Protein AF-U5QNP8-F1 (afdb_monomer)

Nearest PDB structures (foldseek):
  5d2u-assembly1_A  TM=8.634E-01  e=1.513E-17  Thermosynechococcus vestitus BP-1
  6ihl-assembly1_A  TM=8.102E-01  e=8.935E-16  Staphylococcus aureus
  2pk0-assembly3_C  TM=8.410E-01  e=2.199E-15  Streptococcus agalactiae A909
  6ihw-assembly1_A  TM=8.017E-01  e=1.365E-15  Staphylococcus aureus
  5f1m-assembly1_A  TM=8.198E-01  e=6.343E-15  Staphylococcus aureus

Secondary structure (DSSP, 8-state):
-EEEEES-STTTHHHHTTTEEEEE-SSS-EEEES-TTS--GGGSS-TTSPPPGGGHHHHTTGGGTTTS-EEEEEE--SSSPEEEEES-SEETTEEPPBHHHHTTT--HHHHHHHHHHHHHTHHHHHHTT-GGGTS-GGGEEEETTEEEES---PPPTT----HHHHHHHHTTSSS--HHHHHHHHHHHTTSS-SHHHHHHHHHHHHHHH--EEEEEEEEEEE-TTT-SS---EEEE-TTSSEEEEE-EE-TTTTHHHHHHHHHHHHHHHHHHHTTT---HHHHHHHHHHHHHHHHHHHHHHHHHTT--GGG--EE-EEEEEEETTEEEEEEESS-EEEEE-SS-EEE-S---SHHHHHHHTTSS-HHHHTT-TTTT--S--BTTS-TTT---EEEEEE--S-EEEEEE-HHHHGGGHHHHHHHHHTTHHHHS-GGGHHHHHHHHHHHHTTTS-EEEEEEEEEE-----------PPPPPPP------PPPPPPPPP----PPPP----PPPPPPPPPPPPPPPPPPP--TTSHHHHHHGGGS-----------PPPP----------------------------PPPPPPPPPPP--PPPP-----------------------------------TTSHHHHHHHHHHHHHHHHTT-S--------------------------------------------------------PPPPPPPP-PPPPPPPPPPPPP-----

InterPro domains:
  IPR001932 PPM-type phosphatase-like domain [PF13672] (229-429)
  IPR001932 PPM-type phosphatase-like domain [PS51746] (216-461)
  IPR001932 PPM-type phosphatase-like domain [SM00331] (218-461)
  IPR001932 PPM-type phosphatase-like domain [SM00332] (203-459)
  IPR001932 PPM-type phosphatase-like domain [cd00143] (219-459)
  IPR015655 Protein phosphatase 2C [PTHR13832] (221-414)
  IPR036457 PPM-type phosphatase-like domain superfamily [G3DSA:3.60.40.10] (212-462)
  IPR036457 PPM-type phosphatase-like domain superfamily [SSF81606] (216-460)

pLDDT: mean 70.81, std 28.58, range [23.97, 98.88]

Sequence (743 aa):
MYYLALGNPEKLAARLGERYQQVRSGVLPVVRDLSPHQPPPNTDESPASHLPASAQPYQRLNDWRWAVPEVFTFLNGPGEPCLLLSNVPVDDGVPWQNLIEGWREANVLQQLGWLAQIVRLWEPCVAQKVASSLLLPTNIGVQGWQIRLFYLKSDTDGQSVTLSDLVGCWRTLQPLSSVLASLIVAVESGQVGNASDLLEAIESLAILVASGRIAEVTAATDVGRRRKNNEDCFAYEPGGRFAIVCDGMGGHDGGEVASRMATESLEKDLKNLASQGLTPREIRSQLIETLQKANLQIWEVNQQQRRTGTGKMGTTVVACYQDGALLHVAHVGDSRIYLINRKHCQQLTVDHDLTQKEISRAHAASSAAALIPTGGTLTQALGLMPQGTLQPVVQSFVLPEECLVLLCSDGLCDGDLIERHWKSILRPFLDQDLSSAAPKLIELALRELGHDNITFVLLKYVPGAVKEPELPTVELPERPQTIVPKSSEPAEPIPAVAAAAPPEMPVAAPAPKPLSVERPRPKPWLPIAAGSMAAVLAGAVFVLPRLSRTTAPAPGVISAARPTAPATETRSAPPIAAAVKTPVQPPAPKPAPVAKQAPPTSIKPKSEPAPTGSSKPPLPQVAAQAAPLPEPTLKLDEGVTAKAARKAATIVDREIATIDQATVSPDPPKATDGSTTRSSRRKQRRTGEQPENPLQERTVPATGLAGTTAAPVETVPAPPARPTVAAPVPAATPPPPTSSSTP

Structure (mmCIF, N/CA/C/O backbone):
data_AF-U5QNP8-F1
#
_entry.id   AF-U5QNP8-F1
#
loop_
_atom_site.group_PDB
_atom_site.id
_atom_site.type_symbol
_atom_site.label_atom_id
_atom_site.label_alt_id
_atom_site.label_comp_id
_atom_site.label_asym_id
_atom_site.label_entity_id
_atom_site.label_seq_id
_atom_site.pdbx_PDB_ins_code
_atom_site.Cartn_x
_atom_site.Cartn_y
_atom_site.Cartn_z
_atom_site.occupancy
_atom_site.B_iso_or_equiv
_atom_site.auth_seq_id
_atom_site.auth_comp_id
_atom_site.auth_asym_id
_atom_site.auth_atom_id
_atom_site.pdbx_PDB_model_num
ATOM 1 N N . MET A 1 1 ? 6.401 -18.811 -12.553 1.00 88.31 1 MET A N 1
ATOM 2 C CA . MET A 1 1 ? 6.476 -17.343 -12.366 1.00 88.31 1 MET A CA 1
ATOM 3 C C . MET A 1 1 ? 6.920 -16.694 -13.665 1.00 88.31 1 MET A C 1
ATOM 5 O O . MET A 1 1 ? 7.485 -17.398 -14.498 1.00 88.31 1 MET A O 1
ATOM 9 N N . TYR A 1 2 ? 6.675 -15.394 -13.834 1.00 92.25 2 TYR A N 1
ATOM 10 C CA . TYR A 1 2 ? 7.218 -14.590 -14.931 1.00 92.25 2 TYR A CA 1
ATOM 11 C C . TYR A 1 2 ? 8.022 -13.416 -14.364 1.00 92.25 2 TYR A C 1
ATOM 13 O O . TYR A 1 2 ? 7.664 -12.872 -13.320 1.00 92.25 2 TYR A O 1
ATOM 21 N N . TYR A 1 3 ? 9.089 -13.047 -15.065 1.00 93.94 3 TYR A N 1
ATOM 22 C CA . TYR A 1 3 ? 10.018 -11.977 -14.719 1.00 93.94 3 TYR A CA 1
ATOM 23 C C . TYR A 1 3 ? 10.313 -11.121 -15.955 1.00 93.94 3 TYR A C 1
ATOM 25 O O . TYR A 1 3 ? 10.286 -11.631 -17.080 1.00 93.94 3 TYR A O 1
ATOM 33 N N . LEU A 1 4 ? 10.657 -9.847 -15.758 1.00 93.81 4 LEU A N 1
ATOM 34 C CA . LEU A 1 4 ? 11.355 -9.063 -16.786 1.00 93.81 4 LEU A CA 1
ATOM 35 C C . LEU A 1 4 ? 12.863 -9.220 -16.591 1.00 93.81 4 LEU A C 1
ATOM 37 O O . LEU A 1 4 ? 13.348 -9.145 -15.463 1.00 93.81 4 LEU A O 1
ATOM 41 N N . ALA A 1 5 ? 13.598 -9.443 -17.679 1.00 91.94 5 ALA A N 1
ATOM 42 C CA . ALA A 1 5 ? 15.049 -9.589 -17.638 1.00 91.94 5 ALA A CA 1
ATOM 43 C C . ALA A 1 5 ? 15.744 -8.333 -18.176 1.00 91.94 5 ALA A C 1
ATOM 45 O O . ALA A 1 5 ? 15.571 -7.978 -19.342 1.00 91.94 5 ALA A O 1
ATOM 46 N N . LEU A 1 6 ? 16.553 -7.678 -17.339 1.00 89.69 6 LEU A N 1
ATOM 47 C CA . LEU A 1 6 ? 17.300 -6.471 -17.703 1.00 89.69 6 LEU A CA 1
ATOM 48 C C . LEU A 1 6 ? 18.794 -6.763 -17.838 1.00 89.69 6 LEU A C 1
ATOM 50 O O . LEU A 1 6 ? 19.415 -7.312 -16.929 1.00 89.69 6 LEU A O 1
ATOM 54 N N . GLY A 1 7 ? 19.370 -6.389 -18.976 1.00 82.06 7 GLY A N 1
ATOM 55 C CA . GLY A 1 7 ? 20.766 -6.623 -19.347 1.00 82.06 7 GLY A CA 1
ATOM 56 C C . GLY A 1 7 ? 20.922 -6.609 -20.871 1.00 82.06 7 GLY A C 1
ATOM 57 O O . GLY A 1 7 ? 19.980 -6.273 -21.586 1.00 82.06 7 GLY A O 1
ATOM 58 N N . ASN A 1 8 ? 22.090 -6.998 -21.395 1.00 78.19 8 ASN A N 1
ATOM 59 C CA . ASN A 1 8 ? 22.255 -7.168 -22.845 1.00 78.19 8 ASN A CA 1
ATOM 60 C C . ASN A 1 8 ? 21.374 -8.353 -23.337 1.00 78.19 8 ASN A C 1
ATOM 62 O O . ASN A 1 8 ? 21.572 -9.477 -22.861 1.00 78.19 8 ASN A O 1
ATOM 66 N N . PRO A 1 9 ? 20.441 -8.137 -24.290 1.00 72.19 9 PRO A N 1
ATOM 67 C CA . PRO A 1 9 ? 19.494 -9.163 -24.735 1.00 72.19 9 PRO A CA 1
ATOM 68 C C . PRO A 1 9 ? 20.132 -10.249 -25.614 1.00 72.19 9 PRO A C 1
ATOM 70 O O . PRO A 1 9 ? 19.699 -11.396 -25.565 1.00 72.19 9 PRO A O 1
ATOM 73 N N . GLU A 1 10 ? 21.190 -9.937 -26.367 1.00 72.62 10 GLU A N 1
ATOM 74 C CA . GLU A 1 10 ? 21.947 -10.905 -27.182 1.00 72.62 10 GLU A CA 1
ATOM 75 C C . GLU A 1 10 ? 22.618 -11.964 -26.295 1.00 72.62 10 GLU A C 1
ATOM 77 O O . GLU A 1 10 ? 22.736 -13.131 -26.661 1.00 72.62 10 GLU A O 1
ATOM 82 N N . LYS A 1 11 ? 23.031 -11.555 -25.089 1.00 75.12 11 LYS A N 1
ATOM 83 C CA . LYS A 1 11 ? 23.642 -12.419 -24.073 1.00 75.12 11 LYS A CA 1
ATOM 84 C C . LYS A 1 11 ? 22.627 -13.074 -23.134 1.00 75.12 11 LYS A C 1
ATOM 86 O O . LYS A 1 11 ? 23.041 -13.876 -22.299 1.00 75.12 11 LYS A O 1
ATOM 91 N N . LEU A 1 12 ? 21.334 -12.751 -23.235 1.00 78.88 12 LEU A N 1
ATOM 92 C CA . LEU A 1 12 ? 20.317 -13.243 -22.304 1.00 78.88 12 LEU A CA 1
ATOM 93 C C . LEU A 1 12 ? 20.162 -14.764 -22.400 1.00 78.88 12 LEU A C 1
ATOM 95 O O . LEU A 1 12 ? 20.321 -15.451 -21.396 1.00 78.88 12 LEU A O 1
ATOM 99 N N . ALA A 1 13 ? 19.942 -15.297 -23.606 1.00 75.75 13 ALA A N 1
ATOM 100 C CA . ALA A 1 13 ? 19.730 -16.731 -23.827 1.00 75.75 13 ALA A CA 1
ATOM 101 C C . ALA A 1 13 ? 20.875 -17.605 -23.273 1.00 75.75 13 ALA A C 1
ATOM 103 O O . ALA A 1 13 ? 20.624 -18.659 -22.699 1.00 75.75 13 ALA A O 1
ATOM 104 N N . ALA A 1 14 ? 22.123 -17.130 -23.357 1.00 72.75 14 ALA A N 1
ATOM 105 C CA . ALA A 1 14 ? 23.301 -17.824 -22.830 1.00 72.75 14 ALA A CA 1
ATOM 106 C C . ALA A 1 14 ? 23.423 -17.803 -21.288 1.00 72.75 14 ALA A C 1
ATOM 108 O O . ALA A 1 14 ? 24.289 -18.479 -20.740 1.00 72.75 14 ALA A O 1
ATOM 109 N N . ARG A 1 15 ? 22.593 -17.016 -20.586 1.00 77.31 15 ARG A N 1
ATOM 110 C CA . ARG A 1 15 ? 22.606 -16.851 -19.118 1.00 77.31 15 ARG A CA 1
ATOM 111 C C . ARG A 1 15 ? 21.420 -17.505 -18.410 1.00 77.31 15 ARG A C 1
ATOM 113 O O . ARG A 1 15 ? 21.495 -17.726 -17.207 1.00 77.31 15 ARG A O 1
ATOM 120 N N . LEU A 1 16 ? 20.330 -17.786 -19.125 1.00 79.50 16 LEU A N 1
ATOM 121 C CA . LEU A 1 16 ? 19.095 -18.315 -18.535 1.00 79.50 16 LEU A CA 1
ATOM 122 C C . LEU A 1 16 ? 19.217 -19.771 -18.034 1.00 79.50 16 LEU A C 1
ATOM 124 O O . LEU A 1 16 ? 18.517 -20.161 -17.097 1.00 79.50 16 LEU A O 1
ATOM 128 N N . GLY A 1 17 ? 20.119 -20.563 -18.624 1.00 79.81 17 GLY A N 1
ATOM 129 C CA . GLY A 1 17 ? 20.284 -21.981 -18.293 1.00 79.81 17 GLY A CA 1
ATOM 130 C C . GLY A 1 17 ? 19.024 -22.806 -18.588 1.00 79.81 17 GLY A C 1
ATOM 131 O O . GLY A 1 17 ? 18.220 -22.442 -19.440 1.00 79.81 17 GLY A O 1
ATOM 132 N N . GLU A 1 18 ? 18.846 -23.922 -17.879 1.00 83.62 18 GLU A N 1
ATOM 133 C CA . GLU A 1 18 ? 17.683 -24.810 -18.063 1.00 83.62 18 GLU A CA 1
ATOM 134 C C . GLU A 1 18 ? 16.443 -24.374 -17.263 1.00 83.62 18 GLU A C 1
ATOM 136 O O . GLU A 1 18 ? 15.320 -24.729 -17.614 1.00 83.62 18 GLU A O 1
ATOM 141 N N . ARG A 1 19 ? 16.622 -23.594 -16.186 1.00 88.81 19 ARG A N 1
ATOM 142 C CA . ARG A 1 19 ? 15.524 -23.166 -15.300 1.00 88.81 19 ARG A CA 1
ATOM 143 C C . ARG A 1 19 ? 14.648 -22.075 -15.913 1.00 88.81 19 ARG A C 1
ATOM 145 O O . ARG A 1 19 ? 13.441 -22.042 -15.665 1.00 88.81 19 ARG A O 1
ATOM 152 N N . TYR A 1 20 ? 15.259 -21.146 -16.640 1.00 90.19 20 TYR A N 1
ATOM 153 C CA . TYR A 1 20 ? 14.588 -19.949 -17.122 1.00 90.19 20 TYR A CA 1
ATOM 154 C C . TYR A 1 20 ? 14.370 -20.033 -18.632 1.00 90.19 20 TYR A C 1
ATOM 156 O O . TYR A 1 20 ? 15.299 -20.247 -19.402 1.00 90.19 20 TYR A O 1
ATOM 164 N N . GLN A 1 21 ? 13.133 -19.827 -19.077 1.00 90.31 21 GLN A N 1
ATOM 165 C CA . GLN A 1 21 ? 12.780 -19.849 -20.494 1.00 90.31 21 GLN A CA 1
ATOM 166 C C . GLN A 1 21 ? 12.399 -18.444 -20.954 1.00 90.31 21 GLN A C 1
ATOM 168 O O . GLN A 1 21 ? 11.465 -17.848 -20.421 1.00 90.31 21 GLN A O 1
ATOM 173 N N . GLN A 1 22 ? 13.075 -17.910 -21.971 1.00 90.62 22 GLN A N 1
ATOM 174 C CA . GLN A 1 22 ? 12.624 -16.676 -22.608 1.00 90.62 22 GLN A CA 1
ATOM 175 C C . GLN A 1 22 ? 11.329 -16.945 -23.386 1.00 90.62 22 GLN A C 1
ATOM 177 O O . GLN A 1 22 ? 11.315 -17.763 -24.303 1.00 90.62 22 GLN A O 1
ATOM 182 N N . VAL A 1 23 ? 10.246 -16.258 -23.016 1.00 90.12 23 VAL A N 1
ATOM 183 C CA . VAL A 1 23 ? 8.929 -16.372 -23.675 1.00 90.12 23 VAL A CA 1
ATOM 184 C C . VAL A 1 23 ? 8.598 -15.160 -24.550 1.00 90.12 23 VAL A C 1
ATOM 186 O O . VAL A 1 23 ? 7.732 -15.251 -25.415 1.00 90.12 23 VAL A O 1
ATOM 189 N N . ARG A 1 24 ? 9.308 -14.034 -24.374 1.00 86.25 24 ARG A N 1
ATOM 190 C CA . ARG A 1 24 ? 9.208 -12.850 -25.243 1.00 86.25 24 ARG A CA 1
ATOM 191 C C . ARG A 1 24 ? 10.575 -12.207 -25.473 1.00 86.25 24 ARG A C 1
ATOM 193 O O . ARG A 1 24 ? 11.390 -12.107 -24.555 1.00 86.25 24 ARG A O 1
ATOM 200 N N . SER A 1 25 ? 10.790 -11.719 -26.690 1.00 82.06 25 SER A N 1
ATOM 201 C CA . SER A 1 25 ? 11.979 -10.964 -27.108 1.00 82.06 25 SER A CA 1
ATOM 202 C C . SER A 1 25 ? 11.635 -9.500 -27.396 1.00 82.06 25 SER A C 1
ATOM 204 O O . SER A 1 25 ? 10.476 -9.169 -27.649 1.00 82.06 25 SER A O 1
ATOM 206 N N . GLY A 1 26 ? 12.644 -8.627 -27.368 1.00 79.00 26 GLY A N 1
ATOM 207 C CA . GLY A 1 26 ? 12.513 -7.188 -27.617 1.00 79.00 26 GLY A CA 1
ATOM 208 C C . GLY A 1 26 ? 13.159 -6.353 -26.510 1.00 79.00 26 GLY A C 1
ATOM 209 O O . GLY A 1 26 ? 13.984 -6.859 -25.756 1.00 79.00 26 GLY A O 1
ATOM 210 N N . VAL A 1 27 ? 12.756 -5.082 -26.407 1.00 74.81 27 VAL A N 1
ATOM 211 C CA . VAL A 1 27 ? 13.245 -4.122 -25.391 1.00 74.81 27 VAL A CA 1
ATOM 212 C C . VAL A 1 27 ? 12.895 -4.554 -23.960 1.00 74.81 27 VAL A C 1
ATOM 214 O O . VAL A 1 27 ? 13.624 -4.240 -23.027 1.00 74.81 27 VAL A O 1
ATOM 217 N N . LEU A 1 28 ? 11.809 -5.318 -23.799 1.00 82.75 28 LEU A N 1
ATOM 218 C CA . LEU A 1 28 ? 11.363 -5.906 -22.535 1.00 82.75 28 LEU A CA 1
ATOM 219 C C . LEU A 1 28 ? 11.297 -7.438 -22.675 1.00 82.75 28 LEU A C 1
ATOM 221 O O . LEU A 1 28 ? 10.240 -7.977 -23.024 1.00 82.75 28 LEU A O 1
ATOM 225 N N . PRO A 1 29 ? 12.416 -8.157 -22.469 1.00 88.94 29 PRO A N 1
ATOM 226 C CA . PRO A 1 29 ? 12.424 -9.613 -22.483 1.00 88.94 29 PRO A CA 1
ATOM 227 C C . PRO A 1 29 ? 11.616 -10.171 -21.309 1.00 88.94 29 PRO A C 1
ATOM 229 O O . PRO A 1 29 ? 11.910 -9.873 -20.149 1.00 88.94 29 PRO A O 1
ATOM 232 N N . VAL A 1 30 ? 10.623 -11.013 -21.606 1.00 92.19 30 VAL A N 1
ATOM 233 C CA . VAL A 1 30 ? 9.852 -11.731 -20.580 1.00 92.19 30 VAL A CA 1
ATOM 234 C C . VAL A 1 30 ? 10.414 -13.140 -20.445 1.00 92.19 30 VAL A C 1
ATOM 236 O O . VAL A 1 30 ? 10.569 -13.863 -21.435 1.00 92.19 30 VAL A O 1
ATOM 239 N N . VAL A 1 31 ? 10.700 -13.527 -19.207 1.00 92.19 31 VAL A N 1
ATOM 240 C CA . VAL A 1 31 ? 11.303 -14.804 -18.831 1.00 92.19 31 VAL A CA 1
ATOM 241 C C . VAL A 1 31 ? 10.351 -15.561 -17.912 1.00 92.19 31 VAL A C 1
ATOM 243 O O . VAL A 1 31 ? 9.819 -15.004 -16.957 1.00 92.19 31 VAL A O 1
ATOM 246 N N . ARG A 1 32 ? 10.133 -16.844 -18.193 1.00 93.06 32 ARG A N 1
ATOM 247 C CA . ARG A 1 32 ? 9.349 -17.771 -17.378 1.00 93.06 32 ARG A CA 1
ATOM 248 C C . ARG A 1 32 ? 10.276 -18.606 -16.503 1.00 93.06 32 ARG A C 1
ATOM 250 O O . ARG A 1 32 ? 11.241 -19.176 -17.002 1.00 93.06 32 ARG A O 1
ATOM 257 N N . ASP A 1 33 ? 9.944 -18.729 -15.225 1.00 92.12 33 ASP A N 1
ATOM 258 C CA . ASP A 1 33 ? 10.548 -19.727 -14.339 1.00 92.12 33 ASP A CA 1
ATOM 259 C C . ASP A 1 33 ? 9.842 -21.075 -14.505 1.00 92.12 33 ASP A C 1
ATOM 261 O O . ASP A 1 33 ? 8.614 -21.150 -14.344 1.00 92.12 33 ASP A O 1
ATOM 265 N N . LEU A 1 34 ? 10.614 -22.118 -14.812 1.00 91.69 34 LEU A N 1
ATOM 266 C CA . LEU A 1 34 ? 10.150 -23.503 -14.891 1.00 91.69 34 LEU A CA 1
ATOM 267 C C . LEU A 1 34 ? 10.214 -24.222 -13.529 1.00 91.69 34 LEU A C 1
ATOM 269 O O . LEU A 1 34 ? 9.450 -25.162 -13.317 1.00 91.69 34 LEU A O 1
ATOM 273 N N . SER A 1 35 ? 11.031 -23.736 -12.585 1.00 88.88 35 SER A N 1
ATOM 274 C CA . SER A 1 35 ? 11.231 -24.316 -11.246 1.00 88.88 35 SER A CA 1
ATOM 275 C C . SER A 1 35 ? 11.006 -23.299 -10.105 1.00 88.88 35 SER A C 1
ATOM 277 O O . SER A 1 35 ? 11.840 -23.199 -9.203 1.00 88.88 35 SER A O 1
ATOM 279 N N . PRO A 1 36 ? 9.880 -22.551 -10.070 1.00 85.38 36 PRO A N 1
ATOM 280 C CA . PRO A 1 36 ? 9.675 -21.448 -9.120 1.00 85.38 36 PRO A CA 1
ATOM 281 C C . PRO A 1 36 ? 9.638 -21.866 -7.640 1.00 85.38 36 PRO A C 1
ATOM 283 O O . PRO A 1 36 ? 9.773 -21.014 -6.772 1.00 85.38 36 PRO A O 1
ATOM 286 N N . HIS A 1 37 ? 9.462 -23.157 -7.342 1.00 82.62 37 HIS A N 1
ATOM 287 C CA . HIS A 1 37 ? 9.456 -23.702 -5.977 1.00 82.62 37 HIS A CA 1
ATOM 288 C C . HIS A 1 37 ? 10.859 -24.014 -5.423 1.00 82.62 37 HIS A C 1
ATOM 290 O O . HIS A 1 37 ? 10.977 -24.507 -4.305 1.00 82.62 37 HIS A O 1
ATOM 296 N N . GLN A 1 38 ? 11.918 -23.780 -6.203 1.00 82.81 38 GLN A N 1
ATOM 297 C CA . GLN A 1 38 ? 13.312 -23.974 -5.795 1.00 82.81 38 GLN A CA 1
ATOM 298 C C . GLN A 1 38 ? 14.004 -22.609 -5.624 1.00 82.81 38 GLN A C 1
ATOM 300 O O . GLN A 1 38 ? 13.706 -21.688 -6.397 1.00 82.81 38 GLN A O 1
ATOM 305 N N . PRO A 1 39 ? 14.970 -22.452 -4.700 1.00 79.31 39 PRO A N 1
ATOM 306 C CA . PRO A 1 39 ? 15.815 -21.257 -4.658 1.00 79.31 39 PRO A CA 1
ATOM 307 C C . PRO A 1 39 ? 16.614 -21.116 -5.973 1.00 79.31 39 PRO A C 1
ATOM 309 O O . PRO A 1 39 ? 16.942 -22.135 -6.590 1.00 79.31 39 PRO A O 1
ATOM 312 N N . PRO A 1 40 ? 16.868 -19.895 -6.482 1.00 78.44 40 PRO A N 1
ATOM 313 C CA . PRO A 1 40 ? 17.670 -19.694 -7.692 1.00 78.44 40 PRO A CA 1
ATOM 314 C C . PRO A 1 40 ? 19.124 -20.204 -7.561 1.00 78.44 40 PRO A C 1
ATOM 316 O O . PRO A 1 40 ? 19.619 -20.392 -6.449 1.00 78.44 40 PRO A O 1
ATOM 319 N N . PRO A 1 41 ? 19.852 -20.397 -8.682 1.00 63.69 41 PRO A N 1
ATOM 320 C CA . PRO A 1 41 ? 21.209 -20.960 -8.654 1.00 63.69 41 PRO A CA 1
ATOM 321 C C . PRO A 1 41 ? 22.217 -20.161 -7.814 1.00 63.69 41 PRO A C 1
ATOM 323 O O . PRO A 1 41 ? 23.137 -20.738 -7.248 1.00 63.69 41 PRO A O 1
ATOM 326 N N . ASN A 1 42 ? 22.022 -18.843 -7.703 1.00 62.53 42 ASN A N 1
ATOM 327 C CA . ASN A 1 42 ? 22.943 -17.925 -7.028 1.00 62.53 42 ASN A CA 1
ATOM 328 C C . ASN A 1 42 ? 22.516 -17.605 -5.579 1.00 62.53 42 ASN A C 1
ATOM 330 O O . ASN A 1 42 ? 22.905 -16.569 -5.053 1.00 62.53 42 ASN A O 1
ATOM 334 N N . THR A 1 43 ? 21.688 -18.445 -4.940 1.00 56.59 43 THR A N 1
ATOM 335 C CA . THR A 1 43 ? 21.225 -18.208 -3.549 1.00 56.59 43 THR A CA 1
ATOM 336 C C . THR A 1 43 ? 22.110 -18.853 -2.477 1.00 56.59 43 THR A C 1
ATOM 338 O O . THR A 1 43 ? 21.992 -18.493 -1.311 1.00 56.59 43 THR A O 1
ATOM 341 N N . ASP A 1 44 ? 23.001 -19.774 -2.864 1.00 45.16 44 ASP A N 1
ATOM 342 C CA . ASP A 1 44 ? 24.010 -20.372 -1.970 1.00 45.16 44 ASP A CA 1
ATOM 343 C C . ASP A 1 44 ? 25.306 -19.536 -1.893 1.00 45.16 44 ASP A C 1
ATOM 345 O O . ASP A 1 44 ? 26.175 -19.800 -1.057 1.00 45.16 44 ASP A O 1
ATOM 349 N N . GLU A 1 45 ? 25.456 -18.504 -2.735 1.00 44.72 45 GLU A N 1
ATOM 350 C CA . GLU A 1 45 ? 26.488 -17.492 -2.513 1.00 44.72 45 GLU A CA 1
ATOM 351 C C . GLU A 1 45 ? 26.109 -16.669 -1.269 1.00 44.72 45 GLU A C 1
ATOM 353 O O . GLU A 1 45 ? 25.011 -16.127 -1.166 1.00 44.72 45 GLU A O 1
ATOM 358 N N . SER A 1 46 ? 27.029 -16.613 -0.299 1.00 45.31 46 SER A N 1
ATOM 359 C CA . SER A 1 46 ? 26.889 -1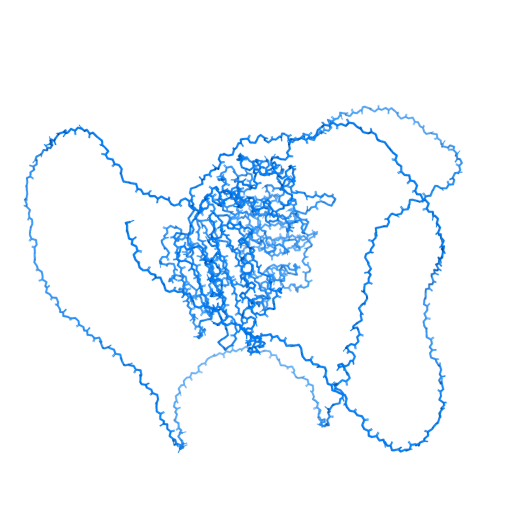5.871 0.965 1.00 45.31 46 SER A CA 1
ATOM 360 C C . SER A 1 46 ? 26.296 -14.467 0.758 1.00 45.31 46 SER A C 1
ATOM 362 O O . SER A 1 46 ? 26.676 -13.828 -0.220 1.00 45.31 46 SER A O 1
ATOM 364 N N . PRO A 1 47 ? 25.511 -13.895 1.700 1.00 46.81 47 PRO A N 1
ATOM 365 C CA . PRO A 1 47 ? 24.965 -12.526 1.607 1.00 46.81 47 PRO A CA 1
ATOM 366 C C . PRO A 1 47 ? 26.014 -11.392 1.489 1.00 46.81 47 PRO A C 1
ATOM 368 O O . PRO A 1 47 ? 25.662 -10.217 1.464 1.00 46.81 47 PRO A O 1
ATOM 371 N N . ALA A 1 48 ? 27.304 -11.724 1.393 1.00 41.16 48 ALA A N 1
ATOM 372 C CA . ALA A 1 48 ? 28.368 -10.851 0.904 1.00 41.16 48 ALA A CA 1
ATOM 373 C C . ALA A 1 48 ? 28.497 -10.798 -0.643 1.00 41.16 48 ALA A C 1
ATOM 375 O O . ALA A 1 48 ? 29.342 -10.056 -1.146 1.00 41.16 48 ALA A O 1
ATOM 376 N N . SER A 1 49 ? 27.700 -11.550 -1.414 1.00 55.34 49 SER A N 1
ATOM 377 C CA . SER A 1 49 ? 27.636 -11.478 -2.880 1.00 55.34 49 SER A CA 1
ATOM 378 C C . SER A 1 49 ? 27.053 -10.124 -3.300 1.00 55.34 49 SER A C 1
ATOM 380 O O . SER A 1 49 ? 25.835 -9.941 -3.351 1.00 55.34 49 SER A O 1
ATOM 382 N N . HIS A 1 50 ? 27.926 -9.140 -3.528 1.00 69.19 50 HIS A N 1
ATOM 383 C CA . HIS A 1 50 ? 27.528 -7.742 -3.687 1.00 69.19 50 HIS A CA 1
ATOM 384 C C . HIS A 1 50 ? 26.466 -7.542 -4.775 1.00 69.19 50 HIS A C 1
ATOM 386 O O . HIS A 1 50 ? 26.721 -7.748 -5.963 1.00 69.19 50 HIS A O 1
ATOM 392 N N . LEU A 1 51 ? 25.290 -7.070 -4.349 1.00 82.31 51 LEU A N 1
ATOM 393 C CA . LEU A 1 51 ? 24.179 -6.729 -5.228 1.00 82.31 51 LEU A CA 1
ATOM 394 C C . LEU A 1 51 ? 24.649 -5.756 -6.336 1.00 82.31 51 LEU A C 1
ATOM 396 O O . LEU A 1 51 ? 25.256 -4.726 -6.008 1.00 82.31 51 LEU A O 1
ATOM 400 N N . PRO A 1 52 ? 24.368 -6.027 -7.629 1.00 86.88 52 PRO A N 1
ATOM 401 C CA . PRO A 1 52 ? 24.803 -5.164 -8.725 1.00 86.88 52 PRO A CA 1
ATOM 402 C C . PRO A 1 52 ? 24.381 -3.702 -8.528 1.00 86.88 52 PRO A C 1
ATOM 404 O O . PRO A 1 52 ? 23.276 -3.423 -8.065 1.00 86.88 52 PRO A O 1
ATOM 407 N N . ALA A 1 53 ? 25.229 -2.745 -8.919 1.00 88.44 53 ALA A N 1
ATOM 408 C CA . ALA A 1 53 ? 24.948 -1.317 -8.718 1.00 88.44 53 ALA A CA 1
ATOM 409 C C . ALA A 1 53 ? 23.612 -0.872 -9.354 1.00 88.44 53 ALA A C 1
ATOM 411 O O . ALA A 1 53 ? 22.886 -0.071 -8.770 1.00 88.44 53 ALA A O 1
ATOM 412 N N . SER A 1 54 ? 23.249 -1.462 -10.497 1.00 89.12 54 SER A N 1
ATOM 413 C CA . SER A 1 54 ? 21.976 -1.265 -11.204 1.00 89.12 54 SER A CA 1
ATOM 414 C C . SER A 1 54 ? 20.739 -1.793 -10.462 1.00 89.12 54 SER A C 1
ATOM 416 O O . SER A 1 54 ? 19.630 -1.361 -10.761 1.00 89.12 54 SER A O 1
ATOM 418 N N . ALA A 1 55 ? 20.903 -2.692 -9.488 1.00 91.62 55 ALA A N 1
ATOM 419 C CA . ALA A 1 55 ? 19.819 -3.217 -8.658 1.00 91.62 55 ALA A CA 1
ATOM 420 C C . ALA A 1 55 ? 19.528 -2.341 -7.423 1.00 91.62 55 ALA A C 1
ATOM 422 O O . ALA A 1 55 ? 18.413 -2.362 -6.904 1.00 91.62 55 ALA A O 1
ATOM 423 N N . GLN A 1 56 ? 20.497 -1.539 -6.962 1.00 93.00 56 GLN A N 1
ATOM 424 C CA . GLN A 1 56 ? 20.353 -0.724 -5.746 1.00 93.00 56 GLN A CA 1
ATOM 425 C C . GLN A 1 56 ? 19.177 0.277 -5.777 1.00 93.00 56 GLN A C 1
ATOM 427 O O . GLN A 1 56 ? 18.543 0.431 -4.732 1.00 93.00 56 GLN A O 1
ATOM 432 N N . PRO A 1 57 ? 18.836 0.938 -6.908 1.00 95.69 57 PRO A N 1
ATOM 433 C CA . PRO A 1 57 ? 17.681 1.835 -6.968 1.00 95.69 57 PRO A CA 1
ATOM 434 C C . PRO A 1 57 ? 16.340 1.124 -6.757 1.00 95.69 57 PRO A C 1
ATOM 436 O O . PRO A 1 57 ? 15.494 1.667 -6.061 1.00 95.69 57 PRO A O 1
ATOM 439 N N . TYR A 1 58 ? 16.158 -0.090 -7.296 1.00 96.12 58 TYR A N 1
ATOM 440 C CA . TYR A 1 58 ? 14.937 -0.887 -7.092 1.00 96.12 58 TYR A CA 1
ATOM 441 C C . TYR A 1 58 ? 14.763 -1.227 -5.617 1.00 96.12 58 TYR A C 1
ATOM 443 O O . TYR A 1 58 ? 13.729 -0.945 -5.023 1.00 96.12 58 TYR A O 1
ATOM 451 N N . GLN A 1 59 ? 15.824 -1.765 -5.015 1.00 93.25 59 GLN A N 1
ATOM 452 C CA . GLN A 1 59 ? 15.805 -2.186 -3.624 1.00 93.25 59 GLN A CA 1
ATOM 453 C C . GLN A 1 59 ? 15.529 -1.000 -2.681 1.00 93.25 59 GLN A C 1
ATOM 455 O O . GLN A 1 59 ? 14.647 -1.091 -1.840 1.00 93.25 59 GLN A O 1
ATOM 460 N N . ARG A 1 60 ? 16.156 0.169 -2.882 1.00 95.19 60 ARG A N 1
ATOM 461 C CA . ARG A 1 60 ? 15.856 1.393 -2.100 1.00 95.19 60 ARG A CA 1
ATOM 462 C C . ARG A 1 60 ? 14.490 2.033 -2.392 1.00 95.19 60 ARG A C 1
ATOM 464 O O . ARG A 1 60 ? 14.156 3.038 -1.770 1.00 95.19 60 ARG A O 1
ATOM 471 N N . LEU A 1 61 ? 13.730 1.492 -3.342 1.00 96.56 61 LEU A N 1
ATOM 472 C CA . LEU A 1 61 ? 12.355 1.882 -3.659 1.00 96.56 61 LEU A CA 1
ATOM 473 C C . LEU A 1 61 ? 11.342 0.765 -3.324 1.00 96.56 61 LEU A C 1
ATOM 475 O O . LEU A 1 61 ? 10.180 0.854 -3.717 1.00 96.56 61 LEU A O 1
ATOM 479 N N . ASN A 1 62 ? 11.757 -0.260 -2.571 1.00 93.44 62 ASN A N 1
ATOM 480 C CA . ASN A 1 62 ? 10.918 -1.381 -2.135 1.00 93.44 62 ASN A CA 1
ATOM 481 C C . ASN A 1 62 ? 9.660 -0.938 -1.360 1.00 93.44 62 ASN A C 1
ATOM 483 O O . ASN A 1 62 ? 8.600 -1.535 -1.516 1.00 93.44 62 ASN A O 1
ATOM 487 N N . ASP A 1 63 ? 9.731 0.169 -0.620 1.00 93.19 63 ASP A N 1
ATOM 488 C CA . ASP A 1 63 ? 8.605 0.784 0.099 1.00 93.19 63 ASP A CA 1
ATOM 489 C C . ASP A 1 63 ? 7.461 1.250 -0.852 1.00 93.19 63 ASP A C 1
ATOM 491 O O . ASP A 1 63 ? 6.338 1.528 -0.421 1.00 93.19 63 ASP A O 1
ATOM 495 N N . TRP A 1 64 ? 7.728 1.285 -2.168 1.00 96.06 64 TRP A N 1
ATOM 496 C CA . TRP A 1 64 ? 6.778 1.529 -3.262 1.00 96.06 64 TRP A CA 1
ATOM 497 C C . TRP A 1 64 ? 6.616 0.313 -4.199 1.00 96.06 64 TRP A C 1
ATOM 499 O O . TRP A 1 64 ? 6.229 0.472 -5.363 1.00 96.06 64 TRP A O 1
ATOM 509 N N . ARG A 1 65 ? 6.868 -0.918 -3.718 1.00 94.25 65 ARG A N 1
ATOM 510 C CA . ARG A 1 65 ? 6.770 -2.168 -4.508 1.00 94.25 65 ARG A CA 1
ATOM 511 C C . ARG A 1 65 ? 5.414 -2.394 -5.188 1.00 94.25 65 ARG A C 1
ATOM 513 O O . ARG A 1 65 ? 5.324 -3.179 -6.123 1.00 94.25 65 ARG A O 1
ATOM 520 N N . TRP A 1 66 ? 4.344 -1.696 -4.809 1.00 93.94 66 TRP A N 1
ATOM 521 C CA . TRP A 1 66 ? 3.097 -1.730 -5.583 1.00 93.94 66 TRP A CA 1
ATOM 522 C C . TRP A 1 66 ? 3.291 -1.220 -7.032 1.00 93.94 66 TRP A C 1
ATOM 524 O O . TRP A 1 66 ? 2.729 -1.826 -7.949 1.00 93.94 66 TRP A O 1
ATOM 534 N N . ALA A 1 67 ? 4.151 -0.218 -7.273 1.00 96.62 67 ALA A N 1
ATOM 535 C CA . ALA A 1 67 ? 4.472 0.303 -8.613 1.00 96.62 67 ALA A CA 1
ATOM 536 C C . ALA A 1 67 ? 5.927 0.103 -9.076 1.00 96.62 67 ALA A C 1
ATOM 538 O O . ALA A 1 67 ? 6.184 0.180 -10.280 1.00 96.62 67 ALA A O 1
ATOM 539 N N . VAL A 1 68 ? 6.881 -0.151 -8.179 1.00 97.06 68 VAL A N 1
ATOM 540 C CA . VAL A 1 68 ? 8.283 -0.408 -8.550 1.00 97.06 68 VAL A CA 1
ATOM 541 C C . VAL A 1 68 ? 8.550 -1.922 -8.562 1.00 97.06 68 VAL A C 1
ATOM 543 O O . VAL A 1 68 ? 8.266 -2.581 -7.562 1.00 97.06 68 VAL A O 1
ATOM 546 N N . PRO A 1 69 ? 9.083 -2.501 -9.658 1.00 95.31 69 PRO A N 1
ATOM 547 C CA . PRO A 1 69 ? 9.489 -3.905 -9.680 1.00 95.31 69 PRO A CA 1
ATOM 548 C C . PRO A 1 69 ? 10.554 -4.233 -8.634 1.00 95.31 69 PRO A C 1
ATOM 550 O O . PRO A 1 69 ? 11.349 -3.386 -8.234 1.00 95.31 69 PRO A O 1
ATOM 553 N N . GLU A 1 70 ? 10.620 -5.497 -8.247 1.00 92.81 70 GLU A N 1
ATOM 554 C CA . GLU A 1 70 ? 11.529 -5.993 -7.215 1.00 92.81 70 GLU A CA 1
ATOM 555 C C . GLU A 1 70 ? 12.671 -6.800 -7.850 1.00 92.81 70 GLU A C 1
ATOM 557 O O . GLU A 1 70 ? 12.451 -7.528 -8.817 1.00 92.81 70 GLU A O 1
ATOM 562 N N . VAL A 1 71 ? 13.896 -6.727 -7.316 1.00 94.00 71 VAL A N 1
ATOM 563 C CA . VAL A 1 71 ? 15.006 -7.559 -7.815 1.00 94.00 71 VAL A CA 1
ATOM 564 C C . VAL A 1 71 ? 14.935 -8.940 -7.167 1.00 94.00 71 VAL A C 1
ATOM 566 O O . VAL A 1 71 ? 15.474 -9.167 -6.083 1.00 94.00 71 VAL A O 1
ATOM 569 N N . PHE A 1 72 ? 14.285 -9.879 -7.859 1.00 92.81 72 PHE A N 1
ATOM 570 C CA . PHE A 1 72 ? 14.165 -11.269 -7.421 1.00 92.81 72 PHE A CA 1
ATOM 571 C C . PHE A 1 72 ? 15.545 -11.912 -7.265 1.00 92.81 72 PHE A C 1
ATOM 573 O O . PHE A 1 72 ? 15.895 -12.392 -6.188 1.00 92.81 72 PHE A O 1
ATOM 580 N N . THR A 1 73 ? 16.342 -11.909 -8.336 1.00 90.94 73 THR A N 1
ATOM 581 C CA . THR A 1 73 ? 17.716 -12.430 -8.365 1.00 90.94 73 THR A CA 1
ATOM 582 C C . THR A 1 73 ? 18.497 -11.810 -9.530 1.00 90.94 73 THR A C 1
ATOM 584 O O . THR A 1 73 ? 17.941 -11.049 -10.326 1.00 90.94 73 THR A O 1
ATOM 587 N N . PHE A 1 74 ? 19.782 -12.137 -9.660 1.00 87.94 74 PHE A N 1
ATOM 588 C CA . PHE A 1 74 ? 20.609 -11.735 -10.798 1.00 87.94 74 PHE A CA 1
ATOM 589 C C . PHE A 1 74 ? 21.406 -12.916 -11.363 1.00 87.94 74 PHE A C 1
ATOM 591 O O . PHE A 1 74 ? 21.839 -13.807 -10.636 1.00 87.94 74 PHE A O 1
ATOM 598 N N . LEU A 1 75 ? 21.593 -12.920 -12.683 1.00 85.44 75 LEU A N 1
ATOM 599 C CA . LEU A 1 75 ? 22.296 -13.949 -13.441 1.00 85.44 75 LEU A CA 1
ATOM 600 C C . LEU A 1 75 ? 23.680 -13.436 -13.856 1.00 85.44 75 LEU A C 1
ATOM 602 O O . LEU A 1 75 ? 23.806 -12.508 -14.666 1.00 85.44 75 LEU A O 1
ATOM 606 N N . ASN A 1 76 ? 24.709 -14.065 -13.292 1.00 79.12 76 ASN A N 1
ATOM 607 C CA . ASN A 1 76 ? 26.113 -13.821 -13.609 1.00 79.12 76 ASN A CA 1
ATOM 608 C C . ASN A 1 76 ? 26.463 -14.312 -15.031 1.00 79.12 76 ASN A C 1
ATOM 610 O O . ASN A 1 76 ? 25.816 -15.199 -15.586 1.00 79.12 76 ASN A O 1
ATOM 614 N N . GLY A 1 77 ? 27.486 -13.718 -15.648 1.00 71.25 77 GLY A N 1
ATOM 615 C CA . GLY A 1 77 ? 27.931 -14.065 -17.001 1.00 71.25 77 GLY A CA 1
ATOM 616 C C . GLY A 1 77 ? 28.881 -13.016 -17.593 1.00 71.25 77 GLY A C 1
ATOM 617 O O . GLY A 1 77 ? 29.192 -12.031 -16.930 1.00 71.25 77 GLY A O 1
ATOM 618 N N . PRO A 1 78 ? 29.348 -13.178 -18.844 1.00 64.88 78 PRO A N 1
ATOM 619 C CA . PRO A 1 78 ? 30.349 -12.287 -19.431 1.00 64.88 78 PRO A CA 1
ATOM 620 C C . PRO A 1 78 ? 29.796 -10.875 -19.709 1.00 64.88 78 PRO A C 1
ATOM 622 O O . PRO A 1 78 ? 28.982 -10.673 -20.622 1.00 64.88 78 PRO A O 1
ATOM 625 N N . GLY A 1 79 ? 30.269 -9.890 -18.942 1.00 73.88 79 GLY A N 1
ATOM 626 C CA . GLY A 1 79 ? 29.808 -8.494 -18.937 1.00 73.88 79 GLY A CA 1
ATOM 627 C C . GLY A 1 79 ? 29.044 -8.152 -17.653 1.00 73.88 79 GLY A C 1
ATOM 628 O O . GLY A 1 79 ? 29.172 -8.851 -16.656 1.00 73.88 79 GLY A O 1
ATOM 629 N N . GLU A 1 80 ? 28.224 -7.101 -17.675 1.00 77.56 80 GLU A N 1
ATOM 630 C CA . GLU A 1 80 ? 27.362 -6.753 -16.534 1.00 77.56 80 GLU A CA 1
ATOM 631 C C . GLU A 1 80 ? 26.352 -7.878 -16.227 1.00 77.56 80 GLU A C 1
ATOM 633 O O . GLU A 1 80 ? 25.871 -8.507 -17.181 1.00 77.56 80 GLU A O 1
ATOM 638 N N . PRO A 1 81 ? 26.000 -8.152 -14.954 1.00 83.94 81 PRO A N 1
ATOM 639 C CA . PRO A 1 81 ? 24.967 -9.126 -14.584 1.00 83.94 81 PRO A CA 1
ATOM 640 C C . PRO A 1 81 ? 23.598 -8.805 -15.197 1.00 83.94 81 PRO A C 1
ATOM 642 O O . PRO A 1 81 ? 23.285 -7.648 -15.464 1.00 83.94 81 PRO A O 1
ATOM 645 N N . CYS A 1 82 ? 22.769 -9.827 -15.419 1.00 88.31 82 CYS A N 1
ATOM 646 C CA . CYS A 1 82 ? 21.376 -9.626 -15.828 1.00 88.31 82 CYS A CA 1
ATOM 647 C C . CYS A 1 82 ? 20.467 -9.676 -14.596 1.00 88.31 82 CYS A C 1
ATOM 649 O O . CYS A 1 82 ? 20.529 -10.644 -13.846 1.00 88.31 82 CYS A O 1
ATOM 651 N N . LEU A 1 83 ? 19.630 -8.663 -14.378 1.00 91.69 83 LEU A N 1
ATOM 652 C CA . LEU A 1 83 ? 18.643 -8.672 -13.294 1.00 91.69 83 LEU A CA 1
ATOM 653 C C . LEU A 1 83 ? 17.380 -9.408 -13.749 1.00 91.69 83 LEU A C 1
ATOM 655 O O . LEU A 1 83 ? 16.907 -9.166 -14.860 1.00 91.69 83 LEU A O 1
ATOM 659 N N . LEU A 1 84 ? 16.812 -10.253 -12.887 1.00 93.50 84 LEU A N 1
ATOM 660 C CA . LEU A 1 84 ? 15.454 -10.776 -13.039 1.00 93.50 84 LEU A CA 1
ATOM 661 C C . LEU A 1 84 ? 14.532 -10.030 -12.073 1.00 93.50 84 LEU A C 1
ATOM 663 O O . LEU A 1 84 ? 14.719 -10.098 -10.857 1.00 93.50 84 LEU A O 1
ATOM 667 N N . LEU A 1 85 ? 13.547 -9.320 -12.620 1.00 95.12 85 LEU A N 1
ATOM 668 C CA . LEU A 1 85 ? 12.601 -8.521 -11.848 1.00 95.12 85 LEU A CA 1
ATOM 669 C C . LEU A 1 85 ? 11.320 -9.308 -11.545 1.00 95.12 85 LEU A C 1
ATOM 671 O O . LEU A 1 85 ? 10.618 -9.717 -12.474 1.00 95.12 85 LEU A O 1
ATOM 675 N N . SER A 1 86 ? 11.008 -9.497 -10.259 1.00 93.31 86 SER A N 1
ATOM 676 C CA . SER A 1 86 ? 9.701 -9.941 -9.757 1.00 93.31 86 SER A CA 1
ATOM 677 C C . SER A 1 86 ? 8.704 -8.787 -9.720 1.00 93.31 86 SER A C 1
ATOM 679 O O . SER A 1 86 ? 9.066 -7.616 -9.840 1.00 93.31 86 SER A O 1
ATOM 681 N N . ASN A 1 87 ? 7.426 -9.140 -9.536 1.00 91.56 87 ASN A N 1
ATOM 682 C CA . ASN A 1 87 ? 6.350 -8.176 -9.315 1.00 91.56 87 ASN A CA 1
ATOM 683 C C . ASN A 1 87 ? 6.267 -7.117 -10.437 1.00 91.56 87 ASN A C 1
ATOM 685 O O . ASN A 1 87 ? 6.166 -5.916 -10.207 1.00 91.56 87 ASN A O 1
ATOM 689 N N . VAL A 1 88 ? 6.353 -7.599 -11.678 1.00 92.69 88 VAL A N 1
ATOM 690 C CA . VAL A 1 88 ? 6.372 -6.815 -12.921 1.00 92.69 88 VAL A CA 1
ATOM 691 C C . VAL A 1 88 ? 4.960 -6.626 -13.502 1.00 92.69 88 VAL A C 1
ATOM 693 O O . VAL A 1 88 ? 4.045 -7.356 -13.117 1.00 92.69 88 VAL A O 1
ATOM 696 N N . PRO A 1 89 ? 4.740 -5.659 -14.414 1.00 93.94 89 PRO A N 1
ATOM 697 C CA . PRO A 1 89 ? 3.448 -5.443 -15.075 1.00 93.94 89 PRO A CA 1
ATOM 698 C C . PRO A 1 89 ? 3.273 -6.407 -16.262 1.00 93.94 89 PRO A C 1
ATOM 700 O O . PRO A 1 89 ? 3.359 -6.016 -17.429 1.00 93.94 89 PRO A O 1
ATOM 703 N N . VAL A 1 90 ? 3.122 -7.701 -15.958 1.00 92.00 90 VAL A N 1
ATOM 704 C CA . VAL A 1 90 ? 3.055 -8.799 -16.938 1.00 92.00 90 VAL A CA 1
ATOM 705 C C . VAL A 1 90 ? 2.043 -9.858 -16.486 1.00 92.00 90 VAL A C 1
ATOM 707 O O . VAL A 1 90 ? 2.297 -10.591 -15.531 1.00 92.00 90 VAL A O 1
ATOM 710 N N . ASP A 1 91 ? 0.946 -10.004 -17.228 1.00 89.31 91 ASP A N 1
ATOM 711 C CA . ASP A 1 91 ? -0.098 -11.006 -16.990 1.00 89.31 91 ASP A CA 1
ATOM 712 C C . ASP A 1 91 ? 0.157 -12.245 -17.859 1.00 89.31 91 ASP A C 1
ATOM 714 O O . ASP A 1 91 ? 0.126 -12.180 -19.086 1.00 89.31 91 ASP A O 1
ATOM 718 N N . ASP A 1 92 ? 0.457 -13.383 -17.226 1.00 86.44 92 ASP A N 1
ATOM 719 C CA . ASP A 1 92 ? 0.702 -14.687 -17.871 1.00 86.44 92 ASP A CA 1
ATOM 720 C C . ASP A 1 92 ? 1.684 -14.678 -19.072 1.00 86.44 92 ASP A C 1
ATOM 722 O O . ASP A 1 92 ? 1.638 -15.530 -19.961 1.00 86.44 92 ASP A O 1
ATOM 726 N N . GLY A 1 93 ? 2.634 -13.736 -19.061 1.00 87.12 93 GLY A N 1
ATOM 727 C CA . GLY A 1 93 ? 3.658 -13.536 -20.095 1.00 87.12 93 GLY A CA 1
ATOM 728 C C . GLY A 1 93 ? 3.399 -12.346 -21.033 1.00 87.12 93 GLY A C 1
ATOM 729 O O . GLY A 1 93 ? 4.278 -11.982 -21.817 1.00 87.12 93 GLY A O 1
ATOM 730 N N . VAL A 1 94 ? 2.228 -11.710 -20.934 1.00 90.31 94 VAL A N 1
ATOM 731 C CA . VAL A 1 94 ? 1.818 -10.538 -21.718 1.00 90.31 94 VAL A CA 1
ATOM 732 C C . VAL A 1 94 ? 2.007 -9.260 -20.883 1.00 90.31 94 VAL A C 1
ATOM 734 O O . VAL A 1 94 ? 1.348 -9.107 -19.858 1.00 90.31 94 VAL A O 1
ATOM 737 N N . PRO A 1 95 ? 2.893 -8.328 -21.282 1.00 92.56 95 PRO A N 1
ATOM 738 C CA . PRO A 1 95 ? 2.991 -7.001 -20.675 1.00 92.56 95 PRO A CA 1
ATOM 739 C C . PRO A 1 95 ? 1.642 -6.269 -20.636 1.00 92.56 95 PRO A C 1
ATOM 741 O O . PRO A 1 95 ? 0.862 -6.379 -21.583 1.00 92.56 95 PRO A O 1
ATOM 744 N N . TRP A 1 96 ? 1.391 -5.497 -19.577 1.00 94.25 96 TRP A N 1
ATOM 745 C CA . TRP A 1 96 ? 0.251 -4.572 -19.519 1.00 94.25 96 TRP A CA 1
ATOM 746 C C . TRP A 1 96 ? 0.321 -3.523 -20.647 1.00 94.25 96 TRP A C 1
ATOM 748 O O . TRP A 1 96 ? 1.393 -3.269 -21.201 1.00 94.25 96 TRP A O 1
ATOM 758 N N . GLN A 1 97 ? -0.813 -2.879 -20.954 1.00 95.25 97 GLN A N 1
ATOM 759 C CA . GLN A 1 97 ? -0.821 -1.641 -21.748 1.00 95.25 97 GLN A CA 1
ATOM 760 C C . GLN A 1 97 ? 0.102 -0.607 -21.086 1.00 95.25 97 GLN A C 1
ATOM 762 O O . GLN A 1 97 ? 0.133 -0.502 -19.855 1.00 95.25 97 GLN A O 1
ATOM 767 N N . ASN A 1 98 ? 0.828 0.176 -21.884 1.00 95.81 98 ASN A N 1
ATOM 768 C CA . ASN A 1 98 ? 1.546 1.337 -21.354 1.00 95.81 98 ASN A CA 1
ATOM 769 C C . ASN A 1 98 ? 0.610 2.544 -21.168 1.00 95.81 98 ASN A C 1
ATOM 771 O O . ASN A 1 98 ? -0.517 2.553 -21.665 1.00 95.81 98 ASN A O 1
ATOM 775 N N . LEU A 1 99 ? 1.078 3.578 -20.467 1.00 97.50 99 LEU A N 1
ATOM 776 C CA . LEU A 1 99 ? 0.266 4.731 -20.089 1.00 97.50 99 LEU A CA 1
ATOM 777 C C . LEU A 1 99 ? -0.384 5.408 -21.304 1.00 97.50 99 LEU A C 1
ATOM 779 O O . LEU A 1 99 ? -1.550 5.755 -21.216 1.00 97.50 99 LEU A O 1
ATOM 783 N N . ILE A 1 100 ? 0.298 5.533 -22.451 1.00 95.88 100 ILE A N 1
ATOM 784 C CA . ILE A 1 100 ? -0.277 6.168 -23.659 1.00 95.88 100 ILE A CA 1
ATOM 785 C C . ILE A 1 100 ? -1.433 5.337 -24.239 1.00 95.88 100 ILE A C 1
ATOM 787 O O . ILE A 1 100 ? -2.399 5.891 -24.766 1.00 95.88 100 ILE A O 1
ATOM 791 N N . GLU A 1 101 ? -1.330 4.010 -24.158 1.00 94.94 101 GLU A N 1
ATOM 792 C CA . GLU A 1 101 ? -2.346 3.075 -24.646 1.00 94.94 101 GLU A CA 1
ATOM 793 C C . GLU A 1 101 ? -3.575 3.103 -23.731 1.00 94.94 101 GLU A C 1
ATOM 795 O O . GLU A 1 101 ? -4.671 3.424 -24.190 1.00 94.94 101 GLU A O 1
ATOM 800 N N . GLY A 1 102 ? -3.379 2.861 -22.431 1.00 96.12 102 GLY A N 1
ATOM 801 C CA . GLY A 1 102 ? -4.470 2.802 -21.456 1.00 96.12 102 GLY A CA 1
ATOM 802 C C . GLY A 1 102 ? -5.158 4.147 -21.202 1.00 96.12 102 GLY A C 1
ATOM 803 O O . GLY A 1 102 ? -6.347 4.172 -20.898 1.00 96.12 102 GLY A O 1
ATOM 804 N N . TRP A 1 103 ? -4.465 5.280 -21.378 1.00 96.69 103 TRP A N 1
ATOM 805 C CA . TRP A 1 103 ? -5.030 6.623 -21.160 1.00 96.69 103 TRP A CA 1
ATOM 806 C C . TRP A 1 103 ? -6.262 6.929 -22.017 1.00 96.69 103 TRP A C 1
ATOM 808 O O . TRP A 1 103 ? -7.155 7.651 -21.577 1.00 96.69 103 TRP A O 1
ATOM 818 N N . ARG A 1 104 ? -6.320 6.360 -23.226 1.00 92.81 104 ARG A N 1
ATOM 819 C CA . ARG A 1 104 ? -7.419 6.553 -24.186 1.00 92.81 104 ARG A CA 1
ATOM 820 C C . ARG A 1 104 ? -8.700 5.824 -23.791 1.00 92.81 104 ARG A C 1
ATOM 822 O O . ARG A 1 104 ? -9.778 6.227 -24.213 1.00 92.81 104 ARG A O 1
ATOM 829 N N . GLU A 1 105 ? -8.567 4.748 -23.020 1.00 90.94 105 GLU A N 1
ATOM 830 C CA . GLU A 1 105 ? -9.669 3.917 -22.521 1.00 90.94 105 GLU A CA 1
ATOM 831 C C . GLU A 1 105 ? -10.047 4.288 -21.071 1.00 90.94 105 GLU A C 1
ATOM 833 O O . GLU A 1 105 ? -11.094 3.878 -20.571 1.00 90.94 105 GLU A O 1
ATOM 838 N N . ALA A 1 106 ? -9.202 5.074 -20.397 1.00 94.12 106 ALA A N 1
ATOM 839 C CA . ALA A 1 106 ? -9.355 5.493 -19.012 1.00 94.12 106 ALA A CA 1
ATOM 840 C C . ALA A 1 106 ? -10.335 6.662 -18.845 1.00 94.12 106 ALA A C 1
ATOM 842 O O . ALA A 1 106 ? -10.274 7.656 -19.568 1.00 94.12 106 ALA A O 1
ATOM 843 N N . ASN A 1 107 ? -11.180 6.594 -17.815 1.00 92.00 107 ASN A N 1
ATOM 844 C CA . ASN A 1 107 ? -11.940 7.759 -17.362 1.00 92.00 107 ASN A CA 1
ATOM 845 C C . ASN A 1 107 ? -11.048 8.742 -16.569 1.00 92.00 107 ASN A C 1
ATOM 847 O O . ASN A 1 107 ? -9.986 8.373 -16.063 1.00 92.00 107 ASN A O 1
ATOM 851 N N . VAL A 1 108 ? -11.497 9.992 -16.411 1.00 92.19 108 VAL A N 1
ATOM 852 C CA . VAL A 1 108 ? -10.737 11.061 -15.728 1.00 92.19 108 VAL A CA 1
ATOM 853 C C . VAL A 1 108 ? -10.321 10.708 -14.287 1.00 92.19 108 VAL A C 1
ATOM 855 O O . VAL A 1 108 ? -9.261 11.131 -13.833 1.00 92.19 108 VAL A O 1
ATOM 858 N N . LEU A 1 109 ? -11.080 9.869 -13.573 1.00 94.44 109 LEU A N 1
ATOM 859 C CA . LEU A 1 109 ? -10.731 9.416 -12.222 1.00 94.44 109 LEU A CA 1
ATOM 860 C C . LEU A 1 109 ? -9.596 8.375 -12.229 1.00 94.44 109 LEU A C 1
ATOM 862 O O . LEU A 1 109 ? -8.720 8.420 -11.366 1.00 94.44 109 LEU A O 1
ATOM 866 N N . GLN A 1 110 ? -9.560 7.475 -13.219 1.00 95.62 110 GLN A N 1
ATOM 867 C CA . GLN A 1 110 ? -8.416 6.580 -13.451 1.00 95.62 110 GLN A CA 1
ATOM 868 C C . GLN A 1 110 ? -7.167 7.379 -13.832 1.00 95.62 110 GLN A C 1
ATOM 870 O O . GLN A 1 110 ? -6.102 7.151 -13.266 1.00 95.62 110 GLN A O 1
ATOM 875 N N . GLN A 1 111 ? -7.313 8.354 -14.735 1.00 96.25 111 GLN A N 1
ATOM 876 C CA . GLN A 1 111 ? -6.234 9.251 -15.154 1.00 96.25 111 GLN A CA 1
ATOM 877 C C . GLN A 1 111 ? -5.633 9.999 -13.949 1.00 96.25 111 GLN A C 1
ATOM 879 O O . GLN A 1 111 ? -4.430 9.899 -13.710 1.00 96.25 111 GLN A O 1
ATOM 884 N N . LEU A 1 112 ? -6.463 10.663 -13.131 1.00 96.06 112 LEU A N 1
ATOM 885 C CA . LEU A 1 112 ? -6.039 11.309 -11.878 1.00 96.06 112 LEU A CA 1
ATOM 886 C C . LEU A 1 112 ? -5.373 10.311 -10.915 1.00 96.06 112 LEU A C 1
ATOM 888 O O . LEU A 1 112 ? -4.325 10.614 -10.347 1.00 96.06 112 LEU A O 1
ATOM 892 N N . GLY A 1 113 ? -5.929 9.105 -10.766 1.00 97.06 113 GLY A N 1
ATOM 893 C CA . GLY A 1 113 ? -5.356 8.046 -9.932 1.00 97.06 113 GLY A CA 1
ATOM 894 C C . GLY A 1 113 ? -3.962 7.602 -10.369 1.00 97.06 113 GLY A C 1
ATOM 895 O O . GLY A 1 113 ? -3.081 7.423 -9.523 1.00 97.06 113 GLY A O 1
ATOM 896 N N . TRP A 1 114 ? -3.731 7.465 -11.674 1.00 98.25 114 TRP A N 1
ATOM 897 C CA . TRP A 1 114 ? -2.420 7.133 -12.225 1.00 98.25 114 TRP A CA 1
ATOM 898 C C . TRP A 1 114 ? -1.429 8.289 -12.067 1.00 98.25 114 TRP A C 1
ATOM 900 O O . TRP A 1 114 ? -0.309 8.063 -11.610 1.00 98.25 114 TRP A O 1
ATOM 910 N N . LEU A 1 115 ? -1.837 9.534 -12.348 1.00 98.00 115 LEU A N 1
ATOM 911 C CA . LEU A 1 115 ? -0.973 10.702 -12.142 1.00 98.00 115 LEU A CA 1
ATOM 912 C C . LEU A 1 115 ? -0.592 10.887 -10.664 1.00 98.00 115 LEU A C 1
ATOM 914 O O . LEU A 1 115 ? 0.577 11.130 -10.372 1.00 98.00 115 LEU A O 1
ATOM 918 N N . ALA A 1 116 ? -1.522 10.690 -9.723 1.00 98.12 116 ALA A N 1
ATOM 919 C CA . ALA A 1 116 ? -1.235 10.745 -8.286 1.00 98.12 116 ALA A CA 1
ATOM 920 C C . ALA A 1 116 ? -0.151 9.732 -7.876 1.00 98.12 116 ALA A C 1
ATOM 922 O O . ALA A 1 116 ? 0.748 10.053 -7.099 1.00 98.12 116 ALA A O 1
ATOM 923 N N . GLN A 1 117 ? -0.191 8.516 -8.428 1.00 98.38 117 GLN A N 1
ATOM 924 C CA . GLN A 1 117 ? 0.842 7.505 -8.191 1.00 98.38 117 GLN A CA 1
ATOM 925 C C . GLN A 1 117 ? 2.195 7.899 -8.808 1.00 98.38 117 GLN A C 1
ATOM 927 O O . GLN A 1 117 ? 3.221 7.741 -8.149 1.00 98.38 117 GLN A O 1
ATOM 932 N N . ILE A 1 118 ? 2.210 8.467 -10.021 1.00 98.50 118 ILE A N 1
ATOM 933 C CA . ILE A 1 118 ? 3.436 8.965 -10.673 1.00 98.50 118 ILE A CA 1
ATOM 934 C C . ILE A 1 118 ? 4.082 10.082 -9.837 1.00 98.50 118 ILE A C 1
ATOM 936 O O . ILE A 1 118 ? 5.286 10.046 -9.591 1.00 98.50 118 ILE A O 1
ATOM 940 N N . VAL A 1 119 ? 3.294 11.048 -9.352 1.00 98.19 119 VAL A N 1
ATOM 941 C CA . VAL A 1 119 ? 3.799 12.148 -8.512 1.00 98.19 119 VAL A CA 1
ATOM 942 C C . VAL A 1 119 ? 4.269 11.637 -7.144 1.00 98.19 119 VAL A C 1
ATOM 944 O O . VAL A 1 119 ? 5.309 12.078 -6.661 1.00 98.19 119 VAL A O 1
ATOM 947 N N . ARG A 1 120 ? 3.594 10.641 -6.548 1.00 97.38 120 ARG A N 1
ATOM 948 C CA . ARG A 1 120 ? 4.030 10.001 -5.287 1.00 97.38 120 ARG A CA 1
ATOM 949 C C . ARG A 1 120 ? 5.387 9.287 -5.409 1.00 97.38 120 ARG A C 1
ATOM 951 O O . ARG A 1 120 ? 6.098 9.178 -4.414 1.00 97.38 120 ARG A O 1
ATOM 958 N N . LEU A 1 121 ? 5.760 8.830 -6.608 1.00 97.75 121 LEU A N 1
ATOM 959 C CA . LEU A 1 121 ? 7.079 8.253 -6.907 1.00 97.75 121 LEU A CA 1
ATOM 960 C C . LEU A 1 121 ? 8.162 9.303 -7.207 1.00 97.75 121 LEU A C 1
ATOM 962 O O . LEU A 1 121 ? 9.342 8.956 -7.228 1.00 97.75 121 LEU A O 1
ATOM 966 N N . TRP A 1 122 ? 7.801 10.570 -7.436 1.00 97.50 122 TRP A N 1
ATOM 967 C CA . TRP A 1 122 ? 8.720 11.587 -7.954 1.00 97.50 122 TRP A CA 1
ATOM 968 C C . TRP A 1 122 ? 9.941 11.824 -7.060 1.00 97.50 122 TRP A C 1
ATOM 970 O O . TRP A 1 122 ? 11.073 11.597 -7.485 1.00 97.50 122 TRP A O 1
ATOM 980 N N . GLU A 1 123 ? 9.726 12.250 -5.814 1.00 96.38 123 GLU A N 1
ATOM 981 C CA . GLU A 1 123 ? 10.815 12.562 -4.880 1.00 96.38 123 GLU A CA 1
ATOM 982 C C . GLU A 1 123 ? 11.679 11.326 -4.540 1.00 96.38 123 GLU A C 1
ATOM 984 O O . GLU A 1 123 ? 12.908 11.447 -4.594 1.00 96.38 123 GLU A O 1
ATOM 989 N N . PRO A 1 124 ? 11.111 10.121 -4.306 1.00 96.62 124 PRO A N 1
ATOM 990 C CA . PRO A 1 124 ? 11.886 8.882 -4.195 1.00 96.62 124 PRO A CA 1
ATOM 991 C C . PRO A 1 124 ? 12.752 8.576 -5.428 1.00 96.62 124 PRO A C 1
ATOM 993 O O . PRO A 1 124 ? 13.939 8.267 -5.289 1.00 96.62 124 PRO A O 1
ATOM 996 N N . CYS A 1 125 ? 12.205 8.694 -6.643 1.00 97.12 125 CYS A N 1
ATOM 997 C CA . CYS A 1 125 ? 12.961 8.441 -7.870 1.00 97.12 125 CYS A CA 1
ATOM 998 C C . CYS A 1 125 ? 14.058 9.491 -8.110 1.00 97.12 125 CYS A C 1
ATOM 1000 O O . CYS A 1 125 ? 15.159 9.116 -8.513 1.00 97.12 125 CYS A O 1
ATOM 1002 N N . VAL A 1 126 ? 13.819 10.772 -7.802 1.00 95.50 126 VAL A N 1
ATOM 1003 C CA . VAL A 1 126 ? 14.857 11.824 -7.821 1.00 95.50 126 VAL A CA 1
ATOM 1004 C C . VAL A 1 126 ? 15.969 11.507 -6.813 1.00 95.50 126 VAL A C 1
ATOM 1006 O O . VAL A 1 126 ? 17.149 11.571 -7.160 1.00 95.50 126 VAL A O 1
ATOM 1009 N N . ALA A 1 127 ? 15.623 11.087 -5.591 1.00 95.12 127 ALA A N 1
ATOM 1010 C CA . ALA A 1 127 ? 16.598 10.729 -4.559 1.00 95.12 127 ALA A CA 1
ATOM 1011 C C . ALA A 1 127 ? 17.494 9.536 -4.954 1.00 95.12 127 ALA A C 1
ATOM 1013 O O . ALA A 1 127 ? 18.658 9.489 -4.552 1.00 95.12 127 ALA A O 1
ATOM 1014 N N . GLN A 1 128 ? 16.989 8.601 -5.770 1.00 95.50 128 GLN A N 1
ATOM 1015 C CA . GLN A 1 128 ? 17.766 7.475 -6.313 1.00 95.50 128 GLN A CA 1
ATOM 1016 C C . GLN A 1 128 ? 18.345 7.711 -7.722 1.00 95.50 128 GLN A C 1
ATOM 1018 O O . GLN A 1 128 ? 18.915 6.782 -8.294 1.00 95.50 128 GLN A O 1
ATOM 1023 N N . LYS A 1 129 ? 18.250 8.933 -8.274 1.00 95.56 129 LYS A N 1
ATOM 1024 C CA . LYS A 1 129 ? 18.682 9.286 -9.644 1.00 95.56 129 LYS A CA 1
ATOM 1025 C C . LYS A 1 129 ? 18.070 8.399 -10.741 1.00 95.56 129 LYS A C 1
ATOM 1027 O O . LYS A 1 129 ? 18.771 7.914 -11.634 1.00 95.56 129 LYS A O 1
ATOM 1032 N N . VAL A 1 130 ? 16.766 8.151 -10.651 1.00 96.31 130 VAL A N 1
ATOM 1033 C CA . VAL A 1 130 ? 15.980 7.390 -11.635 1.00 96.31 130 VAL A CA 1
ATOM 1034 C C . VAL A 1 130 ? 14.677 8.105 -12.030 1.00 96.31 130 VAL A C 1
ATOM 1036 O O . VAL A 1 130 ? 13.722 7.460 -12.465 1.00 96.31 130 VAL A O 1
ATOM 1039 N N . ALA A 1 131 ? 14.597 9.433 -11.890 1.00 96.38 131 ALA A N 1
ATOM 1040 C CA . ALA A 1 131 ? 13.389 10.212 -12.197 1.00 96.38 131 ALA A CA 1
ATOM 1041 C C . ALA A 1 131 ? 12.984 10.123 -13.683 1.00 96.38 131 ALA A C 1
ATOM 1043 O O . ALA A 1 131 ? 11.799 10.089 -14.018 1.00 96.38 131 ALA A O 1
ATOM 1044 N N . SER A 1 132 ? 13.962 9.937 -14.571 1.00 95.94 132 SER A N 1
ATOM 1045 C CA . SER A 1 132 ? 13.807 9.626 -15.999 1.00 95.94 132 SER A CA 1
ATOM 1046 C C . SER A 1 132 ? 12.955 8.383 -16.290 1.00 95.94 132 SER A C 1
ATOM 1048 O O . SER A 1 132 ? 12.513 8.214 -17.427 1.00 95.94 132 SER A O 1
ATOM 1050 N N . SER A 1 133 ? 12.705 7.521 -15.299 1.00 96.38 133 SER A N 1
ATOM 1051 C CA . SER A 1 133 ? 11.759 6.397 -15.399 1.00 96.38 133 SER A CA 1
ATOM 1052 C C . SER A 1 133 ? 10.310 6.868 -15.554 1.00 96.38 133 SER A C 1
ATOM 1054 O O . SER A 1 133 ? 9.534 6.211 -16.244 1.00 96.38 133 SER A O 1
ATOM 1056 N N . LEU A 1 134 ? 9.966 7.998 -14.921 1.00 97.44 134 LEU A N 1
ATOM 1057 C CA . LEU A 1 134 ? 8.624 8.591 -14.868 1.00 97.44 134 LEU A CA 1
ATOM 1058 C C . LEU A 1 134 ? 8.357 9.533 -16.055 1.00 97.44 134 LEU A C 1
ATOM 1060 O O . LEU A 1 134 ? 7.211 9.746 -16.438 1.00 97.44 134 LEU A O 1
ATOM 1064 N N . LEU A 1 135 ? 9.417 10.052 -16.685 1.00 96.25 135 LEU A N 1
ATOM 1065 C CA . LEU A 1 135 ? 9.338 10.884 -17.896 1.00 96.25 135 LEU A CA 1
ATOM 1066 C C . LEU A 1 135 ? 9.028 10.089 -19.179 1.00 96.25 135 LEU A C 1
ATOM 1068 O O . LEU A 1 135 ? 8.948 10.670 -20.261 1.00 96.25 135 LEU A O 1
ATOM 1072 N N . LEU A 1 136 ? 8.887 8.765 -19.082 1.00 95.25 136 LEU A N 1
ATOM 1073 C CA . LEU A 1 136 ? 8.628 7.866 -20.202 1.00 95.25 136 LEU A CA 1
ATOM 1074 C C . LEU A 1 136 ? 7.267 7.177 -20.016 1.00 95.25 136 LEU A C 1
ATOM 1076 O O . LEU A 1 136 ? 7.215 6.111 -19.408 1.00 95.25 136 LEU A O 1
ATOM 1080 N N . PRO A 1 137 ? 6.165 7.713 -20.574 1.00 96.12 137 PRO A N 1
ATOM 1081 C CA . PRO A 1 137 ? 4.854 7.058 -20.531 1.00 96.12 137 PRO A CA 1
ATOM 1082 C C . PRO A 1 137 ? 4.854 5.607 -21.045 1.00 96.12 137 PRO A C 1
ATOM 1084 O O . PRO A 1 137 ? 4.126 4.765 -20.529 1.00 96.12 137 PRO A O 1
ATOM 1087 N N . THR A 1 138 ? 5.730 5.272 -21.998 1.00 95.12 138 THR A N 1
ATOM 1088 C CA . THR A 1 138 ? 5.923 3.899 -22.500 1.00 95.12 138 THR A CA 1
ATOM 1089 C C . THR A 1 138 ? 6.618 2.950 -21.511 1.00 95.12 138 THR A C 1
ATOM 1091 O O . THR A 1 138 ? 6.561 1.738 -21.698 1.00 95.12 138 THR A O 1
ATOM 1094 N N . ASN A 1 139 ? 7.253 3.472 -20.455 1.00 96.31 139 ASN A N 1
ATOM 1095 C CA . ASN A 1 139 ? 7.832 2.703 -19.345 1.00 96.31 139 ASN A CA 1
ATOM 1096 C C . ASN A 1 139 ? 6.838 2.491 -18.181 1.00 96.31 139 ASN A C 1
ATOM 1098 O O . ASN A 1 139 ? 7.122 1.736 -17.252 1.00 96.31 139 ASN A O 1
ATOM 1102 N N . ILE A 1 140 ? 5.672 3.135 -18.217 1.00 97.88 140 ILE A N 1
ATOM 1103 C CA . ILE A 1 140 ? 4.650 3.040 -17.174 1.00 97.88 140 ILE A CA 1
ATOM 1104 C C . ILE A 1 140 ? 3.550 2.110 -17.689 1.00 97.88 140 ILE A C 1
ATOM 1106 O O . ILE A 1 140 ? 2.779 2.492 -18.562 1.00 97.88 140 ILE A O 1
ATOM 1110 N N . GLY A 1 141 ? 3.485 0.883 -17.177 1.00 97.44 141 GLY A N 1
ATOM 1111 C CA . GLY A 1 141 ? 2.354 -0.021 -17.381 1.00 97.44 141 GLY A CA 1
ATOM 1112 C C . GLY A 1 141 ? 1.163 0.387 -16.512 1.00 97.44 141 GLY A C 1
ATOM 1113 O O . GLY A 1 141 ? 1.352 0.861 -15.389 1.00 97.44 141 GLY A O 1
ATOM 1114 N N . VAL A 1 142 ? -0.060 0.194 -17.006 1.00 97.06 142 VAL A N 1
ATOM 1115 C CA . VAL A 1 142 ? -1.298 0.565 -16.296 1.00 97.06 142 VAL A CA 1
ATOM 1116 C C . VAL A 1 142 ? -2.327 -0.565 -16.288 1.00 97.06 142 VAL A C 1
ATOM 1118 O O . VAL A 1 142 ? -2.522 -1.258 -17.287 1.00 97.06 142 VAL A O 1
ATOM 1121 N N . GLN A 1 143 ? -3.007 -0.756 -15.154 1.00 93.25 143 GLN A N 1
ATOM 1122 C CA . GLN A 1 143 ? -4.103 -1.716 -15.026 1.00 93.25 143 GLN A CA 1
ATOM 1123 C C . GLN A 1 143 ? -5.104 -1.302 -13.936 1.00 93.25 143 GLN A C 1
ATOM 1125 O O . GLN A 1 143 ? -4.792 -1.330 -12.749 1.00 93.25 143 GLN A O 1
ATOM 1130 N N . GLY A 1 144 ? -6.348 -1.000 -14.328 1.00 93.56 144 GLY A N 1
ATOM 1131 C CA . GLY A 1 144 ? -7.406 -0.634 -13.375 1.00 93.56 144 GLY A CA 1
ATOM 1132 C C . GLY A 1 144 ? -7.059 0.661 -12.640 1.00 93.56 144 GLY A C 1
ATOM 1133 O O . GLY A 1 144 ? -6.767 1.670 -13.282 1.00 93.56 144 GLY A O 1
ATOM 1134 N N . TRP A 1 145 ? -7.040 0.629 -11.310 1.00 95.12 145 TRP A N 1
ATOM 1135 C CA . TRP A 1 145 ? -6.532 1.722 -10.469 1.00 95.12 145 TRP A CA 1
ATOM 1136 C C . TRP A 1 145 ? -5.002 1.912 -10.513 1.00 95.12 145 TRP A C 1
ATOM 1138 O O . TRP A 1 145 ? -4.520 2.990 -10.175 1.00 95.12 145 TRP A O 1
ATOM 1148 N N . GLN A 1 146 ? -4.227 0.897 -10.906 1.00 95.38 146 GLN A N 1
ATOM 1149 C CA . GLN A 1 146 ? -2.800 0.775 -10.580 1.00 95.38 146 GLN A CA 1
ATOM 1150 C C . GLN A 1 146 ? -1.864 1.193 -11.727 1.00 95.38 146 GLN A C 1
ATOM 1152 O O . GLN A 1 146 ? -2.108 0.856 -12.889 1.00 95.38 146 GLN A O 1
ATOM 1157 N N . ILE A 1 147 ? -0.742 1.840 -11.387 1.00 97.62 147 ILE A N 1
ATOM 1158 C CA . ILE A 1 147 ? 0.435 1.960 -12.270 1.00 97.62 147 ILE A CA 1
ATOM 1159 C C . ILE A 1 147 ? 1.541 0.994 -11.842 1.00 97.62 147 ILE A C 1
ATOM 1161 O O . ILE A 1 147 ? 1.647 0.638 -10.667 1.00 97.62 147 ILE A O 1
ATOM 1165 N N . ARG A 1 148 ? 2.439 0.648 -12.767 1.00 97.62 148 ARG A N 1
ATOM 1166 C CA . ARG A 1 148 ? 3.693 -0.043 -12.453 1.00 97.62 148 ARG A CA 1
ATOM 1167 C C . ARG A 1 148 ? 4.752 0.163 -13.532 1.00 97.62 148 ARG A C 1
ATOM 1169 O O . ARG A 1 148 ? 4.456 0.076 -14.717 1.00 97.62 148 ARG A O 1
ATOM 1176 N N . LEU A 1 149 ? 5.997 0.402 -13.134 1.00 98.00 149 LEU A N 1
ATOM 1177 C CA . LEU A 1 149 ? 7.111 0.589 -14.066 1.00 98.00 149 LEU A CA 1
ATOM 1178 C C . LEU A 1 149 ? 7.544 -0.745 -14.693 1.00 98.00 149 LEU A C 1
ATOM 1180 O O . LEU A 1 149 ? 7.566 -1.770 -14.014 1.00 98.00 149 LEU A O 1
ATOM 1184 N N . PHE A 1 150 ? 7.938 -0.741 -15.969 1.00 96.44 150 PHE A N 1
ATOM 1185 C CA . PHE A 1 150 ? 8.606 -1.897 -16.581 1.00 96.44 150 PHE A CA 1
ATOM 1186 C C . PHE A 1 150 ? 10.069 -2.001 -16.119 1.00 96.44 150 PHE A C 1
ATOM 1188 O O . PHE A 1 150 ? 10.569 -3.102 -15.892 1.00 96.44 150 PHE A O 1
ATOM 1195 N N . TYR A 1 151 ? 10.752 -0.862 -15.960 1.00 95.25 151 TYR A N 1
ATOM 1196 C CA . TYR A 1 151 ? 12.115 -0.762 -15.430 1.00 95.25 151 TYR A CA 1
ATOM 1197 C C . TYR A 1 151 ? 12.389 0.620 -14.813 1.00 95.25 151 TYR A C 1
ATOM 1199 O O . TYR A 1 151 ? 11.673 1.594 -15.052 1.00 95.25 151 TYR A O 1
ATOM 1207 N N . LEU A 1 152 ? 13.468 0.717 -14.038 1.00 95.88 152 LEU A N 1
ATOM 1208 C CA . LEU A 1 152 ? 14.078 1.985 -13.647 1.00 95.88 152 LEU A CA 1
ATOM 1209 C C . LEU A 1 152 ? 15.153 2.384 -14.664 1.00 95.88 152 LEU A C 1
ATOM 1211 O O . LEU A 1 152 ? 16.029 1.589 -15.010 1.00 95.88 152 LEU A O 1
ATOM 1215 N N . LYS A 1 153 ? 15.093 3.634 -15.122 1.00 93.69 153 LYS A N 1
ATOM 1216 C CA . LYS A 1 153 ? 16.071 4.282 -15.997 1.00 93.69 153 LYS A CA 1
ATOM 1217 C C . LYS A 1 153 ? 16.845 5.321 -15.191 1.00 93.69 153 LYS A C 1
ATOM 1219 O O . LYS A 1 153 ? 16.239 6.253 -14.669 1.00 93.69 153 LYS A O 1
ATOM 1224 N N . SER A 1 154 ? 18.168 5.190 -15.146 1.00 92.44 154 SER A N 1
ATOM 1225 C CA . SER A 1 154 ? 19.058 6.182 -14.535 1.00 92.44 154 SER A CA 1
ATOM 1226 C C . SER A 1 154 ? 18.955 7.553 -15.207 1.00 92.44 154 SER A C 1
ATOM 1228 O O . SER A 1 154 ? 18.835 7.648 -16.431 1.00 92.44 154 SER A O 1
ATOM 1230 N N . ASP A 1 155 ? 19.051 8.604 -14.400 1.00 92.56 155 ASP A N 1
ATOM 1231 C CA . ASP A 1 155 ? 19.176 9.984 -14.864 1.00 92.56 155 ASP A CA 1
ATOM 1232 C C . ASP A 1 155 ? 20.566 10.231 -15.469 1.00 92.56 155 ASP A C 1
ATOM 1234 O O . ASP A 1 155 ? 21.582 9.782 -14.934 1.00 92.56 155 ASP A O 1
ATOM 1238 N N . THR A 1 156 ? 20.618 10.946 -16.597 1.00 83.50 156 THR A N 1
ATOM 1239 C CA . THR A 1 156 ? 21.872 11.277 -17.293 1.00 83.50 156 THR A CA 1
ATOM 1240 C C . THR A 1 156 ? 22.703 12.260 -16.466 1.00 83.50 156 THR A C 1
ATOM 1242 O O . THR A 1 156 ? 22.186 13.298 -16.046 1.00 83.50 156 THR A O 1
ATOM 1245 N N . ASP A 1 157 ? 24.001 11.996 -16.278 1.00 71.06 157 ASP A N 1
ATOM 1246 C CA . ASP A 1 157 ? 24.889 12.918 -15.558 1.00 71.06 157 ASP A CA 1
ATOM 1247 C C . ASP A 1 157 ? 24.856 14.331 -16.170 1.00 71.06 157 ASP A C 1
ATOM 1249 O O . ASP A 1 157 ? 25.119 14.535 -17.355 1.00 71.06 157 ASP A O 1
ATOM 1253 N N . GLY A 1 158 ? 24.523 15.319 -15.334 1.00 66.75 158 GLY A N 1
ATOM 1254 C CA . GLY A 1 158 ? 24.390 16.729 -15.715 1.00 66.75 158 GLY A CA 1
ATOM 1255 C C . GLY A 1 158 ? 22.978 17.178 -16.115 1.00 66.75 158 GLY A C 1
ATOM 1256 O O . GLY A 1 158 ? 22.736 18.384 -16.143 1.00 66.75 158 GLY A O 1
ATOM 1257 N N . GLN A 1 159 ? 22.028 16.268 -16.358 1.00 71.25 159 GLN A N 1
ATOM 1258 C CA . GLN A 1 159 ? 20.636 16.634 -16.633 1.00 71.25 159 GLN A CA 1
ATOM 1259 C C . GLN A 1 159 ? 19.836 16.753 -15.326 1.00 71.25 159 GLN A C 1
ATOM 1261 O O . GLN A 1 159 ? 19.524 15.757 -14.679 1.00 71.25 159 GLN A O 1
ATOM 1266 N N . SER A 1 160 ? 19.468 17.979 -14.946 1.00 79.81 160 SER A N 1
ATOM 1267 C CA . SER A 1 160 ? 18.524 18.208 -13.845 1.00 79.81 160 SER A CA 1
ATOM 1268 C C . SER A 1 160 ? 17.099 17.945 -14.328 1.00 79.81 160 SER A C 1
ATOM 1270 O O . SER A 1 160 ? 16.544 18.754 -15.063 1.00 79.81 160 SER A O 1
ATOM 1272 N N . VAL A 1 161 ? 16.513 16.827 -13.907 1.00 90.62 161 VAL A N 1
ATOM 1273 C CA . VAL A 1 161 ? 15.113 16.470 -14.174 1.00 90.62 161 VAL A CA 1
ATOM 1274 C C . VAL A 1 161 ? 14.181 17.293 -13.270 1.00 90.62 161 VAL A C 1
ATOM 1276 O O . VAL A 1 161 ? 14.378 17.332 -12.056 1.00 90.62 161 VAL A O 1
ATOM 1279 N N . THR A 1 162 ? 13.185 17.975 -13.846 1.00 93.31 162 THR A N 1
ATOM 1280 C CA . THR A 1 162 ? 12.300 18.918 -13.132 1.00 93.31 162 THR A CA 1
ATOM 1281 C C . THR A 1 162 ? 10.827 18.502 -13.160 1.00 93.31 162 THR A C 1
ATOM 1283 O O . THR A 1 162 ? 10.398 17.732 -14.017 1.00 93.31 162 THR A O 1
ATOM 1286 N N . LEU A 1 163 ? 10.015 19.049 -12.247 1.00 93.12 163 LEU A N 1
ATOM 1287 C CA . LEU A 1 163 ? 8.565 18.798 -12.229 1.00 93.12 163 LEU A CA 1
ATOM 1288 C C . LEU A 1 163 ? 7.866 19.344 -13.496 1.00 93.12 163 LEU A C 1
ATOM 1290 O O . LEU A 1 163 ? 6.854 18.795 -13.925 1.00 93.12 163 LEU A O 1
ATOM 1294 N N . SER A 1 164 ? 8.454 20.362 -14.142 1.00 93.19 164 SER A N 1
ATOM 1295 C CA . SER A 1 164 ? 8.022 20.860 -15.456 1.00 93.19 164 SER A CA 1
ATOM 1296 C C . SER A 1 164 ? 8.270 19.836 -16.574 1.00 93.19 164 SER A C 1
ATOM 1298 O O . SER A 1 164 ? 7.443 19.704 -17.472 1.00 93.19 164 SER A O 1
ATOM 1300 N N . ASP A 1 165 ? 9.344 19.040 -16.503 1.00 93.88 165 ASP A N 1
ATOM 1301 C CA . ASP A 1 165 ? 9.565 17.937 -17.451 1.00 93.88 165 ASP A CA 1
ATOM 1302 C C . ASP A 1 165 ? 8.527 16.818 -17.280 1.00 93.88 165 ASP A C 1
ATOM 1304 O O . ASP A 1 165 ? 8.119 16.207 -18.270 1.00 93.88 165 ASP A O 1
ATOM 1308 N N . LEU A 1 166 ? 8.067 16.576 -16.044 1.00 95.12 166 LEU A N 1
ATOM 1309 C CA . LEU A 1 166 ? 7.028 15.589 -15.746 1.00 95.12 166 LEU A CA 1
ATOM 1310 C C . LEU A 1 166 ? 5.683 15.987 -16.367 1.00 95.12 166 LEU A C 1
ATOM 1312 O O . LEU A 1 166 ? 5.155 15.254 -17.201 1.00 95.12 166 LEU A O 1
ATOM 1316 N N . VAL A 1 167 ? 5.151 17.167 -16.031 1.00 94.25 167 VAL A N 1
ATOM 1317 C CA . VAL A 1 167 ? 3.883 17.642 -16.623 1.00 94.25 167 VAL A CA 1
ATOM 1318 C C . VAL A 1 167 ? 4.013 17.909 -18.127 1.00 94.25 167 VAL A C 1
ATOM 1320 O O . VAL A 1 167 ? 3.075 17.686 -18.894 1.00 94.25 167 VAL A O 1
ATOM 1323 N N . GLY A 1 168 ? 5.212 18.285 -18.581 1.00 93.19 168 GLY A N 1
ATOM 1324 C CA . GLY A 1 168 ? 5.544 18.428 -19.992 1.00 93.19 168 GLY A CA 1
ATOM 1325 C C . GLY A 1 168 ? 5.479 17.111 -20.771 1.00 93.19 168 GLY A C 1
ATOM 1326 O O . GLY A 1 168 ? 5.201 17.147 -21.971 1.00 93.19 168 GLY A O 1
ATOM 1327 N N . CYS A 1 169 ? 5.673 15.952 -20.124 1.00 92.81 169 CYS A N 1
ATOM 1328 C CA . CYS A 1 169 ? 5.448 14.644 -20.746 1.00 92.81 169 CYS A CA 1
ATOM 1329 C C . CYS A 1 169 ? 3.950 14.284 -20.783 1.00 92.81 169 CYS A C 1
ATOM 1331 O O . CYS A 1 169 ? 3.492 13.693 -21.766 1.00 92.81 169 CYS A O 1
ATOM 1333 N N . TRP A 1 170 ? 3.157 14.722 -19.795 1.00 94.12 170 TRP A N 1
ATOM 1334 C CA . TRP A 1 170 ? 1.706 14.482 -19.745 1.00 94.12 170 TRP A CA 1
ATOM 1335 C C . TRP A 1 170 ? 0.945 15.127 -20.909 1.00 94.12 170 TRP A C 1
ATOM 1337 O O . TRP A 1 170 ? -0.065 14.580 -21.333 1.00 94.12 170 TRP A O 1
ATOM 1347 N N . ARG A 1 171 ? 1.468 16.202 -21.521 1.00 89.50 171 ARG A N 1
ATOM 1348 C CA . ARG A 1 171 ? 0.935 16.766 -22.783 1.00 89.50 171 ARG A CA 1
ATOM 1349 C C . ARG A 1 171 ? 0.788 15.740 -23.922 1.00 89.50 171 ARG A C 1
ATOM 1351 O O . ARG A 1 171 ? -0.033 15.936 -24.817 1.00 89.50 171 ARG A O 1
ATOM 1358 N N . THR A 1 172 ? 1.586 14.667 -23.912 1.00 90.81 172 THR A N 1
ATOM 1359 C CA . THR A 1 172 ? 1.534 13.587 -24.920 1.00 90.81 172 THR A CA 1
ATOM 1360 C C . THR A 1 172 ? 0.397 12.587 -24.693 1.00 90.81 172 THR A C 1
ATOM 1362 O O . THR A 1 172 ? 0.045 11.838 -25.606 1.00 90.81 172 THR A O 1
ATOM 1365 N N . LEU A 1 173 ? -0.190 12.582 -23.495 1.00 93.50 173 LEU A N 1
ATOM 1366 C CA . LEU A 1 173 ? -1.350 11.777 -23.140 1.00 93.50 173 LEU A CA 1
ATOM 1367 C C . LEU A 1 173 ? -2.594 12.484 -23.679 1.00 93.50 173 LEU A C 1
ATOM 1369 O O . LEU A 1 173 ? -2.758 13.682 -23.473 1.00 93.50 173 LEU A O 1
ATOM 1373 N N . GLN A 1 174 ? -3.437 11.775 -24.427 1.00 90.50 174 GLN A N 1
ATOM 1374 C CA . GLN A 1 174 ? -4.603 12.357 -25.098 1.00 90.50 174 GLN A CA 1
ATOM 1375 C C . GLN A 1 174 ? -5.780 11.371 -25.069 1.00 90.50 174 GLN A C 1
ATOM 1377 O O . GLN A 1 174 ? -5.548 10.180 -25.309 1.00 90.50 174 GLN A O 1
ATOM 1382 N N . PRO A 1 175 ? -7.022 11.826 -24.814 1.00 90.25 175 PRO A N 1
ATOM 1383 C CA . PRO A 1 175 ? -7.430 13.223 -24.597 1.00 90.25 175 PRO A CA 1
ATOM 1384 C C . PRO A 1 175 ? -6.988 13.784 -23.233 1.00 90.25 175 PRO A C 1
ATOM 1386 O O . PRO A 1 175 ? -6.744 13.024 -22.298 1.00 90.25 175 PRO A O 1
ATOM 1389 N N . LEU A 1 176 ? -6.915 15.112 -23.110 1.00 86.00 176 LEU A N 1
ATOM 1390 C CA . LEU A 1 176 ? -6.782 15.817 -21.828 1.00 86.00 176 LEU A CA 1
ATOM 1391 C C . LEU A 1 176 ? -8.101 16.511 -21.473 1.00 86.00 176 LEU A C 1
ATOM 1393 O O . LEU A 1 176 ? -8.696 17.175 -22.320 1.00 86.00 176 LEU A O 1
ATOM 1397 N N . SER A 1 177 ? -8.522 16.400 -20.214 1.00 85.19 177 SER A N 1
ATOM 1398 C CA . SER A 1 177 ? -9.584 17.228 -19.633 1.00 85.19 177 SER A CA 1
ATOM 1399 C C . SER A 1 177 ? -9.110 18.665 -19.398 1.00 85.19 177 SER A C 1
ATOM 1401 O O . SER A 1 177 ? -7.912 18.914 -19.217 1.00 85.19 177 SER A O 1
ATOM 1403 N N . SER A 1 178 ? -10.045 19.620 -19.317 1.00 83.56 178 SER A N 1
ATOM 1404 C CA . SER A 1 178 ? -9.729 21.012 -18.943 1.00 83.56 178 SER A CA 1
ATOM 1405 C C . SER A 1 178 ? -9.101 21.093 -17.546 1.00 83.56 178 SER A C 1
ATOM 1407 O O . SER A 1 178 ? -8.202 21.901 -17.310 1.00 83.56 178 SER A O 1
ATOM 1409 N N . VAL A 1 179 ? -9.496 20.184 -16.650 1.00 84.56 179 VAL A N 1
ATOM 1410 C CA . VAL A 1 179 ? -8.903 19.966 -15.322 1.00 84.56 179 VAL A CA 1
ATOM 1411 C C . VAL A 1 179 ? -7.408 19.640 -15.412 1.00 84.56 179 VAL A C 1
ATOM 1413 O O . VAL A 1 179 ? -6.588 20.310 -14.783 1.00 84.56 179 VAL A O 1
ATOM 1416 N N . LEU A 1 180 ? -7.029 18.640 -16.214 1.00 86.44 180 LEU A N 1
ATOM 1417 C CA . LEU A 1 180 ? -5.630 18.224 -16.348 1.00 86.44 180 LEU A CA 1
ATOM 1418 C C . LEU A 1 180 ? -4.791 19.246 -17.126 1.00 86.44 180 LEU A C 1
ATOM 1420 O O . LEU A 1 180 ? -3.643 19.493 -16.760 1.00 86.44 180 LEU A O 1
ATOM 1424 N N . ALA A 1 181 ? -5.368 19.896 -18.141 1.00 88.69 181 ALA A N 1
ATOM 1425 C CA . ALA A 1 181 ? -4.739 21.022 -18.830 1.00 88.69 181 ALA A CA 1
ATOM 1426 C C . ALA A 1 181 ? -4.411 22.172 -17.858 1.00 88.69 181 ALA A C 1
ATOM 1428 O O . ALA A 1 181 ? -3.288 22.679 -17.861 1.00 88.69 181 ALA A O 1
ATOM 1429 N N . SER A 1 182 ? -5.350 22.519 -16.971 1.00 87.75 182 SER A N 1
ATOM 1430 C CA . SER A 1 182 ? -5.165 23.555 -15.945 1.00 87.75 182 SER A CA 1
ATOM 1431 C C . SER A 1 182 ? -4.040 23.209 -14.961 1.00 87.75 182 SER A C 1
ATOM 1433 O O . SER A 1 182 ? -3.214 24.068 -14.660 1.00 87.75 182 SER A O 1
ATOM 1435 N N . LEU A 1 183 ? -3.942 21.949 -14.509 1.00 89.81 183 LEU A N 1
ATOM 1436 C CA . LEU A 1 183 ? -2.835 21.493 -13.651 1.00 89.81 183 LEU A CA 1
ATOM 1437 C C . LEU A 1 183 ? -1.467 21.593 -14.342 1.00 89.81 183 LEU A C 1
ATOM 1439 O O . LEU A 1 183 ? -0.499 22.019 -13.713 1.00 89.81 183 LEU A O 1
ATOM 1443 N N . ILE A 1 184 ? -1.377 21.221 -15.625 1.00 92.00 184 ILE A N 1
ATOM 1444 C CA . ILE A 1 184 ? -0.130 21.332 -16.397 1.00 92.00 184 ILE A CA 1
ATOM 1445 C C . ILE A 1 184 ? 0.301 22.805 -16.478 1.00 92.00 184 ILE A C 1
ATOM 1447 O O . ILE A 1 184 ? 1.463 23.113 -16.213 1.00 92.00 184 ILE A O 1
ATOM 1451 N N . VAL A 1 185 ? -0.630 23.721 -16.773 1.00 91.19 185 VAL A N 1
ATOM 1452 C CA . VAL A 1 185 ? -0.346 25.166 -16.799 1.00 91.19 185 VAL A CA 1
ATOM 1453 C C . VAL A 1 185 ? 0.083 25.681 -15.423 1.00 91.19 185 VAL A C 1
ATOM 1455 O O . VAL A 1 185 ? 1.058 26.419 -15.355 1.00 91.19 185 VAL A O 1
ATOM 1458 N N . ALA A 1 186 ? -0.566 25.262 -14.332 1.00 90.69 186 ALA A N 1
ATOM 1459 C CA . ALA A 1 186 ? -0.241 25.716 -12.976 1.00 90.69 186 ALA A CA 1
ATOM 1460 C C . ALA A 1 186 ? 1.151 25.262 -12.480 1.00 90.69 186 ALA A C 1
ATOM 1462 O O . ALA A 1 186 ? 1.792 25.962 -11.695 1.00 90.69 186 ALA A O 1
ATOM 1463 N N . VAL A 1 187 ? 1.653 24.109 -12.937 1.00 92.50 187 VAL A N 1
ATOM 1464 C CA . VAL A 1 187 ? 3.040 23.682 -12.665 1.00 92.50 187 VAL A CA 1
ATOM 1465 C C . VAL A 1 187 ? 4.035 24.440 -13.551 1.00 92.50 187 VAL A C 1
ATOM 1467 O O . VAL A 1 187 ? 5.097 24.838 -13.077 1.00 92.50 187 VAL A O 1
ATOM 1470 N N . GLU A 1 188 ? 3.710 24.687 -14.824 1.00 91.00 188 GLU A N 1
ATOM 1471 C CA . GLU A 1 188 ? 4.604 25.407 -15.749 1.00 91.00 188 GLU A CA 1
ATOM 1472 C C . GLU A 1 188 ? 4.664 26.924 -15.509 1.00 91.00 188 GLU A C 1
ATOM 1474 O O . GLU A 1 188 ? 5.698 27.536 -15.775 1.00 91.00 188 GLU A O 1
ATOM 1479 N N . SER A 1 189 ? 3.608 27.528 -14.957 1.00 90.81 189 SER A N 1
ATOM 1480 C CA . SER A 1 189 ? 3.598 28.918 -14.475 1.00 90.81 189 SER A CA 1
ATOM 1481 C C . SER A 1 189 ? 4.363 29.102 -13.158 1.00 90.81 189 SER A C 1
ATOM 1483 O O . SER A 1 189 ? 4.676 30.231 -12.781 1.00 90.81 189 SER A O 1
ATOM 1485 N N . GLY A 1 190 ? 4.666 28.005 -12.456 1.00 89.81 190 GLY A N 1
ATOM 1486 C CA . GLY A 1 190 ? 5.321 28.007 -11.149 1.00 89.81 190 GLY A CA 1
ATOM 1487 C C . GLY A 1 190 ? 4.386 28.215 -9.952 1.00 89.81 190 GLY A C 1
ATOM 1488 O O . GLY A 1 190 ? 4.888 28.321 -8.835 1.00 89.81 190 GLY A O 1
ATOM 1489 N N . GLN A 1 191 ? 3.061 28.241 -10.148 1.00 89.69 191 GLN A N 1
ATOM 1490 C CA . GLN A 1 191 ? 2.085 28.287 -9.045 1.00 89.69 191 GLN A CA 1
ATOM 1491 C C . GLN A 1 191 ? 2.160 27.009 -8.192 1.00 89.69 191 GLN A C 1
ATOM 1493 O O . GLN A 1 191 ? 2.205 27.067 -6.966 1.00 89.69 191 GLN A O 1
ATOM 1498 N N . VAL A 1 192 ? 2.271 25.842 -8.834 1.00 91.44 192 VAL A N 1
ATOM 1499 C CA . VAL A 1 192 ? 2.468 24.547 -8.165 1.00 91.44 192 VAL A CA 1
ATOM 1500 C C . VAL A 1 192 ? 3.951 24.166 -8.217 1.00 91.44 192 VAL A C 1
ATOM 1502 O O . VAL A 1 192 ? 4.417 23.469 -9.117 1.00 91.44 192 VAL A O 1
ATOM 1505 N N . GLY A 1 193 ? 4.715 24.665 -7.242 1.00 89.75 193 GLY A N 1
ATOM 1506 C CA . GLY A 1 193 ? 6.182 24.592 -7.237 1.00 89.75 193 GLY A CA 1
ATOM 1507 C C . GLY A 1 193 ? 6.821 23.279 -6.752 1.00 89.75 193 GLY A C 1
ATOM 1508 O O . GLY A 1 193 ? 8.045 23.163 -6.801 1.00 89.75 193 GLY A O 1
ATOM 1509 N N . ASN A 1 194 ? 6.057 22.300 -6.249 1.00 94.69 194 ASN A N 1
ATOM 1510 C CA . ASN A 1 194 ? 6.598 21.030 -5.736 1.00 94.69 194 ASN A CA 1
ATOM 1511 C C . ASN A 1 194 ? 5.620 19.844 -5.878 1.00 94.69 194 ASN A C 1
ATOM 1513 O O . ASN A 1 194 ? 4.434 20.018 -6.157 1.00 94.69 194 ASN A O 1
ATOM 1517 N N . ALA A 1 195 ? 6.136 18.625 -5.685 1.00 95.75 195 ALA A N 1
ATOM 1518 C CA . ALA A 1 195 ? 5.385 17.387 -5.897 1.00 95.75 195 ALA A CA 1
ATOM 1519 C C . ALA A 1 195 ? 4.319 17.116 -4.819 1.00 95.75 195 ALA A C 1
ATOM 1521 O O . ALA A 1 195 ? 3.290 16.526 -5.136 1.00 95.75 195 ALA A O 1
ATOM 1522 N N . SER A 1 196 ? 4.521 17.563 -3.575 1.00 95.50 196 SER A N 1
ATOM 1523 C CA . SER A 1 196 ? 3.530 17.411 -2.496 1.00 95.50 196 SER A CA 1
ATOM 1524 C C . SER A 1 196 ? 2.252 18.199 -2.793 1.00 95.50 196 SER A C 1
ATOM 1526 O O . SER A 1 196 ? 1.150 17.659 -2.690 1.00 95.50 196 SER A O 1
ATOM 1528 N N . ASP A 1 197 ? 2.400 19.447 -3.238 1.00 95.38 197 ASP A N 1
ATOM 1529 C CA . ASP A 1 197 ? 1.270 20.329 -3.537 1.00 95.38 197 ASP A CA 1
ATOM 1530 C C . ASP A 1 197 ? 0.568 19.907 -4.847 1.00 95.38 197 ASP A C 1
ATOM 1532 O O . ASP A 1 197 ? -0.660 19.921 -4.927 1.00 95.38 197 ASP A O 1
ATOM 1536 N N . LEU A 1 198 ? 1.323 19.419 -5.846 1.00 96.94 198 LEU A N 1
ATOM 1537 C CA . LEU A 1 198 ? 0.759 18.799 -7.056 1.00 96.94 198 LEU A CA 1
ATOM 1538 C C . LEU A 1 198 ? -0.046 17.530 -6.733 1.00 96.94 198 LEU A C 1
ATOM 1540 O O . LEU A 1 198 ? -1.128 17.322 -7.282 1.00 96.94 198 LEU A O 1
ATOM 1544 N N . LEU A 1 199 ? 0.465 16.685 -5.836 1.00 97.31 199 LEU A N 1
ATOM 1545 C CA . LEU A 1 199 ? -0.228 15.481 -5.387 1.00 97.31 199 LEU A CA 1
ATOM 1546 C C . LEU A 1 199 ? -1.520 15.828 -4.637 1.00 97.31 199 LEU A C 1
ATOM 1548 O O . LEU A 1 199 ? -2.560 15.244 -4.926 1.00 97.31 199 LEU A O 1
ATOM 1552 N N . GLU A 1 200 ? -1.471 16.801 -3.726 1.00 95.88 200 GLU A N 1
ATOM 1553 C CA . GLU A 1 200 ? -2.640 17.281 -2.983 1.00 95.88 200 GLU A CA 1
ATOM 1554 C C . GLU A 1 200 ? -3.712 17.879 -3.910 1.00 95.88 200 GLU A C 1
ATOM 1556 O O . GLU A 1 200 ? -4.902 17.627 -3.705 1.00 95.88 200 GLU A O 1
ATOM 1561 N N . ALA A 1 201 ? -3.314 18.590 -4.971 1.00 94.94 201 ALA A N 1
ATOM 1562 C CA . ALA A 1 201 ? -4.231 19.085 -5.995 1.00 94.94 201 ALA A CA 1
ATOM 1563 C C . ALA A 1 201 ? -4.905 17.942 -6.781 1.00 94.94 201 ALA A C 1
ATOM 1565 O O . ALA A 1 201 ? -6.130 17.927 -6.905 1.00 94.94 201 ALA A O 1
ATOM 1566 N N . ILE A 1 202 ? -4.138 16.954 -7.262 1.00 96.56 202 ILE A N 1
ATOM 1567 C CA . ILE A 1 202 ? -4.669 15.788 -7.998 1.00 96.56 202 ILE A CA 1
ATOM 1568 C C . ILE A 1 202 ? -5.616 14.958 -7.115 1.00 96.56 202 ILE A C 1
ATOM 1570 O O . ILE A 1 202 ? -6.689 14.553 -7.562 1.00 96.56 202 ILE A O 1
ATOM 1574 N N . GLU A 1 203 ? -5.253 14.728 -5.852 1.00 96.00 203 GLU A N 1
ATOM 1575 C CA . GLU A 1 203 ? -6.074 13.991 -4.883 1.00 96.00 203 GLU A CA 1
ATOM 1576 C C . GLU A 1 203 ? -7.372 14.735 -4.533 1.00 96.00 203 GLU A C 1
ATOM 1578 O O . GLU A 1 203 ? -8.441 14.124 -4.494 1.00 96.00 203 GLU A O 1
ATOM 1583 N N . SER A 1 204 ? -7.310 16.057 -4.347 1.00 93.88 204 SER A N 1
ATOM 1584 C CA . SER A 1 204 ? -8.497 16.889 -4.096 1.00 93.88 204 SER A CA 1
ATOM 1585 C C . SER A 1 204 ? -9.437 16.919 -5.307 1.00 93.88 204 SER A C 1
ATOM 1587 O O . SER A 1 204 ? -10.659 16.870 -5.155 1.00 93.88 204 SER A O 1
ATOM 1589 N N . LEU A 1 205 ? -8.879 16.937 -6.522 1.00 93.19 205 LEU A N 1
ATOM 1590 C CA . LEU A 1 205 ? -9.647 16.828 -7.761 1.00 93.19 205 LEU A CA 1
ATOM 1591 C C . LEU A 1 205 ? -10.284 15.444 -7.925 1.00 93.19 205 LEU A C 1
ATOM 1593 O O . LEU A 1 205 ? -11.416 15.373 -8.389 1.00 93.19 205 LEU A O 1
ATOM 1597 N N . ALA A 1 206 ? -9.634 14.359 -7.493 1.00 93.94 206 ALA A N 1
ATOM 1598 C CA . ALA A 1 206 ? -10.235 13.023 -7.508 1.00 93.94 206 ALA A CA 1
ATOM 1599 C C . ALA A 1 206 ? -11.486 12.931 -6.608 1.00 93.94 206 ALA A C 1
ATOM 1601 O O . ALA A 1 206 ? -12.489 12.356 -7.029 1.00 93.94 206 ALA A O 1
ATOM 1602 N N . ILE A 1 207 ? -11.464 13.553 -5.419 1.00 92.12 207 ILE A N 1
ATOM 1603 C CA . ILE A 1 207 ? -12.638 13.661 -4.527 1.00 92.12 207 ILE A CA 1
ATOM 1604 C C . ILE A 1 207 ? -13.755 14.506 -5.165 1.00 92.12 207 ILE A C 1
ATOM 1606 O O . ILE A 1 207 ? -14.931 14.161 -5.056 1.00 92.12 207 ILE A O 1
ATOM 1610 N N . LEU A 1 208 ? -13.408 15.609 -5.838 1.00 90.88 208 LEU A N 1
ATOM 1611 C CA . LEU A 1 208 ? -14.385 16.473 -6.513 1.00 90.88 208 LEU A CA 1
ATOM 1612 C C . LEU A 1 208 ? -15.039 15.778 -7.720 1.00 90.88 208 LEU A C 1
ATOM 1614 O O . LEU A 1 208 ? -16.245 15.903 -7.931 1.00 90.88 208 LEU A O 1
ATOM 1618 N N . VAL A 1 209 ? -14.238 15.044 -8.497 1.00 90.25 209 VAL A N 1
ATOM 1619 C CA . VAL A 1 209 ? -14.643 14.330 -9.716 1.00 90.25 209 VAL A CA 1
ATOM 1620 C C . VAL A 1 209 ? -15.499 13.101 -9.410 1.00 90.25 209 VAL A C 1
ATOM 1622 O O . VAL A 1 209 ? -16.360 12.736 -10.214 1.00 90.25 209 VAL A O 1
ATOM 1625 N N . ALA A 1 210 ? -15.299 12.443 -8.265 1.00 91.12 210 ALA A N 1
ATOM 1626 C CA . ALA A 1 210 ? -16.132 11.319 -7.865 1.00 91.12 210 ALA A CA 1
ATOM 1627 C C . ALA A 1 210 ? -16.245 11.146 -6.349 1.00 91.12 210 ALA A C 1
ATOM 1629 O O . ALA A 1 210 ? -15.271 11.148 -5.597 1.00 91.12 210 ALA A O 1
ATOM 1630 N N . SER A 1 211 ? -17.472 10.849 -5.926 1.00 89.69 211 SER A N 1
ATOM 1631 C CA . SER A 1 211 ? -17.703 10.201 -4.638 1.00 89.69 211 SER A CA 1
ATOM 1632 C C . SER A 1 211 ? -17.359 8.711 -4.717 1.00 89.69 211 SER A C 1
ATOM 1634 O O . SER A 1 211 ? -17.249 8.128 -5.795 1.00 89.69 211 SER A O 1
ATOM 1636 N N . GLY A 1 212 ? -17.250 8.085 -3.555 1.00 93.06 212 GLY A N 1
ATOM 1637 C CA . GLY A 1 212 ? -17.124 6.648 -3.384 1.00 93.06 212 GLY A CA 1
ATOM 1638 C C . GLY A 1 212 ? -17.701 6.261 -2.030 1.00 93.06 212 GLY A C 1
ATOM 1639 O O . GLY A 1 212 ? -17.905 7.123 -1.166 1.00 93.06 212 GLY A O 1
ATOM 1640 N N . ARG A 1 213 ? -18.010 4.980 -1.841 1.00 95.06 213 ARG A N 1
ATOM 1641 C CA . ARG A 1 213 ? -18.465 4.463 -0.546 1.00 95.06 213 ARG A CA 1
ATOM 1642 C C . ARG A 1 213 ? -18.053 3.017 -0.363 1.00 95.06 213 ARG A C 1
ATOM 1644 O O . ARG A 1 213 ? -18.038 2.243 -1.319 1.00 95.06 213 ARG A O 1
ATOM 1651 N N . ILE A 1 214 ? -17.852 2.620 0.884 1.00 96.56 214 ILE A N 1
ATOM 1652 C CA . ILE A 1 214 ? -17.986 1.212 1.239 1.00 96.56 214 ILE A CA 1
ATOM 1653 C C . ILE A 1 214 ? -19.477 0.839 1.213 1.00 96.56 214 ILE A C 1
ATOM 1655 O O . ILE A 1 214 ? -20.346 1.594 1.656 1.00 96.56 214 ILE A O 1
ATOM 1659 N N . ALA A 1 215 ? -19.789 -0.301 0.602 1.00 96.12 215 ALA A N 1
ATOM 1660 C CA . ALA A 1 215 ? -21.143 -0.821 0.457 1.00 96.12 215 ALA A CA 1
ATOM 1661 C C . ALA A 1 215 ? -21.456 -1.948 1.440 1.00 96.12 215 ALA A C 1
ATOM 1663 O O . ALA A 1 215 ? -22.595 -2.054 1.890 1.00 96.12 215 ALA A O 1
ATOM 1664 N N . GLU A 1 216 ? -20.450 -2.750 1.780 1.00 96.88 216 GLU A N 1
ATOM 1665 C CA . GLU A 1 216 ? -20.542 -3.871 2.709 1.00 96.88 216 GLU A CA 1
ATOM 1666 C C . GLU A 1 216 ? -19.250 -3.954 3.532 1.00 96.88 216 GLU A C 1
ATOM 1668 O O . GLU A 1 216 ? -18.163 -3.673 3.018 1.00 96.88 216 GLU A O 1
ATOM 1673 N N . VAL A 1 217 ? -19.367 -4.376 4.793 1.00 97.75 217 VAL A N 1
ATOM 1674 C CA . VAL A 1 217 ? -18.232 -4.691 5.671 1.00 97.75 217 VAL A CA 1
ATOM 1675 C C . VAL A 1 217 ? -18.474 -6.046 6.318 1.00 97.75 217 VAL A C 1
ATOM 1677 O O . VAL A 1 217 ? -19.586 -6.329 6.763 1.00 97.75 217 VAL A O 1
ATOM 1680 N N . THR A 1 218 ? -17.434 -6.864 6.418 1.00 97.62 218 THR A N 1
ATOM 1681 C CA . THR A 1 218 ? -17.426 -8.055 7.269 1.00 97.62 218 THR A CA 1
ATOM 1682 C C . THR A 1 218 ? -16.071 -8.189 7.951 1.00 97.62 218 THR A C 1
ATOM 1684 O O . THR A 1 218 ? -15.051 -7.766 7.411 1.00 97.62 218 THR A O 1
ATOM 1687 N N . ALA A 1 219 ? -16.049 -8.755 9.148 1.00 98.06 219 ALA A N 1
ATOM 1688 C CA . ALA A 1 219 ? -14.839 -8.933 9.936 1.00 98.06 219 ALA A CA 1
ATOM 1689 C C . ALA A 1 219 ? -14.965 -10.196 10.783 1.00 98.06 219 ALA A C 1
ATOM 1691 O O . ALA A 1 219 ? -16.070 -10.574 11.183 1.00 98.06 219 ALA A O 1
ATOM 1692 N N . ALA A 1 220 ? -13.839 -10.837 11.071 1.00 98.31 220 ALA A N 1
ATOM 1693 C CA . ALA A 1 220 ? -13.784 -11.934 12.022 1.00 98.31 220 ALA A CA 1
ATOM 1694 C C . ALA A 1 220 ? -12.418 -11.991 12.703 1.00 98.31 220 ALA A C 1
ATOM 1696 O O . ALA A 1 220 ? -11.422 -11.490 12.182 1.00 98.31 220 ALA A O 1
ATOM 1697 N N . THR A 1 221 ? -12.406 -12.636 13.865 1.00 98.31 221 THR A N 1
ATOM 1698 C CA . THR A 1 221 ? -11.201 -12.999 14.602 1.00 98.31 221 THR A CA 1
ATOM 1699 C C . THR A 1 221 ? -11.361 -14.418 15.147 1.00 98.31 221 THR A C 1
ATOM 1701 O O . THR A 1 221 ? -12.450 -14.779 15.603 1.00 98.31 221 THR A O 1
ATOM 1704 N N . ASP A 1 222 ? -10.307 -15.226 15.085 1.00 98.00 222 ASP A N 1
ATOM 1705 C CA . ASP A 1 222 ? -10.243 -16.573 15.656 1.00 98.00 222 ASP A CA 1
ATOM 1706 C C . ASP A 1 222 ? -8.914 -16.760 16.406 1.00 98.00 222 ASP A C 1
ATOM 1708 O O . ASP A 1 222 ? -7.887 -16.186 16.046 1.00 98.00 222 ASP A O 1
ATOM 1712 N N . VAL A 1 223 ? -8.930 -17.565 17.471 1.00 96.19 223 VAL A N 1
ATOM 1713 C CA . VAL A 1 223 ? -7.751 -17.833 18.310 1.00 96.19 223 VAL A CA 1
ATOM 1714 C C . VAL A 1 223 ? -6.747 -18.784 17.640 1.00 96.19 223 VAL A C 1
ATOM 1716 O O . VAL A 1 223 ? -5.604 -18.888 18.084 1.00 96.19 223 VAL A O 1
ATOM 1719 N N . GLY A 1 224 ? -7.144 -19.483 16.577 1.00 95.00 224 GLY A N 1
ATOM 1720 C CA . GLY A 1 224 ? -6.324 -20.493 15.923 1.00 95.00 224 GLY A CA 1
ATOM 1721 C C . GLY A 1 224 ? -6.319 -21.828 16.667 1.00 95.00 224 GLY A C 1
ATOM 1722 O O . GLY A 1 224 ? -7.111 -22.088 17.572 1.00 95.00 224 GLY A O 1
ATOM 1723 N N . ARG A 1 225 ? -5.406 -22.731 16.283 1.00 91.94 225 ARG A N 1
ATOM 1724 C CA . ARG A 1 225 ? -5.329 -24.098 16.842 1.00 91.94 225 ARG A CA 1
ATOM 1725 C C . ARG A 1 225 ? -4.198 -24.301 17.855 1.00 91.94 225 ARG A C 1
ATOM 1727 O O . ARG A 1 225 ? -4.071 -25.410 18.376 1.00 91.94 225 ARG A O 1
ATOM 1734 N N . ARG A 1 226 ? -3.341 -23.297 18.100 1.00 88.88 226 ARG A N 1
ATOM 1735 C CA . ARG A 1 226 ? -2.165 -23.427 18.996 1.00 88.88 226 ARG A CA 1
ATOM 1736 C C . ARG A 1 226 ? -1.995 -22.314 20.035 1.00 88.88 226 ARG A C 1
ATOM 1738 O O . ARG A 1 226 ? -1.453 -22.608 21.103 1.00 88.88 226 ARG A O 1
ATOM 1745 N N . ARG A 1 227 ? -2.429 -21.076 19.765 1.00 88.56 227 ARG A N 1
ATOM 1746 C CA . ARG A 1 227 ? -2.487 -20.012 20.784 1.00 88.56 227 ARG A CA 1
ATOM 1747 C C . ARG A 1 227 ? -3.548 -20.358 21.848 1.00 88.56 227 ARG A C 1
ATOM 1749 O O . ARG A 1 227 ? -4.379 -21.245 21.655 1.00 88.56 227 ARG A O 1
ATOM 1756 N N . LYS A 1 228 ? -3.473 -19.705 23.013 1.00 88.31 228 LYS A N 1
ATOM 1757 C CA . LYS A 1 228 ? -4.401 -19.910 24.152 1.00 88.31 228 LYS A CA 1
ATOM 1758 C C . LYS A 1 228 ? -5.350 -18.733 24.350 1.00 88.31 228 LYS A C 1
ATOM 1760 O O . LYS A 1 228 ? -6.535 -18.941 24.593 1.00 88.31 228 LYS A O 1
ATOM 1765 N N . ASN A 1 229 ? -4.797 -17.530 24.251 1.00 91.75 229 ASN A N 1
ATOM 1766 C CA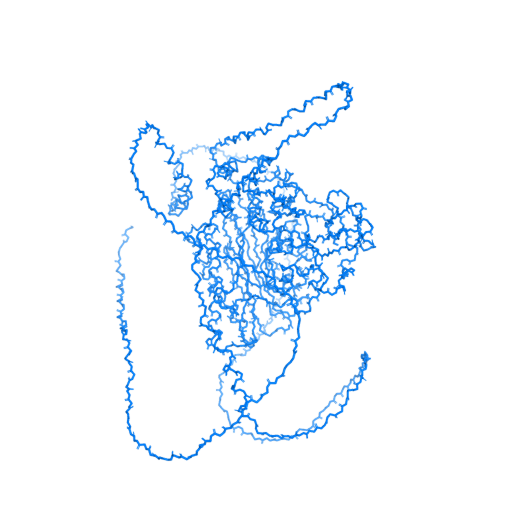 . ASN A 1 229 ? -5.523 -16.271 24.213 1.00 91.75 229 ASN A CA 1
ATOM 1767 C C . ASN A 1 229 ? -5.527 -15.789 22.757 1.00 91.75 229 ASN A C 1
ATOM 1769 O O . ASN A 1 229 ? -4.720 -16.250 21.942 1.00 91.75 229 ASN A O 1
ATOM 1773 N N . ASN A 1 230 ? -6.426 -14.860 22.457 1.00 95.06 230 ASN A N 1
ATOM 1774 C CA . ASN A 1 230 ? -6.388 -14.099 21.222 1.00 95.06 230 ASN A CA 1
ATOM 1775 C C . ASN A 1 230 ? -5.778 -12.729 21.534 1.00 95.06 230 ASN A C 1
ATOM 1777 O O . ASN A 1 230 ? -6.332 -11.990 22.350 1.00 95.06 230 ASN A O 1
ATOM 1781 N N . GLU A 1 231 ? -4.608 -12.452 20.966 1.00 96.25 231 GLU A N 1
ATOM 1782 C CA . GLU A 1 231 ? -3.858 -11.216 21.180 1.00 96.25 231 GLU A CA 1
ATOM 1783 C C . GLU A 1 231 ? -4.180 -10.158 20.111 1.00 96.25 231 GLU A C 1
ATOM 1785 O O . GLU A 1 231 ? -3.906 -8.979 20.337 1.00 96.25 231 GLU A O 1
ATOM 1790 N N . ASP A 1 232 ? -4.852 -10.537 19.019 1.00 97.75 232 ASP A N 1
ATOM 1791 C CA . ASP A 1 232 ? -5.360 -9.616 18.001 1.00 97.75 232 ASP A CA 1
ATOM 1792 C C . ASP A 1 232 ? -6.498 -8.720 18.518 1.00 97.75 232 ASP A C 1
ATOM 1794 O O . ASP A 1 232 ? -7.298 -9.087 19.385 1.00 97.75 232 ASP A O 1
ATOM 1798 N N . CYS A 1 233 ? -6.641 -7.550 17.896 1.00 98.44 233 CYS A N 1
ATOM 1799 C CA . CYS A 1 233 ? -7.821 -6.704 18.012 1.00 98.44 233 CYS A CA 1
ATOM 1800 C C . CYS A 1 233 ? -8.162 -6.045 16.665 1.00 98.44 233 CYS A C 1
ATOM 1802 O O . CYS A 1 233 ? -7.290 -5.792 15.834 1.00 98.44 233 CYS A O 1
ATOM 1804 N N . PHE A 1 234 ? -9.438 -5.732 16.440 1.00 98.69 234 PHE A N 1
ATOM 1805 C CA . PHE A 1 234 ? -9.894 -5.008 15.254 1.00 98.69 234 PHE A CA 1
ATOM 1806 C C . PHE A 1 234 ? -11.059 -4.076 15.590 1.00 98.69 234 PHE A C 1
ATOM 1808 O O . PHE A 1 234 ? -11.811 -4.311 16.536 1.00 98.69 234 PHE A O 1
ATOM 1815 N N . ALA A 1 235 ? -11.231 -3.029 14.787 1.00 98.44 235 ALA A N 1
ATOM 1816 C CA . ALA A 1 235 ? -12.423 -2.187 14.811 1.00 98.44 235 ALA A CA 1
ATOM 1817 C C . ALA A 1 235 ? -12.699 -1.615 13.419 1.00 98.44 235 ALA A C 1
ATOM 1819 O O . ALA A 1 235 ? -11.791 -1.447 12.607 1.00 98.44 235 ALA A O 1
ATOM 1820 N N . TYR A 1 236 ? -13.959 -1.309 13.135 1.00 97.62 236 TYR A N 1
ATOM 1821 C CA . TYR A 1 236 ? -14.375 -0.689 11.882 1.00 97.62 236 TYR A CA 1
ATOM 1822 C C . TYR A 1 236 ? -15.619 0.166 12.112 1.00 97.62 236 TYR A C 1
ATOM 1824 O O . TYR A 1 236 ? -16.411 -0.091 13.021 1.00 97.62 236 TYR A O 1
ATOM 1832 N N . GLU A 1 237 ? -15.815 1.183 11.280 1.00 95.31 237 GLU A N 1
ATOM 1833 C CA . GLU A 1 237 ? -17.077 1.916 11.279 1.00 95.31 237 GLU A CA 1
ATOM 1834 C C . GLU A 1 237 ? -18.157 1.102 10.545 1.00 95.31 237 GLU A C 1
ATOM 1836 O O . GLU A 1 237 ? -17.899 0.652 9.431 1.00 95.31 237 GLU A O 1
ATOM 1841 N N . PRO A 1 238 ? -19.396 0.972 11.059 1.00 88.06 238 PRO A N 1
ATOM 1842 C CA . PRO A 1 238 ? -20.488 0.323 10.323 1.00 88.06 238 PRO A CA 1
ATOM 1843 C C . PRO A 1 238 ? -20.834 0.965 8.965 1.00 88.06 238 PRO A C 1
ATOM 1845 O O . PRO A 1 238 ? -21.387 0.291 8.103 1.00 88.06 238 PRO A O 1
ATOM 1848 N N . GLY A 1 239 ? -20.502 2.248 8.760 1.00 87.44 239 GLY A N 1
ATOM 1849 C CA . GLY A 1 239 ? -20.570 2.935 7.459 1.00 87.44 239 GLY A CA 1
ATOM 1850 C C . GLY A 1 239 ? -19.351 2.699 6.552 1.00 87.44 239 GLY A C 1
ATOM 1851 O O . GLY A 1 239 ? -19.311 3.197 5.432 1.00 87.44 239 GLY A O 1
ATOM 1852 N N . GLY A 1 240 ? -18.354 1.957 7.037 1.00 87.94 240 GLY A N 1
ATOM 1853 C CA . GLY A 1 240 ? -17.138 1.560 6.333 1.00 87.94 240 GLY A CA 1
ATOM 1854 C C . GLY A 1 240 ? -16.093 2.658 6.125 1.00 87.94 240 GLY A C 1
ATOM 1855 O O . GLY A 1 240 ? -15.072 2.378 5.504 1.00 87.94 240 GLY A O 1
ATOM 1856 N N . ARG A 1 241 ? -16.274 3.879 6.657 1.00 93.31 241 ARG A N 1
ATOM 1857 C CA . ARG A 1 241 ? -15.300 4.973 6.457 1.00 93.31 241 ARG A CA 1
ATOM 1858 C C . ARG A 1 241 ? -13.921 4.690 7.047 1.00 93.31 241 ARG A C 1
ATOM 1860 O O . ARG A 1 241 ? -12.959 5.308 6.609 1.00 93.31 241 ARG A O 1
ATOM 1867 N N . PHE A 1 242 ? -13.796 3.768 8.001 1.00 97.69 242 PHE A N 1
ATOM 1868 C CA . PHE A 1 242 ? -12.495 3.256 8.427 1.00 97.69 242 PHE A CA 1
ATOM 1869 C C . PHE A 1 242 ? -12.542 1.797 8.888 1.00 97.69 242 PHE A C 1
ATOM 1871 O O . PHE A 1 242 ? -13.584 1.297 9.320 1.00 97.69 242 PHE A O 1
ATOM 1878 N N . ALA A 1 243 ? -11.373 1.158 8.855 1.00 98.69 243 ALA A N 1
ATOM 1879 C CA . ALA A 1 243 ? -11.088 -0.137 9.466 1.00 98.69 243 ALA A CA 1
ATOM 1880 C C . ALA A 1 243 ? -9.683 -0.139 10.089 1.00 98.69 243 ALA A C 1
ATOM 1882 O O . ALA A 1 243 ? -8.805 0.600 9.643 1.00 98.69 243 ALA A O 1
ATOM 1883 N N . ILE A 1 244 ? -9.491 -0.964 11.119 1.00 98.88 244 ILE A N 1
ATOM 1884 C CA . ILE A 1 244 ? -8.262 -1.144 11.899 1.00 98.88 244 ILE A CA 1
ATOM 1885 C C . ILE A 1 244 ? -8.113 -2.642 12.210 1.00 98.88 244 ILE A C 1
ATOM 1887 O O . ILE A 1 244 ? -9.073 -3.249 12.687 1.00 98.88 244 ILE A O 1
ATOM 1891 N N . VAL A 1 245 ? -6.920 -3.210 12.027 1.00 98.88 245 VAL A N 1
ATOM 1892 C CA . VAL A 1 245 ? -6.493 -4.498 12.611 1.00 98.88 245 VAL A CA 1
ATOM 1893 C C . VAL A 1 245 ? -5.142 -4.294 13.300 1.00 98.88 245 VAL A C 1
ATOM 1895 O O . VAL A 1 245 ? -4.273 -3.612 12.759 1.00 98.88 245 VAL A O 1
ATOM 1898 N N . CYS A 1 246 ? -4.981 -4.864 14.491 1.00 98.75 246 CYS A N 1
ATOM 1899 C CA . CYS A 1 246 ? -3.804 -4.761 15.350 1.00 98.75 246 CYS A CA 1
ATOM 1900 C C . CYS A 1 246 ? -3.441 -6.159 15.877 1.00 98.75 246 CYS A C 1
ATOM 1902 O O . CYS A 1 246 ? -4.243 -6.746 16.602 1.00 98.75 246 CYS A O 1
ATOM 1904 N N . ASP A 1 247 ? -2.255 -6.665 15.548 1.00 97.69 247 ASP A N 1
ATOM 1905 C CA . ASP A 1 247 ? -1.725 -7.957 16.008 1.00 97.69 247 ASP A CA 1
ATOM 1906 C C . ASP A 1 247 ? -0.881 -7.758 17.277 1.00 97.69 247 ASP A C 1
ATOM 1908 O O . ASP A 1 247 ? 0.044 -6.936 17.300 1.00 97.69 247 ASP A O 1
ATOM 1912 N N . GLY A 1 248 ? -1.248 -8.437 18.365 1.00 96.38 248 GLY A N 1
ATOM 1913 C CA . GLY A 1 248 ? -0.715 -8.183 19.701 1.00 96.38 248 GLY A CA 1
ATOM 1914 C C . GLY A 1 248 ? 0.509 -9.029 20.050 1.00 96.38 248 GLY A C 1
ATOM 1915 O O . GLY A 1 248 ? 0.417 -10.242 20.212 1.00 96.38 248 GLY A O 1
ATOM 1916 N N . MET A 1 249 ? 1.643 -8.379 20.338 1.00 89.56 249 MET A N 1
ATOM 1917 C CA . MET A 1 249 ? 2.885 -9.055 20.733 1.00 89.56 249 MET A CA 1
ATOM 1918 C C . MET A 1 249 ? 3.311 -8.748 22.180 1.00 89.56 249 MET A C 1
ATOM 1920 O O . MET A 1 249 ? 3.338 -7.597 22.615 1.00 89.56 249 MET A O 1
ATOM 1924 N N . GLY A 1 250 ? 3.731 -9.770 22.930 1.00 70.69 250 GLY A N 1
ATOM 1925 C CA . GLY A 1 250 ? 4.369 -9.619 24.247 1.00 70.69 250 GLY A CA 1
ATOM 1926 C C . GLY A 1 250 ? 3.915 -10.676 25.252 1.00 70.69 250 GLY A C 1
ATOM 1927 O O . GLY A 1 250 ? 2.724 -10.842 25.492 1.00 70.69 250 GLY A O 1
ATOM 1928 N N . GLY A 1 251 ? 4.863 -11.394 25.861 1.00 67.62 251 GLY A N 1
ATOM 1929 C CA . GLY A 1 251 ? 4.552 -12.580 26.667 1.00 67.62 251 GLY A CA 1
ATOM 1930 C C . GLY A 1 251 ? 3.818 -12.290 27.984 1.00 67.62 251 GLY A C 1
ATOM 1931 O O . GLY A 1 251 ? 4.031 -11.246 28.595 1.00 67.62 251 GLY A O 1
ATOM 1932 N N . HIS A 1 252 ? 3.033 -13.274 28.449 1.00 54.84 252 HIS A N 1
ATOM 1933 C CA . HIS A 1 252 ? 2.154 -13.200 29.632 1.00 54.84 252 HIS A CA 1
ATOM 1934 C C . HIS A 1 252 ? 1.190 -12.004 29.576 1.00 54.84 252 HIS A C 1
ATOM 1936 O O . HIS A 1 252 ? 1.393 -10.985 30.237 1.00 54.84 252 HIS A O 1
ATOM 1942 N N . ASP A 1 253 ? 0.130 -12.175 28.781 1.00 68.31 253 ASP A N 1
ATOM 1943 C CA . ASP A 1 253 ? -1.012 -11.259 28.674 1.00 68.31 253 ASP A CA 1
ATOM 1944 C C . ASP A 1 253 ? -0.585 -9.827 28.268 1.00 68.31 253 ASP A C 1
ATOM 1946 O O . ASP A 1 253 ? -1.099 -8.813 28.749 1.00 68.31 253 ASP A O 1
ATOM 1950 N N . GLY A 1 254 ? 0.438 -9.741 27.406 1.00 88.38 254 GLY A N 1
ATOM 1951 C CA . GLY A 1 254 ? 0.993 -8.491 26.901 1.00 88.38 254 GLY A CA 1
ATOM 1952 C C . GLY A 1 254 ? 0.345 -8.030 25.601 1.00 88.38 254 GLY A C 1
ATOM 1953 O O . GLY A 1 254 ? -0.103 -6.883 25.538 1.00 88.38 254 GLY A O 1
ATOM 1954 N N . GLY A 1 255 ? 0.280 -8.902 24.591 1.00 93.25 255 GLY A N 1
ATOM 1955 C CA . GLY A 1 255 ? -0.202 -8.550 23.256 1.00 93.25 255 GLY A CA 1
ATOM 1956 C C . GLY A 1 255 ? -1.636 -8.026 23.260 1.00 93.25 255 GLY A C 1
ATOM 1957 O O . GLY A 1 255 ? -1.882 -6.910 22.806 1.00 93.25 255 GLY A O 1
ATOM 1958 N N . GLU A 1 256 ? -2.547 -8.765 23.902 1.00 94.69 256 GLU A N 1
ATOM 1959 C CA . GLU A 1 256 ? -3.977 -8.426 24.014 1.00 94.69 256 GLU A CA 1
ATOM 1960 C C . GLU A 1 256 ? -4.282 -7.069 24.682 1.00 94.69 256 GLU A C 1
ATOM 1962 O O . GLU A 1 256 ? -5.384 -6.534 24.544 1.00 94.69 256 GLU A O 1
ATOM 1967 N N . VAL A 1 257 ? -3.331 -6.505 25.437 1.00 95.44 257 VAL A N 1
ATOM 1968 C CA . VAL A 1 257 ? -3.457 -5.171 26.041 1.00 95.44 257 VAL A CA 1
ATOM 1969 C C . VAL A 1 257 ? -2.973 -4.100 25.067 1.00 95.44 257 VAL A C 1
ATOM 1971 O O . VAL A 1 257 ? -3.614 -3.059 24.935 1.00 95.44 257 VAL A O 1
ATOM 1974 N N . ALA A 1 258 ? -1.864 -4.340 24.364 1.00 96.94 258 ALA A N 1
ATOM 1975 C CA . ALA A 1 258 ? -1.323 -3.388 23.401 1.00 96.94 258 ALA A CA 1
ATOM 1976 C C . ALA A 1 258 ? -2.213 -3.240 22.159 1.00 96.94 258 ALA A C 1
ATOM 1978 O O . ALA A 1 258 ? -2.511 -2.104 21.784 1.00 96.94 258 ALA A O 1
ATOM 1979 N N . SER A 1 259 ? -2.678 -4.346 21.568 1.00 98.06 259 SER A N 1
ATOM 1980 C CA . SER A 1 259 ? -3.572 -4.324 20.401 1.00 98.06 259 SER A CA 1
ATOM 1981 C C . SER A 1 259 ? -4.869 -3.583 20.720 1.00 98.06 259 SER A C 1
ATOM 1983 O O . SER A 1 259 ? -5.223 -2.628 20.032 1.00 98.06 259 SER A O 1
ATOM 1985 N N . ARG A 1 260 ? -5.511 -3.918 21.846 1.00 98.06 260 ARG A N 1
ATOM 1986 C CA . ARG A 1 260 ? -6.716 -3.247 22.350 1.00 98.06 260 ARG A CA 1
ATOM 1987 C C . ARG A 1 260 ? -6.511 -1.748 22.574 1.00 98.06 260 ARG A C 1
ATOM 1989 O O . ARG A 1 260 ? -7.307 -0.962 22.068 1.00 98.06 260 ARG A O 1
ATOM 1996 N N . MET A 1 261 ? -5.436 -1.333 23.253 1.00 97.94 261 MET A N 1
ATOM 1997 C CA . MET A 1 261 ? -5.156 0.097 23.463 1.00 97.94 261 MET A CA 1
ATOM 1998 C C . MET A 1 261 ? -4.863 0.846 22.154 1.00 97.94 261 MET A C 1
ATOM 2000 O O . MET A 1 261 ? -5.266 2.003 22.025 1.00 97.94 261 MET A O 1
ATOM 2004 N N . ALA A 1 262 ? -4.204 0.218 21.172 1.00 98.38 262 ALA A N 1
ATOM 2005 C CA . ALA A 1 262 ? -4.037 0.809 19.844 1.00 98.38 262 ALA A CA 1
ATOM 2006 C C . ALA A 1 262 ? -5.388 0.975 19.139 1.00 98.38 262 ALA A C 1
ATOM 2008 O O . ALA A 1 262 ? -5.720 2.081 18.714 1.00 98.38 262 ALA A O 1
ATOM 2009 N N . THR A 1 263 ? -6.182 -0.096 19.060 1.00 98.50 263 THR A N 1
ATOM 2010 C CA . THR A 1 263 ? -7.488 -0.100 18.394 1.00 98.50 263 THR A CA 1
ATOM 2011 C C . THR A 1 263 ? -8.438 0.928 19.009 1.00 98.50 263 THR A C 1
ATOM 2013 O O . THR A 1 263 ? -8.996 1.730 18.269 1.00 98.50 263 THR A O 1
ATOM 2016 N N . GLU A 1 264 ? -8.578 0.984 20.338 1.00 98.19 264 GLU A N 1
ATOM 2017 C CA . GLU A 1 264 ? -9.433 1.968 21.026 1.00 98.19 264 GLU A CA 1
ATOM 2018 C C . GLU A 1 264 ? -8.976 3.422 20.795 1.00 98.19 264 GLU A C 1
ATOM 2020 O O . GLU A 1 264 ? -9.805 4.323 20.640 1.00 98.19 264 GLU A O 1
ATOM 2025 N N . SER A 1 265 ? -7.660 3.669 20.754 1.00 97.31 265 SER A N 1
ATOM 2026 C CA . SER A 1 265 ? -7.103 5.013 20.538 1.00 97.31 265 SER A CA 1
ATOM 2027 C C . SER A 1 265 ? -7.293 5.486 19.092 1.00 97.31 265 SER A C 1
ATOM 2029 O O . SER A 1 265 ? -7.764 6.604 18.870 1.00 97.31 265 SER A O 1
ATOM 2031 N N . LEU A 1 266 ? -7.018 4.615 18.111 1.00 97.69 266 LEU A N 1
ATOM 2032 C CA . LEU A 1 266 ? -7.268 4.889 16.693 1.00 97.69 266 LEU A CA 1
ATOM 2033 C C . LEU A 1 266 ? -8.760 5.066 16.413 1.00 97.69 266 LEU A C 1
ATOM 2035 O O . LEU A 1 266 ? -9.147 6.040 15.777 1.00 97.69 266 LEU A O 1
ATOM 2039 N N . GLU A 1 267 ? -9.611 4.158 16.893 1.00 97.06 267 GLU A N 1
ATOM 2040 C CA . GLU A 1 267 ? -11.050 4.194 16.622 1.00 97.06 267 GLU A CA 1
ATOM 2041 C C . GLU A 1 267 ? -11.682 5.499 17.133 1.00 97.06 267 GLU A C 1
ATOM 2043 O O . GLU A 1 267 ? -12.507 6.110 16.447 1.00 97.06 267 GLU A O 1
ATOM 2048 N N . LYS A 1 268 ? -11.237 5.984 18.300 1.00 95.56 268 LYS A N 1
ATOM 2049 C CA . LYS A 1 268 ? -11.639 7.284 18.843 1.00 95.56 268 LYS A CA 1
ATOM 2050 C C . LYS A 1 268 ? -11.240 8.449 17.936 1.00 95.56 268 LYS A C 1
ATOM 2052 O O . LYS A 1 268 ? -12.052 9.348 17.731 1.00 95.56 268 LYS A O 1
ATOM 2057 N N . ASP A 1 269 ? -10.013 8.477 17.430 1.00 95.12 269 ASP A N 1
ATOM 2058 C CA . ASP A 1 269 ? -9.519 9.607 16.638 1.00 95.12 269 ASP A CA 1
ATOM 2059 C C . ASP A 1 269 ? -10.083 9.592 15.207 1.00 95.12 269 ASP A C 1
ATOM 2061 O O . ASP A 1 269 ? -10.558 10.621 14.727 1.00 95.12 269 ASP A O 1
ATOM 2065 N N . LEU A 1 270 ? -10.162 8.420 14.567 1.00 95.06 270 LEU A N 1
ATOM 2066 C CA . LEU A 1 270 ? -10.736 8.248 13.226 1.00 95.06 270 LEU A CA 1
ATOM 2067 C C . LEU A 1 270 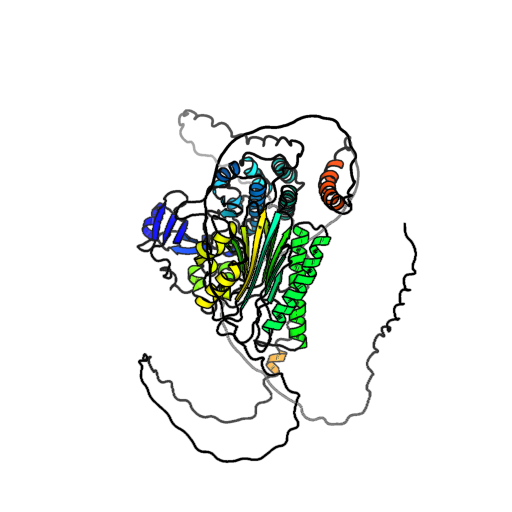? -12.221 8.641 13.171 1.00 95.06 270 LEU A C 1
ATOM 2069 O O . LEU A 1 270 ? -12.638 9.318 12.229 1.00 95.06 270 LEU A O 1
ATOM 2073 N N . LYS A 1 271 ? -13.004 8.331 14.218 1.00 93.25 271 LYS A N 1
ATOM 2074 C CA . LYS A 1 271 ? -14.391 8.823 14.376 1.00 93.25 271 LYS A CA 1
ATOM 2075 C C . LYS A 1 271 ? -14.498 10.354 14.367 1.00 93.25 271 LYS A C 1
ATOM 2077 O O . LYS A 1 271 ? -15.544 10.880 13.991 1.00 93.25 271 LYS A O 1
ATOM 2082 N N . ASN A 1 272 ? -13.442 11.070 14.763 1.00 89.38 272 ASN A N 1
ATOM 2083 C CA . ASN A 1 272 ? -13.415 12.533 14.806 1.00 89.38 272 ASN A CA 1
ATOM 2084 C C . ASN A 1 272 ? -12.896 13.186 13.514 1.00 89.38 272 ASN A C 1
ATOM 2086 O O . ASN A 1 272 ? -13.093 14.388 13.354 1.00 89.38 272 ASN A O 1
ATOM 2090 N N . LEU A 1 273 ? -12.258 12.463 12.583 1.00 87.75 273 LEU A N 1
ATOM 2091 C CA . LEU A 1 273 ? -11.779 13.056 11.319 1.00 87.75 273 LEU A CA 1
ATOM 2092 C C . LEU A 1 273 ? -12.937 13.499 10.414 1.00 87.75 273 LEU A C 1
ATOM 2094 O O . LEU A 1 273 ? -12.902 14.578 9.822 1.00 87.75 273 LEU A O 1
ATOM 2098 N N . ALA A 1 274 ? -14.003 12.698 10.365 1.00 73.25 274 ALA A N 1
ATOM 2099 C CA . ALA A 1 274 ? -15.111 12.872 9.428 1.00 73.25 274 ALA A CA 1
ATOM 2100 C C . ALA A 1 274 ? -15.960 14.146 9.628 1.00 73.25 274 ALA A C 1
ATOM 2102 O O . ALA A 1 274 ? -16.810 14.448 8.792 1.00 73.25 274 ALA A O 1
ATOM 2103 N N . SER A 1 275 ? -15.762 14.892 10.719 1.00 73.12 275 SER A N 1
ATOM 2104 C CA . SER A 1 275 ? -16.451 16.161 11.000 1.00 73.12 275 SER A CA 1
ATOM 2105 C C . SER A 1 275 ? -15.632 17.408 10.636 1.00 73.12 275 SER A C 1
ATOM 2107 O O . SER A 1 275 ? -16.155 18.519 10.717 1.00 73.12 275 SER A O 1
ATOM 2109 N N . GLN A 1 276 ? -14.360 17.252 10.247 1.00 80.31 276 GLN A N 1
ATOM 2110 C CA . GLN A 1 276 ? -13.403 18.364 10.182 1.00 80.31 276 GLN A CA 1
ATOM 2111 C C . GLN A 1 276 ? -13.250 19.003 8.790 1.00 80.31 276 GLN A C 1
ATOM 2113 O O . GLN A 1 276 ? -12.862 20.168 8.707 1.00 80.31 276 GLN A O 1
ATOM 2118 N N . GLY A 1 277 ? -13.583 18.292 7.704 1.00 84.00 277 GLY A N 1
ATOM 2119 C CA . GLY A 1 277 ? -13.447 18.814 6.332 1.00 84.00 277 GLY A CA 1
ATOM 2120 C C . GLY A 1 277 ? -11.989 19.087 5.941 1.00 84.00 277 GLY A C 1
ATOM 2121 O O . GLY A 1 277 ? -11.657 20.184 5.483 1.00 84.00 277 GLY A O 1
ATOM 2122 N N . LEU A 1 278 ? -11.130 18.103 6.212 1.00 92.38 278 LEU A N 1
ATOM 2123 C CA . LEU A 1 278 ? -9.684 18.145 5.999 1.00 92.38 278 LEU A CA 1
ATOM 2124 C C . LEU A 1 278 ? -9.308 17.910 4.525 1.00 92.38 278 LEU A C 1
ATOM 2126 O O . LEU A 1 278 ? -10.061 17.281 3.787 1.00 92.38 278 LEU A O 1
ATOM 2130 N N . THR A 1 279 ? -8.131 18.373 4.101 1.00 94.31 279 THR A N 1
ATOM 2131 C CA . THR A 1 279 ? -7.532 17.981 2.811 1.00 94.31 279 THR A CA 1
ATOM 2132 C C . THR A 1 279 ? -6.937 16.562 2.868 1.00 94.31 279 THR A C 1
ATOM 2134 O O . THR A 1 279 ? -6.615 16.071 3.956 1.00 94.31 279 THR A O 1
ATOM 2137 N N . PRO A 1 280 ? -6.672 15.906 1.718 1.00 95.00 280 PRO A N 1
ATOM 2138 C CA . PRO A 1 280 ? -5.997 14.603 1.675 1.00 95.00 280 PRO A CA 1
ATOM 2139 C C . PRO A 1 280 ? -4.647 14.559 2.414 1.00 95.00 280 PRO A C 1
ATOM 2141 O O . PRO A 1 280 ? -4.254 13.519 2.951 1.00 95.00 280 PRO A O 1
ATOM 2144 N N . ARG A 1 281 ? -3.934 15.691 2.473 1.00 95.56 281 ARG A N 1
ATOM 2145 C CA . ARG A 1 281 ? -2.672 15.854 3.209 1.00 95.56 281 ARG A CA 1
ATOM 2146 C C . ARG A 1 281 ? -2.896 16.053 4.703 1.00 95.56 281 ARG A C 1
ATOM 2148 O O . ARG A 1 281 ? -2.199 15.419 5.488 1.00 95.56 281 ARG A O 1
ATOM 2155 N N . GLU A 1 282 ? -3.872 16.876 5.091 1.00 96.00 282 GLU A N 1
ATOM 2156 C CA . GLU A 1 282 ? -4.290 17.034 6.491 1.00 96.00 282 GLU A CA 1
ATOM 2157 C C . GLU A 1 282 ? -4.721 15.666 7.081 1.00 96.00 282 GLU A C 1
ATOM 2159 O O . GLU A 1 282 ? -4.272 15.307 8.170 1.00 96.00 282 GLU A O 1
ATOM 2164 N N . ILE A 1 283 ? -5.473 14.841 6.331 1.00 96.56 283 ILE A N 1
ATOM 2165 C CA . ILE A 1 283 ? -5.848 13.465 6.726 1.00 96.56 283 ILE A CA 1
ATOM 2166 C C . ILE A 1 283 ? -4.610 12.575 6.922 1.00 96.56 283 ILE A C 1
ATOM 2168 O O . ILE A 1 283 ? -4.502 11.895 7.945 1.00 96.56 283 ILE A O 1
ATOM 2172 N N . ARG A 1 284 ? -3.642 12.587 5.990 1.00 97.12 284 ARG A N 1
ATOM 2173 C CA . ARG A 1 284 ? -2.391 11.818 6.146 1.00 97.12 284 ARG A CA 1
ATOM 2174 C C . ARG A 1 284 ? -1.611 12.214 7.399 1.00 97.12 284 ARG A C 1
ATOM 2176 O O . ARG A 1 284 ? -1.158 11.329 8.121 1.00 97.12 284 ARG A O 1
ATOM 2183 N N . SER A 1 285 ? -1.477 13.511 7.678 1.00 97.00 285 SER A N 1
ATOM 2184 C CA . SER A 1 285 ? -0.808 13.997 8.892 1.00 97.00 285 SER A CA 1
ATOM 2185 C C . SER A 1 285 ? -1.515 13.507 10.156 1.00 97.00 285 SER A C 1
ATOM 2187 O O . SER A 1 285 ? -0.864 12.970 11.051 1.00 97.00 285 SER A O 1
ATOM 2189 N N . GLN A 1 286 ? -2.850 13.582 10.201 1.00 96.88 286 GLN A N 1
ATOM 2190 C CA . GLN A 1 286 ? -3.624 13.087 11.341 1.00 96.88 286 GLN A CA 1
ATOM 2191 C C . GLN A 1 286 ? -3.505 11.567 11.544 1.00 96.88 286 GLN A C 1
ATOM 2193 O O . GLN A 1 286 ? -3.451 11.111 12.687 1.00 96.88 286 GLN A O 1
ATOM 2198 N N . LEU A 1 287 ? -3.385 10.769 10.475 1.00 97.62 287 LEU A N 1
ATOM 2199 C CA . LEU A 1 287 ? -3.103 9.329 10.584 1.00 97.62 287 LEU A CA 1
ATOM 2200 C C . LEU A 1 287 ? -1.726 9.058 11.217 1.00 97.62 287 LEU A C 1
ATOM 2202 O O . LEU A 1 287 ? -1.612 8.200 12.095 1.00 97.62 287 LEU A O 1
ATOM 2206 N N . ILE A 1 288 ? -0.694 9.819 10.835 1.00 97.81 288 ILE A N 1
ATOM 2207 C CA . ILE A 1 288 ? 0.647 9.736 11.441 1.00 97.81 288 ILE A CA 1
ATOM 2208 C C . ILE A 1 288 ? 0.594 10.127 12.927 1.00 97.81 288 ILE A C 1
ATOM 2210 O O . ILE A 1 288 ? 1.120 9.398 13.769 1.00 97.81 288 ILE A O 1
ATOM 2214 N N . GLU A 1 289 ? -0.058 11.242 13.267 1.00 96.38 289 GLU A N 1
ATOM 2215 C CA . GLU A 1 289 ? -0.205 11.721 14.650 1.00 96.38 289 GLU A CA 1
ATOM 2216 C C . GLU A 1 289 ? -0.951 10.710 15.537 1.00 96.38 289 GLU A C 1
ATOM 2218 O O . GLU A 1 289 ? -0.495 10.396 16.640 1.00 96.38 289 GLU A O 1
ATOM 2223 N N . THR A 1 290 ? -2.043 10.128 15.029 1.00 96.44 290 THR A N 1
ATOM 2224 C CA . THR A 1 290 ? -2.830 9.082 15.708 1.00 96.44 290 THR A CA 1
ATOM 2225 C C . THR A 1 290 ? -1.966 7.853 16.023 1.00 96.44 290 THR A C 1
ATOM 2227 O O . THR A 1 290 ? -1.966 7.351 17.151 1.00 96.44 290 THR A O 1
ATOM 2230 N N . LEU A 1 291 ? -1.158 7.395 15.060 1.00 97.88 291 LEU A N 1
ATOM 2231 C CA . LEU A 1 291 ? -0.252 6.255 15.237 1.00 97.88 291 LEU A CA 1
ATOM 2232 C C . LEU A 1 291 ? 0.890 6.553 16.222 1.00 97.88 291 LEU A C 1
ATOM 2234 O O . LEU A 1 291 ? 1.226 5.712 17.061 1.00 97.88 291 LEU A O 1
ATOM 2238 N N . GLN A 1 292 ? 1.456 7.763 16.187 1.00 97.50 292 GLN A N 1
ATOM 2239 C CA . GLN A 1 292 ? 2.467 8.198 17.158 1.00 97.50 292 GLN A CA 1
ATOM 2240 C C . GLN A 1 292 ? 1.903 8.297 18.585 1.00 97.50 292 GLN A C 1
ATOM 2242 O O . GLN A 1 292 ? 2.590 7.927 19.543 1.00 97.50 292 GLN A O 1
ATOM 2247 N N . LYS A 1 293 ? 0.651 8.744 18.734 1.00 96.62 293 LYS A N 1
ATOM 2248 C CA . LYS A 1 293 ? -0.084 8.808 20.005 1.00 96.62 293 LYS A CA 1
ATOM 2249 C C . LYS A 1 293 ? -0.374 7.417 20.575 1.00 96.62 293 LYS A C 1
ATOM 2251 O O . LYS A 1 293 ? -0.068 7.181 21.744 1.00 96.62 293 LYS A O 1
ATOM 2256 N N . ALA A 1 294 ? -0.874 6.485 19.761 1.00 97.62 294 ALA A N 1
ATOM 2257 C CA . ALA A 1 294 ? -1.086 5.096 20.174 1.00 97.62 294 ALA A CA 1
ATOM 2258 C C . ALA A 1 294 ? 0.230 4.423 20.612 1.00 97.62 294 ALA A C 1
ATOM 2260 O O . ALA A 1 294 ? 0.295 3.800 21.674 1.00 97.62 294 ALA A O 1
ATOM 2261 N N . ASN A 1 295 ? 1.318 4.634 19.858 1.00 98.00 295 ASN A N 1
ATOM 2262 C CA . ASN A 1 295 ? 2.655 4.193 20.257 1.00 98.00 295 ASN A CA 1
ATOM 2263 C C . ASN A 1 295 ? 3.081 4.766 21.616 1.00 98.00 295 ASN A C 1
ATOM 2265 O O . ASN A 1 295 ? 3.576 4.016 22.456 1.00 98.00 295 ASN A O 1
ATOM 2269 N N . LEU A 1 296 ? 2.898 6.074 21.837 1.00 97.06 296 LEU A N 1
ATOM 2270 C CA . LEU A 1 296 ? 3.265 6.729 23.094 1.00 97.06 296 LEU A CA 1
ATOM 2271 C C . LEU A 1 296 ? 2.500 6.132 24.283 1.00 97.06 296 LEU A C 1
ATOM 2273 O O . LEU A 1 296 ? 3.126 5.811 25.286 1.00 97.06 296 LEU A O 1
ATOM 2277 N N . GLN A 1 297 ? 1.192 5.900 24.160 1.00 96.69 297 GLN A N 1
ATOM 2278 C CA . GLN A 1 297 ? 0.376 5.320 25.234 1.00 96.69 297 GLN A CA 1
ATOM 2279 C C . GLN A 1 297 ? 0.849 3.912 25.636 1.00 96.69 297 GLN A C 1
ATOM 2281 O O . GLN A 1 297 ? 1.044 3.630 26.820 1.00 96.69 297 GLN A O 1
ATOM 2286 N N . ILE A 1 298 ? 1.096 3.029 24.662 1.00 96.88 298 ILE A N 1
ATOM 2287 C CA . ILE A 1 298 ? 1.577 1.661 24.928 1.00 96.88 298 ILE A CA 1
ATOM 2288 C C . ILE A 1 298 ? 3.007 1.697 25.500 1.00 96.88 298 ILE A C 1
ATOM 2290 O O . ILE A 1 298 ? 3.334 0.949 26.427 1.00 96.88 298 ILE A O 1
ATOM 2294 N N . TRP A 1 299 ? 3.851 2.610 25.006 1.00 96.31 299 TRP A N 1
ATOM 2295 C CA . TRP A 1 299 ? 5.209 2.822 25.511 1.00 96.31 299 TRP A CA 1
ATOM 2296 C C . TRP A 1 299 ? 5.214 3.341 26.955 1.00 96.31 299 TRP A C 1
ATOM 2298 O O . TRP A 1 299 ? 5.948 2.815 27.789 1.00 96.31 299 TRP A O 1
ATOM 2308 N N . GLU A 1 300 ? 4.366 4.310 27.298 1.00 95.88 300 GLU A N 1
ATOM 2309 C CA . GLU A 1 300 ? 4.249 4.831 28.662 1.00 95.88 300 GLU A CA 1
ATOM 2310 C C . GLU A 1 300 ? 3.846 3.735 29.650 1.00 95.88 300 GLU A C 1
ATOM 2312 O O . GLU A 1 300 ? 4.480 3.604 30.698 1.00 95.88 300 GLU A O 1
ATOM 2317 N N . VAL A 1 301 ? 2.871 2.885 29.308 1.00 95.44 301 VAL A N 1
ATOM 2318 C CA . VAL A 1 301 ? 2.463 1.765 30.173 1.00 95.44 301 VAL A CA 1
ATOM 2319 C C . VAL A 1 301 ? 3.579 0.717 30.305 1.00 95.44 301 VAL A C 1
ATOM 2321 O O . VAL A 1 301 ? 3.821 0.234 31.414 1.00 95.44 301 VAL A O 1
ATOM 2324 N N . ASN A 1 302 ? 4.332 0.422 29.235 1.00 94.75 302 ASN A N 1
ATOM 2325 C CA . ASN A 1 302 ? 5.551 -0.399 29.320 1.00 94.75 302 ASN A CA 1
ATOM 2326 C C . ASN A 1 302 ? 6.553 0.171 30.340 1.00 94.75 302 ASN A C 1
ATOM 2328 O O . ASN A 1 302 ? 7.066 -0.566 31.185 1.00 94.75 302 ASN A O 1
ATOM 2332 N N . GLN A 1 303 ? 6.822 1.479 30.282 1.00 94.38 303 GLN A N 1
ATOM 2333 C CA . GLN A 1 303 ? 7.784 2.144 31.163 1.00 94.38 303 GLN A CA 1
ATOM 2334 C C . GLN A 1 303 ? 7.281 2.215 32.618 1.00 94.38 303 GLN A C 1
ATOM 2336 O O . GLN A 1 303 ? 8.041 1.912 33.539 1.00 94.38 303 GLN A O 1
ATOM 2341 N N . GLN A 1 304 ? 6.002 2.542 32.836 1.00 95.19 304 GLN A N 1
ATOM 2342 C CA . GLN A 1 304 ? 5.364 2.582 34.160 1.00 95.19 304 GLN A CA 1
ATOM 2343 C C . GLN A 1 304 ? 5.396 1.210 34.848 1.00 95.19 304 GLN A C 1
ATOM 2345 O O . GLN A 1 304 ? 5.780 1.108 36.014 1.00 95.19 304 GLN A O 1
ATOM 2350 N N . GLN A 1 305 ? 5.063 0.144 34.112 1.00 93.19 305 GLN A N 1
ATOM 2351 C CA . GLN A 1 305 ? 5.099 -1.238 34.605 1.00 93.19 305 GLN A CA 1
ATOM 2352 C C . GLN A 1 305 ? 6.511 -1.860 34.584 1.00 93.19 305 GLN A C 1
ATOM 2354 O O . GLN A 1 305 ? 6.674 -3.016 34.967 1.00 93.19 305 GLN A O 1
ATOM 2359 N N . ARG A 1 306 ? 7.541 -1.106 34.162 1.00 92.00 306 ARG A N 1
ATOM 2360 C CA . ARG A 1 306 ? 8.949 -1.545 34.053 1.00 92.00 306 ARG A CA 1
ATOM 2361 C C . ARG A 1 306 ? 9.137 -2.808 33.197 1.00 92.00 306 ARG A C 1
ATOM 2363 O O . ARG A 1 306 ? 10.036 -3.613 33.448 1.00 92.00 306 ARG A O 1
ATOM 2370 N N . ARG A 1 307 ? 8.298 -2.977 32.172 1.00 88.38 307 ARG A N 1
ATOM 2371 C CA . ARG A 1 307 ? 8.348 -4.098 31.228 1.00 88.38 307 ARG A CA 1
ATOM 2372 C C . ARG A 1 307 ? 9.630 -4.031 30.388 1.00 88.38 307 ARG A C 1
ATOM 2374 O O . ARG A 1 307 ? 9.962 -2.995 29.813 1.00 88.38 307 ARG A O 1
ATOM 2381 N N . THR A 1 308 ? 10.365 -5.140 30.316 1.00 85.19 308 THR A N 1
ATOM 2382 C CA . THR A 1 308 ? 11.663 -5.235 29.621 1.00 85.19 308 THR A CA 1
ATOM 2383 C C . THR A 1 308 ? 11.781 -6.536 28.826 1.00 85.19 308 THR A C 1
ATOM 2385 O O . THR A 1 308 ? 11.084 -7.511 29.111 1.00 85.19 308 THR A O 1
ATOM 2388 N N . GLY A 1 309 ? 12.649 -6.549 27.807 1.00 84.56 309 GLY A N 1
ATOM 2389 C CA . GLY A 1 309 ? 12.822 -7.698 26.911 1.00 84.56 309 GLY A CA 1
ATOM 2390 C C . GLY A 1 309 ? 11.501 -8.148 26.276 1.00 84.56 309 GLY A C 1
ATOM 2391 O O . GLY A 1 309 ? 10.677 -7.318 25.900 1.00 84.56 309 GLY A O 1
ATOM 2392 N N . THR A 1 310 ? 11.286 -9.463 26.225 1.00 78.75 310 THR A N 1
ATOM 2393 C CA . THR A 1 310 ? 10.052 -10.118 25.745 1.00 78.75 310 THR A CA 1
ATOM 2394 C C . THR A 1 310 ? 8.819 -9.885 26.628 1.00 78.75 310 THR A C 1
ATOM 2396 O O . THR A 1 310 ? 7.718 -10.264 26.239 1.00 78.75 310 THR A O 1
ATOM 2399 N N . GLY A 1 311 ? 8.988 -9.267 27.804 1.00 83.69 311 GLY A N 1
ATOM 2400 C CA . GLY A 1 311 ? 7.890 -8.815 28.661 1.00 83.69 311 GLY A CA 1
ATOM 2401 C C . GLY A 1 311 ? 7.353 -7.426 28.298 1.00 83.69 311 GLY A C 1
ATOM 2402 O O . GLY A 1 311 ? 6.363 -6.995 28.888 1.00 83.69 311 GLY A O 1
ATOM 2403 N N . LYS A 1 312 ? 7.980 -6.704 27.353 1.00 90.44 312 LYS A N 1
ATOM 2404 C CA . LYS A 1 312 ? 7.339 -5.543 26.717 1.00 90.44 312 LYS A CA 1
ATOM 2405 C C . LYS A 1 312 ? 6.132 -6.006 25.913 1.00 90.44 312 LYS A C 1
ATOM 2407 O O . LYS A 1 312 ? 6.237 -6.965 25.157 1.00 90.44 312 LYS A O 1
ATOM 2412 N N . MET A 1 313 ? 5.030 -5.276 26.042 1.00 94.88 313 MET A N 1
ATOM 2413 C CA . MET A 1 313 ? 3.927 -5.375 25.093 1.00 94.88 313 MET A CA 1
ATOM 2414 C C . MET A 1 313 ? 4.160 -4.435 23.910 1.00 94.88 313 MET A C 1
ATOM 2416 O O . MET A 1 313 ? 4.728 -3.353 24.064 1.00 94.88 313 MET A O 1
ATOM 2420 N N . GLY A 1 314 ? 3.689 -4.830 22.744 1.00 96.31 314 GLY A N 1
ATOM 2421 C CA . GLY A 1 314 ? 3.601 -4.009 21.553 1.00 96.31 314 GLY A CA 1
ATOM 2422 C C . GLY A 1 314 ? 2.504 -4.549 20.651 1.00 96.31 314 GLY A C 1
ATOM 2423 O O . GLY A 1 314 ? 1.862 -5.546 20.971 1.00 96.31 314 GLY A O 1
ATOM 2424 N N . THR A 1 315 ? 2.273 -3.889 19.530 1.00 98.00 315 THR A N 1
ATOM 2425 C CA . THR A 1 315 ? 1.304 -4.369 18.542 1.00 98.00 315 THR A CA 1
ATOM 2426 C C . THR A 1 315 ? 1.688 -3.875 17.159 1.00 98.00 315 THR A C 1
ATOM 2428 O O . THR A 1 315 ? 2.243 -2.778 17.023 1.00 98.00 315 THR A O 1
ATOM 2431 N N . THR A 1 316 ? 1.381 -4.659 16.134 1.00 98.38 316 THR A N 1
ATOM 2432 C CA . THR A 1 316 ? 1.285 -4.130 14.772 1.00 98.38 316 THR A CA 1
ATOM 2433 C C . THR A 1 316 ? 0.073 -3.204 14.680 1.00 98.38 316 THR A C 1
ATOM 2435 O O . THR A 1 316 ? -0.743 -3.111 15.606 1.00 98.38 316 THR A O 1
ATOM 2438 N N . VAL A 1 317 ? -0.070 -2.538 13.542 1.00 98.75 317 VAL A N 1
ATOM 2439 C CA . VAL A 1 317 ? -1.339 -1.967 13.117 1.00 98.75 317 VAL A CA 1
ATOM 2440 C C . VAL A 1 317 ? -1.377 -1.823 11.603 1.00 98.75 317 VAL A C 1
ATOM 2442 O O . VAL A 1 317 ? -0.432 -1.333 10.985 1.00 98.75 317 VAL A O 1
ATOM 2445 N N . VAL A 1 318 ? -2.519 -2.173 11.027 1.00 98.88 318 VAL A N 1
ATOM 2446 C CA . VAL A 1 318 ? -2.967 -1.713 9.716 1.00 98.88 318 VAL A CA 1
ATOM 2447 C C . VAL A 1 318 ? -4.287 -0.979 9.875 1.00 98.88 318 VAL A C 1
ATOM 2449 O O . VAL A 1 318 ? -5.195 -1.447 10.560 1.00 98.88 318 VAL A O 1
ATOM 2452 N N . ALA A 1 319 ? -4.408 0.176 9.233 1.00 98.81 319 ALA A N 1
ATOM 2453 C CA . ALA A 1 319 ? -5.634 0.954 9.212 1.00 98.81 319 ALA A CA 1
ATOM 2454 C C . ALA A 1 319 ? -5.879 1.558 7.827 1.00 98.81 319 ALA A C 1
ATOM 2456 O O . ALA A 1 319 ? -4.943 1.866 7.085 1.00 98.81 319 ALA A O 1
ATOM 2457 N N . CYS A 1 320 ? -7.146 1.777 7.492 1.00 98.50 320 CYS A N 1
ATOM 2458 C CA . CYS A 1 320 ? -7.533 2.559 6.326 1.00 98.50 320 CYS A CA 1
ATOM 2459 C C . CYS A 1 320 ? -8.641 3.555 6.667 1.00 98.50 320 CYS A C 1
ATOM 2461 O O . CYS A 1 320 ? -9.452 3.309 7.559 1.00 98.50 320 CYS A O 1
ATOM 2463 N N . TYR A 1 321 ? -8.693 4.655 5.920 1.00 98.00 321 TYR A N 1
ATOM 2464 C CA . TYR A 1 321 ? -9.725 5.684 6.013 1.00 98.00 321 TYR A CA 1
ATOM 2465 C C . TYR A 1 321 ? -10.176 6.079 4.599 1.00 98.00 321 TYR A C 1
ATOM 2467 O O . TYR A 1 321 ? -9.339 6.364 3.743 1.00 98.00 321 TYR A O 1
ATOM 2475 N N . GLN A 1 322 ? -11.482 6.065 4.339 1.00 96.25 322 GLN A N 1
ATOM 2476 C CA . GLN A 1 322 ? -12.082 6.338 3.031 1.00 96.25 322 GLN A CA 1
ATOM 2477 C C . GLN A 1 322 ? -12.690 7.744 3.000 1.00 96.25 322 GLN A C 1
ATOM 2479 O O . GLN A 1 322 ? -13.559 8.060 3.813 1.00 96.25 322 GLN A O 1
ATOM 2484 N N . ASP A 1 323 ? -12.262 8.562 2.037 1.00 93.62 323 ASP A N 1
ATOM 2485 C CA . ASP A 1 323 ? -12.777 9.914 1.806 1.00 93.62 323 ASP A CA 1
ATOM 2486 C C . ASP A 1 323 ? -13.053 10.137 0.314 1.00 93.62 323 ASP A C 1
ATOM 2488 O O . ASP A 1 323 ? -12.143 10.110 -0.513 1.00 93.62 323 ASP A O 1
ATOM 2492 N N . GLY A 1 324 ? -14.325 10.293 -0.061 1.00 92.06 324 GLY A N 1
ATOM 2493 C CA . GLY A 1 324 ? -14.733 10.337 -1.470 1.00 92.06 324 GLY A CA 1
ATOM 2494 C C . GLY A 1 324 ? -14.214 9.124 -2.254 1.00 92.06 324 GLY A C 1
ATOM 2495 O O . GLY A 1 324 ? -14.451 7.980 -1.860 1.00 92.06 324 GLY A O 1
ATOM 2496 N N . ALA A 1 325 ? -13.497 9.372 -3.350 1.00 94.81 325 ALA A N 1
ATOM 2497 C CA . ALA A 1 325 ? -12.812 8.341 -4.130 1.00 94.81 325 ALA A CA 1
ATOM 2498 C C . ALA A 1 325 ? -11.390 7.987 -3.631 1.00 94.81 325 ALA A C 1
ATOM 2500 O O . ALA A 1 325 ? -10.701 7.219 -4.302 1.00 94.81 325 ALA A O 1
ATOM 2501 N N . LEU A 1 326 ? -10.919 8.522 -2.497 1.00 96.69 326 LEU A N 1
ATOM 2502 C CA . LEU A 1 326 ? -9.632 8.158 -1.893 1.00 96.69 326 LEU A CA 1
ATOM 2503 C C . LEU A 1 326 ? -9.773 7.083 -0.814 1.00 96.69 326 LEU A C 1
ATOM 2505 O O . LEU A 1 326 ? -10.647 7.133 0.051 1.00 96.69 326 LEU A O 1
ATOM 2509 N N . LEU A 1 327 ? -8.811 6.165 -0.815 1.00 97.88 327 LEU A N 1
ATOM 2510 C CA . LEU A 1 327 ? -8.477 5.291 0.298 1.00 97.88 327 LEU A CA 1
ATOM 2511 C C . LEU A 1 327 ? -7.114 5.707 0.853 1.00 97.88 327 LEU A C 1
ATOM 2513 O O . LEU A 1 327 ? -6.076 5.464 0.234 1.00 97.88 327 LEU A O 1
ATOM 2517 N N . HIS A 1 328 ? -7.107 6.319 2.030 1.00 98.31 328 HIS A N 1
ATOM 2518 C CA . HIS A 1 328 ? -5.898 6.485 2.825 1.00 98.31 328 HIS A CA 1
ATOM 2519 C C . HIS A 1 328 ? -5.590 5.160 3.524 1.00 98.31 328 HIS A C 1
ATOM 2521 O O . HIS A 1 328 ? -6.491 4.525 4.072 1.00 98.31 328 HIS A O 1
ATOM 2527 N N . VAL A 1 329 ? -4.325 4.746 3.526 1.00 98.50 329 VAL A N 1
ATOM 2528 C CA . VAL A 1 329 ? -3.857 3.544 4.234 1.00 98.50 329 VAL A CA 1
ATOM 2529 C C . VAL A 1 329 ? -2.677 3.901 5.121 1.00 98.50 329 VAL A C 1
ATOM 2531 O O . VAL A 1 329 ? -1.867 4.752 4.753 1.00 98.50 329 VAL A O 1
ATOM 2534 N N . ALA A 1 330 ? -2.587 3.268 6.284 1.00 98.56 330 ALA A N 1
ATOM 2535 C CA . ALA A 1 330 ? -1.568 3.539 7.284 1.00 98.56 330 ALA A CA 1
ATOM 2536 C C . ALA A 1 330 ? -1.137 2.237 7.972 1.00 98.56 330 ALA A C 1
ATOM 2538 O O . ALA A 1 330 ? -2.001 1.454 8.371 1.00 98.56 330 ALA A O 1
ATOM 2539 N N . HIS A 1 331 ? 0.169 1.994 8.127 1.00 98.56 331 HIS A N 1
ATOM 2540 C CA . HIS A 1 331 ? 0.653 0.769 8.772 1.00 98.56 331 HIS A CA 1
ATOM 2541 C C . HIS A 1 331 ? 1.944 0.920 9.588 1.00 98.56 331 HIS A C 1
ATOM 2543 O O . HIS A 1 331 ? 2.768 1.813 9.368 1.00 98.56 331 HIS A O 1
ATOM 2549 N N . VAL A 1 332 ? 2.092 0.004 10.550 1.00 98.50 332 VAL A N 1
ATOM 2550 C CA . VAL A 1 332 ? 3.315 -0.300 11.302 1.00 98.50 332 VAL A CA 1
ATOM 2551 C C . VAL A 1 332 ? 3.325 -1.801 11.588 1.00 98.50 332 VAL A C 1
ATOM 2553 O O . VAL A 1 332 ? 2.454 -2.288 12.305 1.00 98.50 332 VAL A O 1
ATOM 2556 N N . GLY A 1 333 ? 4.335 -2.518 11.101 1.00 97.81 333 GLY A N 1
ATOM 2557 C CA . GLY A 1 333 ? 4.478 -3.961 11.315 1.00 97.81 333 GLY A CA 1
ATOM 2558 C C . GLY A 1 333 ? 4.354 -4.758 10.019 1.00 97.81 333 GLY A C 1
ATOM 2559 O O . GLY A 1 333 ? 4.566 -4.218 8.936 1.00 97.81 333 GLY A O 1
ATOM 2560 N N . ASP A 1 334 ? 4.053 -6.040 10.156 1.00 97.38 334 ASP A N 1
ATOM 2561 C CA . ASP A 1 334 ? 3.955 -7.074 9.116 1.00 97.38 334 ASP A CA 1
ATOM 2562 C C . ASP A 1 334 ? 2.511 -7.465 8.767 1.00 97.38 334 ASP A C 1
ATOM 2564 O O . ASP A 1 334 ? 2.274 -7.975 7.676 1.00 97.38 334 ASP A O 1
ATOM 2568 N N . SER A 1 335 ? 1.530 -7.139 9.614 1.00 98.50 335 SER A N 1
ATOM 2569 C CA . SER A 1 335 ? 0.108 -7.142 9.237 1.00 98.50 335 SER A CA 1
ATOM 2570 C C . SER A 1 335 ? -0.129 -6.339 7.945 1.00 98.50 335 SER A C 1
ATOM 2572 O O . SER A 1 335 ? 0.505 -5.304 7.709 1.00 98.50 335 SER A O 1
ATOM 2574 N N . ARG A 1 336 ? -1.043 -6.806 7.084 1.00 98.62 336 ARG A N 1
ATOM 2575 C CA . ARG A 1 336 ? -1.119 -6.372 5.676 1.00 98.62 336 ARG A CA 1
ATOM 2576 C C . ARG A 1 336 ? -2.439 -5.708 5.291 1.00 98.62 336 ARG A C 1
ATOM 2578 O O . ARG A 1 336 ? -3.488 -5.963 5.879 1.00 98.62 336 ARG A O 1
ATOM 2585 N N . ILE A 1 337 ? -2.372 -4.866 4.255 1.00 98.81 337 ILE A N 1
ATOM 2586 C CA . ILE A 1 337 ? -3.541 -4.325 3.544 1.00 98.81 337 ILE A CA 1
ATOM 2587 C C . ILE A 1 337 ? -3.452 -4.745 2.079 1.00 98.81 337 ILE A C 1
ATOM 2589 O O . ILE A 1 337 ? -2.430 -4.519 1.431 1.00 98.81 337 ILE A O 1
ATOM 2593 N N . TYR A 1 338 ? -4.537 -5.302 1.552 1.00 98.69 338 TYR A N 1
ATOM 2594 C CA . TYR A 1 338 ? -4.691 -5.721 0.165 1.00 98.69 338 TYR A CA 1
ATOM 2595 C C . TYR A 1 338 ? -5.831 -4.976 -0.523 1.00 98.69 338 TYR A C 1
ATOM 2597 O O . TYR A 1 338 ? -6.877 -4.732 0.080 1.00 98.69 338 TYR A O 1
ATOM 2605 N N . LEU A 1 339 ? -5.655 -4.699 -1.813 1.00 98.12 339 LEU A N 1
ATOM 2606 C CA . LEU A 1 339 ? -6.691 -4.202 -2.714 1.00 98.12 339 LEU A CA 1
ATOM 2607 C C . LEU A 1 339 ? -6.909 -5.240 -3.823 1.00 98.12 339 LEU A C 1
ATOM 2609 O O . LEU A 1 339 ? -5.968 -5.627 -4.519 1.00 98.12 339 LEU A O 1
ATOM 2613 N N . ILE A 1 340 ? -8.146 -5.723 -3.963 1.00 98.06 340 ILE A N 1
ATOM 2614 C CA . ILE A 1 340 ? -8.527 -6.795 -4.891 1.00 98.06 340 ILE A CA 1
ATOM 2615 C C . ILE A 1 340 ? -9.623 -6.304 -5.838 1.00 98.06 340 ILE A C 1
ATOM 2617 O O . ILE A 1 340 ? -10.696 -5.909 -5.389 1.00 98.06 340 ILE A O 1
ATOM 2621 N N . ASN A 1 341 ? -9.392 -6.377 -7.149 1.00 94.69 341 ASN A N 1
ATOM 2622 C CA . ASN A 1 341 ? -10.404 -6.111 -8.177 1.00 94.69 341 ASN A CA 1
ATOM 2623 C C . ASN A 1 341 ? -10.682 -7.388 -9.005 1.00 94.69 341 ASN A C 1
ATOM 2625 O O . ASN A 1 341 ? -10.304 -8.502 -8.632 1.00 94.69 341 ASN A O 1
ATOM 2629 N N . ARG A 1 342 ? -11.366 -7.258 -10.150 1.00 93.25 342 ARG A N 1
ATOM 2630 C CA . ARG A 1 342 ? -11.710 -8.410 -11.011 1.00 93.25 342 ARG A CA 1
ATOM 2631 C C . ARG A 1 342 ? -10.494 -9.068 -11.696 1.00 93.25 342 ARG A C 1
ATOM 2633 O O . ARG A 1 342 ? -10.599 -10.228 -12.105 1.00 93.25 342 ARG A O 1
ATOM 2640 N N . LYS A 1 343 ? -9.362 -8.359 -11.817 1.00 90.12 343 LYS A N 1
ATOM 2641 C CA . LYS A 1 343 ? -8.143 -8.764 -12.550 1.00 90.12 343 LYS A CA 1
ATOM 2642 C C . LYS A 1 343 ? -6.973 -9.157 -11.641 1.00 90.12 343 LYS A C 1
ATOM 2644 O O . LYS A 1 343 ? -6.314 -10.155 -11.933 1.00 90.12 343 LYS A O 1
ATOM 2649 N N . HIS A 1 344 ? -6.745 -8.432 -10.546 1.00 90.62 344 HIS A N 1
ATOM 2650 C CA . HIS A 1 344 ? -5.582 -8.593 -9.672 1.00 90.62 344 HIS A CA 1
ATOM 2651 C C . HIS A 1 344 ? -5.898 -8.426 -8.175 1.00 90.62 344 HIS A C 1
ATOM 2653 O O . HIS A 1 344 ? -6.942 -7.909 -7.778 1.00 90.62 344 HIS A O 1
ATOM 2659 N N . CYS A 1 345 ? -4.942 -8.855 -7.351 1.00 95.38 345 CYS A N 1
ATOM 2660 C CA . CYS A 1 345 ? -4.865 -8.632 -5.911 1.00 95.38 345 CYS A CA 1
ATOM 2661 C C . CYS A 1 345 ? -3.476 -8.064 -5.614 1.00 95.38 345 CYS A C 1
ATOM 2663 O O . CYS A 1 345 ? -2.481 -8.670 -6.008 1.00 95.38 345 CYS A O 1
ATOM 2665 N N . GLN A 1 346 ? -3.415 -6.915 -4.947 1.00 96.19 346 GLN A N 1
ATOM 2666 C CA . GLN A 1 346 ? -2.181 -6.180 -4.687 1.00 96.19 346 GLN A CA 1
ATOM 2667 C C . GLN A 1 346 ? -2.044 -5.884 -3.193 1.00 96.19 346 GLN A C 1
ATOM 2669 O O . GLN A 1 346 ? -2.928 -5.260 -2.608 1.00 96.19 346 GLN A O 1
ATOM 2674 N N . GLN A 1 347 ? -0.919 -6.276 -2.592 1.00 97.56 347 GLN A N 1
ATOM 2675 C CA . GLN A 1 347 ? -0.520 -5.787 -1.271 1.00 97.56 347 GLN A CA 1
ATOM 2676 C C . GLN A 1 347 ? -0.141 -4.299 -1.372 1.00 97.56 347 GLN A C 1
ATOM 2678 O O . GLN A 1 347 ? 0.651 -3.920 -2.239 1.00 97.56 347 GLN A O 1
ATOM 2683 N N . LEU A 1 348 ? -0.714 -3.456 -0.515 1.00 97.50 348 LEU A N 1
ATOM 2684 C CA . LEU A 1 348 ? -0.432 -2.017 -0.445 1.00 97.50 348 LEU A CA 1
ATOM 2685 C C . LEU A 1 348 ? 0.640 -1.676 0.600 1.00 97.50 348 LEU A C 1
ATOM 2687 O O . LEU A 1 348 ? 1.353 -0.686 0.442 1.00 97.50 348 LEU A O 1
ATOM 2691 N N . THR A 1 349 ? 0.738 -2.475 1.665 1.00 97.69 349 THR A N 1
ATOM 2692 C CA . THR A 1 349 ? 1.763 -2.341 2.711 1.00 97.69 349 THR A CA 1
ATOM 2693 C C . THR A 1 349 ? 3.091 -2.966 2.284 1.00 97.69 349 THR A C 1
ATOM 2695 O O . THR A 1 349 ? 3.164 -3.702 1.300 1.00 97.69 349 THR A O 1
ATOM 2698 N N . VAL A 1 350 ? 4.142 -2.690 3.057 1.00 96.62 350 VAL A N 1
ATOM 2699 C CA . VAL A 1 350 ? 5.420 -3.410 3.006 1.00 96.62 350 VAL A CA 1
ATOM 2700 C C . VAL A 1 350 ? 5.801 -3.745 4.438 1.00 96.62 350 VAL A C 1
ATOM 2702 O O . VAL A 1 350 ? 5.864 -2.845 5.273 1.00 96.62 350 VAL A O 1
ATOM 2705 N N . ASP A 1 351 ? 5.987 -5.026 4.723 1.00 97.31 351 ASP A N 1
ATOM 2706 C CA . ASP A 1 351 ? 6.138 -5.562 6.075 1.00 97.31 351 ASP A CA 1
ATOM 2707 C C . ASP A 1 351 ? 7.376 -4.969 6.773 1.00 97.31 351 ASP A C 1
ATOM 2709 O O . ASP A 1 351 ? 8.465 -4.921 6.205 1.00 97.31 351 ASP A O 1
ATOM 2713 N N . HIS A 1 352 ? 7.249 -4.506 8.018 1.00 97.25 352 HIS A N 1
ATOM 2714 C CA . HIS A 1 352 ? 8.357 -3.886 8.760 1.00 97.25 352 HIS A CA 1
ATOM 2715 C C . HIS A 1 352 ? 9.280 -4.926 9.433 1.00 97.25 352 HIS A C 1
ATOM 2717 O O . HIS A 1 352 ? 9.672 -4.748 10.589 1.00 97.25 352 HIS A O 1
ATOM 2723 N N . ASP A 1 353 ? 9.653 -5.999 8.732 1.00 95.81 353 ASP A N 1
ATOM 2724 C CA . ASP A 1 353 ? 10.484 -7.110 9.227 1.00 95.81 353 ASP A CA 1
ATOM 2725 C C . ASP A 1 353 ? 11.995 -6.942 8.904 1.00 95.81 353 ASP A C 1
ATOM 2727 O O . ASP A 1 353 ? 12.441 -5.884 8.445 1.00 95.81 353 ASP A O 1
ATOM 2731 N N . LEU A 1 354 ? 12.831 -7.951 9.195 1.00 94.69 354 LEU A N 1
ATOM 2732 C CA . LEU A 1 354 ? 14.251 -7.940 8.810 1.00 94.69 354 LEU A CA 1
ATOM 2733 C C . LEU A 1 354 ? 14.460 -8.248 7.319 1.00 94.69 354 LEU A C 1
ATOM 2735 O O . LEU A 1 354 ? 15.409 -7.721 6.738 1.00 94.69 354 LEU A O 1
ATOM 2739 N N . THR A 1 355 ? 13.595 -9.050 6.693 1.00 93.31 355 THR A N 1
ATOM 2740 C CA . THR A 1 355 ? 13.659 -9.388 5.260 1.00 93.31 355 THR A CA 1
ATOM 2741 C C . THR A 1 355 ? 13.570 -8.131 4.398 1.00 93.31 355 THR A C 1
ATOM 2743 O O . THR A 1 355 ? 14.500 -7.810 3.655 1.00 93.31 355 THR A O 1
ATOM 2746 N N . GLN A 1 356 ? 12.483 -7.372 4.548 1.00 94.69 356 GLN A N 1
ATOM 2747 C CA . GLN A 1 356 ? 12.223 -6.128 3.833 1.00 94.69 356 GLN A CA 1
ATOM 2748 C C . GLN A 1 356 ? 13.248 -5.056 4.190 1.00 94.69 356 GLN A C 1
ATOM 2750 O O . GLN A 1 356 ? 13.624 -4.266 3.335 1.00 94.69 356 GLN A O 1
ATOM 2755 N N . LYS A 1 357 ? 13.780 -5.049 5.415 1.00 93.56 357 LYS A N 1
ATOM 2756 C CA . LYS A 1 357 ? 14.825 -4.101 5.822 1.00 93.56 357 LYS A CA 1
ATOM 2757 C C . LYS A 1 357 ? 16.162 -4.339 5.125 1.00 93.56 357 LYS A C 1
ATOM 2759 O O . LYS A 1 357 ? 16.804 -3.374 4.711 1.00 93.56 357 LYS A O 1
ATOM 2764 N N . GLU A 1 358 ? 16.590 -5.591 4.975 1.00 92.19 358 GLU A N 1
ATOM 2765 C CA . GLU A 1 358 ? 17.828 -5.921 4.254 1.00 92.19 358 GLU A CA 1
ATOM 2766 C C . GLU A 1 358 ? 17.640 -5.855 2.723 1.00 92.19 358 GLU A C 1
ATOM 2768 O O . GLU A 1 358 ? 18.589 -5.511 2.008 1.00 92.19 358 GLU A O 1
ATOM 2773 N N . ILE A 1 359 ? 16.406 -6.048 2.228 1.00 92.12 359 ILE A N 1
ATOM 2774 C CA . ILE A 1 359 ? 15.984 -5.638 0.878 1.00 92.12 359 ILE A CA 1
ATOM 2775 C C . ILE A 1 359 ? 16.127 -4.117 0.729 1.00 92.12 359 ILE A C 1
ATOM 2777 O O . ILE A 1 359 ? 16.968 -3.692 -0.052 1.00 92.12 359 ILE A O 1
ATOM 2781 N N . SER A 1 360 ? 15.415 -3.279 1.495 1.00 92.69 360 SER A N 1
ATOM 2782 C CA . SER A 1 360 ? 15.395 -1.809 1.334 1.00 92.69 360 SER A CA 1
ATOM 2783 C C . SER A 1 360 ? 16.771 -1.139 1.505 1.00 92.69 360 SER A C 1
ATOM 2785 O O . SER A 1 360 ? 17.016 -0.046 0.992 1.00 92.69 360 SER A O 1
ATOM 2787 N N . ARG A 1 361 ? 17.725 -1.812 2.163 1.00 91.81 361 ARG A N 1
ATOM 2788 C CA . ARG A 1 361 ? 19.143 -1.404 2.263 1.00 91.81 361 ARG A CA 1
ATOM 2789 C C . ARG A 1 361 ? 20.001 -1.742 1.037 1.00 91.81 361 ARG A C 1
ATOM 2791 O O . ARG A 1 361 ? 21.151 -1.311 0.969 1.00 91.81 361 ARG A O 1
ATOM 2798 N N . ALA A 1 362 ? 19.457 -2.485 0.076 1.00 90.19 362 ALA A N 1
ATOM 2799 C CA . ALA A 1 362 ? 20.158 -3.089 -1.054 1.00 90.19 362 ALA A CA 1
ATOM 2800 C C . ALA A 1 362 ? 21.287 -4.059 -0.644 1.00 90.19 362 ALA A C 1
ATOM 2802 O O . ALA A 1 362 ? 22.281 -4.190 -1.360 1.00 90.19 362 ALA A O 1
ATOM 2803 N N . HIS A 1 363 ? 21.145 -4.741 0.501 1.00 87.69 363 HIS A N 1
ATOM 2804 C CA . HIS A 1 363 ? 22.099 -5.765 0.941 1.00 87.69 363 HIS A CA 1
ATOM 2805 C C . HIS A 1 363 ? 21.861 -7.111 0.241 1.00 87.69 363 HIS A C 1
ATOM 2807 O O . HIS A 1 363 ? 22.821 -7.795 -0.100 1.00 87.69 363 HIS A O 1
ATOM 2813 N N . ALA A 1 364 ? 20.598 -7.470 -0.015 1.00 85.88 364 ALA A N 1
ATOM 2814 C CA . ALA A 1 364 ? 20.216 -8.731 -0.647 1.00 85.88 364 ALA A CA 1
ATOM 2815 C C . ALA A 1 364 ? 19.229 -8.531 -1.812 1.00 85.88 364 ALA A C 1
ATOM 2817 O O . ALA A 1 364 ? 18.478 -7.553 -1.862 1.00 85.88 364 ALA A O 1
ATOM 2818 N N . ALA A 1 365 ? 19.223 -9.486 -2.745 1.00 90.19 365 ALA A N 1
ATOM 2819 C CA . ALA A 1 365 ? 18.114 -9.690 -3.678 1.00 90.19 365 ALA A CA 1
ATOM 2820 C C . ALA A 1 365 ? 16.993 -10.460 -2.962 1.00 90.19 365 ALA A C 1
ATOM 2822 O O . ALA A 1 365 ? 17.271 -11.238 -2.045 1.00 90.19 365 ALA A O 1
ATOM 2823 N N . SER A 1 366 ? 15.735 -10.286 -3.366 1.00 90.06 366 SER A N 1
ATOM 2824 C CA . SER A 1 366 ? 14.603 -10.773 -2.564 1.00 90.06 366 SER A CA 1
ATOM 2825 C C . SER A 1 366 ? 14.537 -12.299 -2.438 1.00 90.06 366 SER A C 1
ATOM 2827 O O . SER A 1 366 ? 14.143 -12.801 -1.389 1.00 90.06 366 SER A O 1
ATOM 2829 N N . SER A 1 367 ? 15.010 -13.053 -3.441 1.00 89.38 367 SER A N 1
ATOM 2830 C CA . SER A 1 367 ? 15.139 -14.520 -3.335 1.00 89.38 367 SER A CA 1
ATOM 2831 C C . SER A 1 367 ? 16.135 -14.982 -2.267 1.00 89.38 367 SER A C 1
ATOM 2833 O O . SER A 1 367 ? 15.957 -16.063 -1.716 1.00 89.38 367 SER A O 1
ATOM 2835 N N . ALA A 1 368 ? 17.154 -14.173 -1.959 1.00 87.94 368 ALA A N 1
ATOM 2836 C CA . ALA A 1 368 ? 18.134 -14.452 -0.912 1.00 87.94 368 ALA A CA 1
ATOM 2837 C C . ALA A 1 368 ? 17.677 -13.917 0.453 1.00 87.94 368 ALA A C 1
ATOM 2839 O O . ALA A 1 368 ? 17.860 -14.584 1.468 1.00 87.94 368 ALA A O 1
ATOM 2840 N N . ALA A 1 369 ? 17.023 -12.750 0.483 1.00 87.88 369 ALA A N 1
ATOM 2841 C CA . ALA A 1 369 ? 16.440 -12.202 1.707 1.00 87.88 369 ALA A CA 1
ATOM 2842 C C . ALA A 1 369 ? 15.381 -13.147 2.307 1.00 87.88 369 ALA A C 1
ATOM 2844 O O . ALA A 1 369 ? 15.362 -13.359 3.516 1.00 87.88 369 ALA A O 1
ATOM 2845 N N . ALA A 1 370 ? 14.574 -13.797 1.461 1.00 87.06 370 ALA A N 1
ATOM 2846 C CA . ALA A 1 370 ? 13.589 -14.800 1.873 1.00 87.06 370 ALA A CA 1
ATOM 2847 C C . ALA A 1 370 ? 14.189 -16.060 2.543 1.00 87.06 370 ALA A C 1
ATOM 2849 O O . ALA A 1 370 ? 13.444 -16.855 3.111 1.00 87.06 370 ALA A O 1
ATOM 2850 N N . LEU A 1 371 ? 15.515 -16.262 2.497 1.00 87.06 371 LEU A N 1
ATOM 2851 C CA . LEU A 1 371 ? 16.204 -17.355 3.199 1.00 87.06 371 LEU A CA 1
ATOM 2852 C C . LEU A 1 371 ? 16.775 -16.946 4.569 1.00 87.06 371 LEU A C 1
ATOM 2854 O O . LEU A 1 371 ? 17.372 -17.784 5.248 1.00 87.06 371 LEU A O 1
ATOM 2858 N N . ILE A 1 372 ? 16.618 -15.687 5.001 1.00 87.62 372 ILE A N 1
ATOM 2859 C CA . ILE A 1 372 ? 17.094 -15.219 6.312 1.00 87.62 372 ILE A CA 1
ATOM 2860 C C . ILE A 1 372 ? 16.299 -15.949 7.418 1.00 87.62 372 ILE A C 1
ATOM 2862 O O . ILE A 1 372 ? 15.097 -15.714 7.543 1.00 87.62 372 ILE A O 1
ATOM 2866 N N . PRO A 1 373 ? 16.922 -16.782 8.285 1.00 88.56 373 PRO A N 1
ATOM 2867 C CA . PRO A 1 373 ? 16.178 -17.619 9.243 1.00 88.56 373 PRO A CA 1
ATOM 2868 C C . PRO A 1 373 ? 15.406 -16.846 10.322 1.00 88.56 373 PRO A C 1
ATOM 2870 O O . PRO A 1 373 ? 14.581 -17.418 11.026 1.00 88.56 373 PRO A O 1
ATOM 2873 N N . THR A 1 374 ? 15.697 -15.554 10.473 1.00 90.62 374 THR A N 1
ATOM 2874 C CA . THR A 1 374 ? 15.009 -14.614 11.368 1.00 90.62 374 THR A CA 1
ATOM 2875 C C . THR A 1 374 ? 14.284 -13.511 10.585 1.00 90.62 374 THR A C 1
ATOM 2877 O O . THR A 1 374 ? 14.069 -12.435 11.137 1.00 90.62 374 THR A O 1
ATOM 2880 N N . GLY A 1 375 ? 13.969 -13.733 9.301 1.00 88.00 375 GLY A N 1
ATOM 2881 C CA . GLY A 1 375 ? 13.438 -12.728 8.369 1.00 88.00 375 GLY A CA 1
ATOM 2882 C C . GLY A 1 375 ? 12.236 -11.964 8.924 1.00 88.00 375 GLY A C 1
ATOM 2883 O O . GLY A 1 375 ? 12.348 -10.763 9.159 1.00 88.00 375 GLY A O 1
ATOM 2884 N N . GLY A 1 376 ? 11.172 -12.686 9.290 1.00 91.12 376 GLY A N 1
ATOM 2885 C CA . GLY A 1 376 ? 9.960 -12.158 9.937 1.00 91.12 376 GLY A CA 1
ATOM 2886 C C . GLY A 1 376 ? 10.142 -11.604 11.362 1.00 91.12 376 GLY A C 1
ATOM 2887 O O . GLY A 1 376 ? 9.198 -11.572 12.139 1.00 91.12 376 GLY A O 1
ATOM 2888 N N . THR A 1 377 ? 11.349 -11.200 11.774 1.00 93.88 377 THR A N 1
ATOM 2889 C CA . THR A 1 377 ? 11.518 -10.484 13.048 1.00 93.88 377 THR A CA 1
ATOM 2890 C C . THR A 1 377 ? 11.116 -9.027 12.862 1.00 93.88 377 THR A C 1
ATOM 2892 O O . THR A 1 377 ? 11.847 -8.261 12.230 1.00 93.88 377 THR A O 1
ATOM 2895 N N . LEU A 1 378 ? 9.998 -8.626 13.470 1.00 94.75 378 LEU A N 1
ATOM 2896 C CA . LEU A 1 378 ? 9.537 -7.238 13.499 1.00 94.75 378 LEU A CA 1
ATOM 2897 C C . LEU A 1 378 ? 10.637 -6.242 13.890 1.00 94.75 378 LEU A C 1
ATOM 2899 O O . LEU A 1 378 ? 11.300 -6.353 14.925 1.00 94.75 378 LEU A O 1
ATOM 2903 N N . THR A 1 379 ? 10.781 -5.208 13.067 1.00 95.25 379 THR A N 1
ATOM 2904 C CA . THR A 1 379 ? 11.727 -4.103 13.264 1.00 95.25 379 THR A CA 1
ATOM 2905 C C . THR A 1 379 ? 11.049 -2.811 13.704 1.00 95.25 379 THR A C 1
ATOM 2907 O O . THR A 1 379 ? 11.736 -1.929 14.225 1.00 95.25 379 THR A O 1
ATOM 2910 N N . GLN A 1 380 ? 9.723 -2.716 13.556 1.00 95.25 380 GLN A N 1
ATOM 2911 C CA . GLN A 1 380 ? 8.871 -1.677 14.133 1.00 95.25 380 GLN A CA 1
ATOM 2912 C C . GLN A 1 380 ? 7.516 -2.255 14.558 1.00 95.25 380 GLN A C 1
ATOM 2914 O O . GLN A 1 380 ? 6.872 -2.954 13.786 1.00 95.25 380 GLN A O 1
ATOM 2919 N N . ALA A 1 381 ? 7.075 -1.897 15.762 1.00 96.38 381 ALA A N 1
ATOM 2920 C CA . ALA A 1 381 ? 5.739 -2.145 16.301 1.00 96.38 381 ALA A CA 1
ATOM 2921 C C . ALA A 1 381 ? 5.400 -1.015 17.289 1.00 96.38 381 ALA A C 1
ATOM 2923 O O . ALA A 1 381 ? 6.311 -0.406 17.870 1.00 96.38 381 ALA A O 1
ATOM 2924 N N . LEU A 1 382 ? 4.112 -0.728 17.498 1.00 97.44 382 LEU A N 1
ATOM 2925 C CA . LEU A 1 382 ? 3.673 0.281 18.463 1.00 97.44 382 LEU A CA 1
ATOM 2926 C C . LEU A 1 382 ? 4.093 -0.113 19.889 1.00 97.44 382 LEU A C 1
ATOM 2928 O O . LEU A 1 382 ? 4.077 -1.284 20.260 1.00 97.44 382 LEU A O 1
ATOM 2932 N N . GLY A 1 383 ? 4.465 0.869 20.709 1.00 95.56 383 GLY A N 1
ATOM 2933 C CA . GLY A 1 383 ? 4.773 0.698 22.134 1.00 95.56 383 GLY A CA 1
ATOM 2934 C C . GLY A 1 383 ? 6.179 0.190 22.454 1.00 95.56 383 GLY A C 1
ATOM 2935 O O . GLY A 1 383 ? 6.660 0.369 23.579 1.00 95.56 383 GLY A O 1
ATOM 2936 N N . LEU A 1 384 ? 6.881 -0.390 21.476 1.00 92.75 384 LEU A N 1
ATOM 2937 C CA . LEU A 1 384 ? 8.271 -0.818 21.647 1.00 92.75 384 LEU A CA 1
ATOM 2938 C C . LEU A 1 384 ? 9.255 0.362 21.568 1.00 92.75 384 LEU A C 1
ATOM 2940 O O . LEU A 1 384 ? 10.287 0.342 22.252 1.00 92.75 384 LEU A O 1
ATOM 2944 N N . MET A 1 385 ? 8.919 1.394 20.782 1.00 87.69 385 MET A N 1
ATOM 2945 C CA . MET A 1 385 ? 9.781 2.536 20.454 1.00 87.69 385 MET A CA 1
ATOM 2946 C C . MET A 1 385 ? 9.400 3.829 21.200 1.00 87.69 385 MET A C 1
ATOM 2948 O O . MET A 1 385 ? 8.211 4.109 21.357 1.00 87.69 385 MET A O 1
ATOM 2952 N N . PRO A 1 386 ? 10.377 4.664 21.613 1.00 87.88 386 PRO A N 1
ATOM 2953 C CA . PRO A 1 386 ? 10.103 6.007 22.126 1.00 87.88 386 PRO A CA 1
ATOM 2954 C C . PRO A 1 386 ? 9.424 6.918 21.091 1.00 87.88 386 PRO A C 1
ATOM 2956 O O . PRO A 1 386 ? 9.506 6.691 19.879 1.00 87.88 386 PRO A O 1
ATOM 2959 N N . GLN A 1 387 ? 8.804 7.999 21.573 1.00 82.62 387 GLN A N 1
ATOM 2960 C CA . GLN A 1 387 ? 8.208 9.039 20.729 1.00 82.62 387 GLN A CA 1
ATOM 2961 C C . GLN A 1 387 ? 9.216 9.575 19.692 1.00 82.62 387 GLN A C 1
ATOM 2963 O O . GLN A 1 387 ? 10.408 9.700 19.976 1.00 82.62 387 GLN A O 1
ATOM 2968 N N . GLY A 1 388 ? 8.748 9.844 18.470 1.00 84.50 388 GLY A N 1
ATOM 2969 C CA . GLY A 1 388 ? 9.575 10.335 17.358 1.00 84.50 388 GLY A CA 1
ATOM 2970 C C . GLY A 1 388 ? 10.569 9.324 16.762 1.00 84.50 388 GLY A C 1
ATOM 2971 O O . GLY A 1 388 ? 11.181 9.620 15.743 1.00 84.50 388 GLY A O 1
ATOM 2972 N N . THR A 1 389 ? 10.734 8.133 17.356 1.00 93.31 389 THR A N 1
ATOM 2973 C CA . THR A 1 389 ? 11.589 7.068 16.793 1.00 93.31 389 THR A CA 1
ATOM 2974 C C . THR A 1 389 ? 10.821 6.205 15.789 1.00 93.31 389 THR A C 1
ATOM 2976 O O . THR A 1 389 ? 11.360 5.837 14.745 1.00 93.31 389 THR A O 1
ATOM 2979 N N . LEU A 1 390 ? 9.550 5.912 16.084 1.00 95.31 390 LEU A N 1
ATOM 2980 C CA . LEU A 1 390 ? 8.643 5.204 15.182 1.00 95.31 390 LEU A CA 1
ATOM 2981 C C . LEU A 1 390 ? 8.439 5.986 13.873 1.00 95.31 390 LEU A C 1
ATOM 2983 O O . LEU A 1 390 ? 8.254 7.200 13.914 1.00 95.31 390 LEU A O 1
ATOM 2987 N N . GLN A 1 391 ? 8.414 5.280 12.738 1.00 95.56 391 GLN A N 1
ATOM 2988 C CA . GLN A 1 391 ? 8.130 5.842 11.412 1.00 95.56 391 GLN A CA 1
ATOM 2989 C C . GLN A 1 391 ? 6.866 5.176 10.832 1.00 95.56 391 GLN A C 1
ATOM 2991 O O . GLN A 1 391 ? 6.981 4.142 10.179 1.00 95.56 391 GLN A O 1
ATOM 2996 N N . PRO A 1 392 ? 5.655 5.700 11.099 1.00 96.69 392 PRO A N 1
ATOM 2997 C CA . PRO A 1 392 ? 4.438 5.184 10.480 1.00 96.69 392 PRO A CA 1
ATOM 2998 C C . PRO A 1 392 ? 4.443 5.455 8.975 1.00 96.69 392 PRO A C 1
ATOM 3000 O O . PRO A 1 392 ? 4.676 6.591 8.558 1.00 96.69 392 PRO A O 1
ATOM 3003 N N . VAL A 1 393 ? 4.149 4.440 8.163 1.00 97.38 393 VAL A N 1
ATOM 3004 C CA . VAL A 1 393 ? 3.981 4.617 6.716 1.00 97.38 393 VAL A CA 1
ATOM 3005 C C . VAL A 1 393 ? 2.519 4.947 6.446 1.00 97.38 393 VAL A C 1
ATOM 3007 O O . VAL A 1 393 ? 1.630 4.226 6.892 1.00 97.38 393 VAL A O 1
ATOM 3010 N N . VAL A 1 394 ? 2.261 6.041 5.723 1.00 97.94 394 VAL A N 1
ATOM 3011 C CA . VAL A 1 394 ? 0.906 6.455 5.328 1.00 97.94 394 VAL A CA 1
ATOM 3012 C C . VAL A 1 394 ? 0.886 6.811 3.846 1.00 97.94 394 VAL A C 1
ATOM 3014 O O . VAL A 1 394 ? 1.634 7.674 3.389 1.00 97.94 394 VAL A O 1
ATOM 3017 N N . GLN A 1 395 ? 0.020 6.143 3.088 1.00 96.19 395 GLN A N 1
ATOM 3018 C CA . GLN A 1 395 ? -0.137 6.321 1.644 1.00 96.19 395 GLN A CA 1
ATOM 3019 C C . GLN A 1 395 ? -1.610 6.587 1.294 1.00 96.19 395 GLN A C 1
ATOM 3021 O O . GLN A 1 395 ? -2.480 6.650 2.168 1.00 96.19 395 GLN A O 1
ATOM 3026 N N . SER A 1 396 ? -1.911 6.865 0.027 1.00 97.00 396 SER A N 1
ATOM 3027 C CA . SER A 1 396 ? -3.277 7.182 -0.414 1.00 97.00 396 SER A CA 1
ATOM 3028 C C . SER A 1 396 ? -3.482 6.754 -1.866 1.00 97.00 396 SER A C 1
ATOM 3030 O O . SER A 1 396 ? -2.595 6.939 -2.702 1.00 97.00 396 SER A O 1
ATOM 3032 N N . PHE A 1 397 ? -4.639 6.176 -2.169 1.00 97.81 397 PHE A N 1
ATOM 3033 C CA . PHE A 1 397 ? -4.938 5.586 -3.471 1.00 97.81 397 PHE A CA 1
ATOM 3034 C C . PHE A 1 397 ? -6.313 6.042 -3.956 1.00 97.81 397 PHE A C 1
ATOM 3036 O O . PHE A 1 397 ? -7.278 6.004 -3.197 1.00 97.81 397 PHE A O 1
ATOM 3043 N N . VAL A 1 398 ? -6.402 6.472 -5.216 1.00 97.69 398 VAL A N 1
ATOM 3044 C CA . VAL A 1 398 ? -7.690 6.739 -5.872 1.00 97.69 398 VAL A CA 1
ATOM 3045 C C . VAL A 1 398 ? -8.323 5.398 -6.241 1.00 97.69 398 VAL A C 1
ATOM 3047 O O . VAL A 1 398 ? -7.647 4.536 -6.802 1.00 97.69 398 VAL A O 1
ATOM 3050 N N . LEU A 1 399 ? -9.613 5.234 -5.952 1.00 97.00 399 LEU A N 1
ATOM 3051 C CA . LEU A 1 399 ? -10.399 4.034 -6.230 1.00 97.00 399 LEU A CA 1
ATOM 3052 C C . LEU A 1 399 ? -11.415 4.296 -7.365 1.00 97.00 399 LEU A C 1
ATOM 3054 O O . LEU A 1 399 ? -12.565 4.664 -7.101 1.00 97.00 399 LEU A O 1
ATOM 3058 N N . PRO A 1 400 ? -11.017 4.125 -8.641 1.00 95.81 400 PRO A N 1
ATOM 3059 C CA . PRO A 1 400 ? -11.871 4.388 -9.798 1.00 95.81 400 PRO A CA 1
ATOM 3060 C C . PRO A 1 400 ? -12.828 3.249 -10.177 1.00 95.81 400 PRO A C 1
ATOM 3062 O O . PRO A 1 400 ? -13.633 3.405 -11.092 1.00 95.81 400 PRO A O 1
ATOM 3065 N N . GLU A 1 401 ? -12.715 2.091 -9.530 1.00 95.19 401 GLU A N 1
ATOM 3066 C CA . GLU A 1 401 ? -13.428 0.860 -9.872 1.00 95.19 401 GLU A CA 1
ATOM 3067 C C . GLU A 1 401 ? -13.907 0.138 -8.605 1.00 95.19 401 GLU A C 1
ATOM 3069 O O . GLU A 1 401 ? -13.440 0.424 -7.503 1.00 95.19 401 GLU A O 1
ATOM 3074 N N . GLU A 1 402 ? -14.856 -0.788 -8.750 1.00 96.75 402 GLU A N 1
ATOM 3075 C CA . GLU A 1 402 ? -15.305 -1.638 -7.641 1.00 96.75 402 GLU A CA 1
ATOM 3076 C C . GLU A 1 402 ? -14.181 -2.587 -7.205 1.00 96.75 402 GLU A C 1
ATOM 3078 O O . GLU A 1 402 ? -13.608 -3.315 -8.024 1.00 96.75 402 GLU A O 1
ATOM 3083 N N . CYS A 1 403 ? -13.892 -2.599 -5.905 1.00 97.81 403 CYS A N 1
ATOM 3084 C CA . CYS A 1 403 ? -12.835 -3.414 -5.327 1.00 97.81 403 CYS A CA 1
ATOM 3085 C C . CYS A 1 403 ? -13.162 -3.867 -3.900 1.00 97.81 403 CYS A C 1
ATOM 3087 O O . CYS A 1 403 ? -14.031 -3.321 -3.218 1.00 97.81 403 CYS A O 1
ATOM 3089 N N . LEU A 1 404 ? -12.433 -4.878 -3.439 1.00 98.56 404 LEU A N 1
ATOM 3090 C CA . LEU A 1 404 ? -12.367 -5.258 -2.037 1.00 98.56 404 LEU A CA 1
ATOM 3091 C C . LEU A 1 404 ? -11.097 -4.671 -1.418 1.00 98.56 404 LEU A C 1
ATOM 3093 O O . LEU A 1 404 ? -10.032 -4.721 -2.037 1.00 98.56 404 LEU A O 1
ATOM 3097 N N . VAL A 1 405 ? -11.201 -4.184 -0.185 1.00 98.69 405 VAL A N 1
ATOM 3098 C CA . VAL A 1 405 ? -10.058 -3.811 0.656 1.00 98.69 405 VAL A CA 1
ATOM 3099 C C . VAL A 1 405 ? -10.031 -4.766 1.845 1.00 98.69 405 VAL A C 1
ATOM 3101 O O . VAL A 1 405 ? -11.002 -4.845 2.596 1.00 98.69 405 VAL A O 1
ATOM 3104 N N . LEU A 1 406 ? -8.941 -5.514 1.999 1.00 98.81 406 LEU A N 1
ATOM 3105 C CA . LEU A 1 406 ? -8.745 -6.495 3.069 1.00 98.81 406 LEU A CA 1
ATOM 3106 C C . LEU A 1 406 ? -7.598 -6.035 3.970 1.00 98.81 406 LEU A C 1
ATOM 3108 O O . LEU A 1 406 ? -6.495 -5.821 3.481 1.00 98.81 406 LEU A O 1
ATOM 3112 N N . LEU A 1 407 ? -7.851 -5.914 5.270 1.00 98.88 407 LEU A N 1
ATOM 3113 C CA . LEU A 1 407 ? -6.855 -5.656 6.312 1.00 98.88 407 LEU A CA 1
ATOM 3114 C C . LEU A 1 407 ? -6.731 -6.921 7.166 1.00 98.88 407 LEU A C 1
ATOM 3116 O O . LEU A 1 407 ? -7.775 -7.447 7.551 1.00 98.88 407 LEU A O 1
ATOM 3120 N N . CYS A 1 408 ? -5.528 -7.412 7.481 1.00 98.69 408 CYS A N 1
ATOM 3121 C CA . CYS A 1 408 ? -5.368 -8.654 8.256 1.00 98.69 408 CYS A CA 1
ATOM 3122 C C . CYS A 1 408 ? -4.061 -8.786 9.063 1.00 98.69 408 CYS A C 1
ATOM 3124 O O . CYS A 1 408 ? -3.042 -8.205 8.683 1.00 98.69 408 CYS A O 1
ATOM 3126 N N . SER A 1 409 ? -4.106 -9.576 10.147 1.00 98.38 409 SER A N 1
ATOM 3127 C CA . SER A 1 409 ? -2.941 -10.051 10.922 1.00 98.38 409 SER A CA 1
ATOM 3128 C C . SER A 1 409 ? -2.177 -11.172 10.198 1.00 98.38 409 SER A C 1
ATOM 3130 O O . SER A 1 409 ? -2.619 -11.642 9.140 1.00 98.38 409 SER A O 1
ATOM 3132 N N . ASP A 1 410 ? -1.013 -11.570 10.731 1.00 96.25 410 ASP A N 1
ATOM 3133 C CA . ASP A 1 410 ? -0.093 -12.488 10.044 1.00 96.25 410 ASP A CA 1
ATOM 3134 C C . ASP A 1 410 ? -0.760 -13.838 9.711 1.00 96.25 410 ASP A C 1
ATOM 3136 O O . ASP A 1 410 ? -0.742 -14.264 8.555 1.00 96.25 410 ASP A O 1
ATOM 3140 N N . GLY A 1 411 ? -1.516 -14.419 10.647 1.00 96.06 411 GLY A N 1
ATOM 3141 C CA . GLY A 1 411 ? -2.206 -15.705 10.529 1.00 96.06 411 GLY A CA 1
ATOM 3142 C C . GLY A 1 411 ? -3.269 -15.816 9.427 1.00 96.06 411 GLY A C 1
ATOM 3143 O O . GLY A 1 411 ? -3.835 -16.897 9.244 1.00 96.06 411 GLY A O 1
ATOM 3144 N N . LEU A 1 412 ? -3.537 -14.751 8.656 1.00 96.81 412 LEU A N 1
ATOM 3145 C CA . LEU A 1 412 ? -4.285 -14.828 7.393 1.00 96.81 412 LEU A CA 1
ATOM 3146 C C . LEU A 1 412 ? -3.433 -14.580 6.133 1.00 96.81 412 LEU A C 1
ATOM 3148 O O . LEU A 1 412 ? -3.792 -15.097 5.075 1.00 96.81 412 LEU A O 1
ATOM 3152 N N . CYS A 1 413 ? -2.346 -13.807 6.189 1.00 95.81 413 CYS A N 1
ATOM 3153 C CA . CYS A 1 413 ? -1.545 -13.477 5.001 1.00 95.81 413 CYS A CA 1
ATOM 3154 C C . CYS A 1 413 ? -0.212 -14.227 4.880 1.00 95.81 413 CYS A C 1
ATOM 3156 O O . CYS A 1 413 ? 0.364 -14.238 3.790 1.00 95.81 413 CYS A O 1
ATOM 3158 N N . ASP A 1 414 ? 0.249 -14.884 5.943 1.00 94.19 414 ASP A N 1
ATOM 3159 C CA . ASP A 1 414 ? 1.560 -15.525 5.991 1.00 94.19 414 ASP A CA 1
ATOM 3160 C C . ASP A 1 414 ? 1.753 -16.608 4.908 1.00 94.19 414 ASP A C 1
ATOM 3162 O O . ASP A 1 414 ? 0.814 -17.275 4.452 1.00 94.19 414 ASP A O 1
ATOM 3166 N N . GLY A 1 415 ? 2.989 -16.765 4.428 1.00 90.25 415 GLY A N 1
ATOM 3167 C CA . GLY A 1 415 ? 3.289 -17.650 3.294 1.00 90.25 415 GLY A CA 1
ATOM 3168 C C . GLY A 1 415 ? 2.459 -17.344 2.033 1.00 90.25 415 GLY A C 1
ATOM 3169 O O . GLY A 1 415 ? 2.027 -18.270 1.334 1.00 90.25 415 GLY A O 1
ATOM 3170 N N . ASP A 1 416 ? 2.181 -16.065 1.780 1.00 93.06 416 ASP A N 1
ATOM 3171 C CA . ASP A 1 416 ? 1.448 -15.526 0.626 1.00 93.06 416 ASP A CA 1
ATOM 3172 C C . ASP A 1 416 ? 0.060 -16.170 0.419 1.00 93.06 416 ASP A C 1
ATOM 3174 O O . ASP A 1 416 ? -0.341 -16.528 -0.697 1.00 93.06 416 ASP A O 1
ATOM 3178 N N . LEU A 1 417 ? -0.672 -16.433 1.511 1.00 95.81 417 LEU A N 1
ATOM 3179 C CA . LEU A 1 417 ? -1.945 -17.164 1.452 1.00 95.81 417 LEU A CA 1
ATOM 3180 C C . LEU A 1 417 ? -3.013 -16.413 0.639 1.00 95.81 417 LEU A C 1
ATOM 3182 O O . LEU A 1 417 ? -3.760 -17.036 -0.125 1.00 95.81 417 LEU A O 1
ATOM 3186 N N . ILE A 1 418 ? -3.066 -15.086 0.754 1.00 97.38 418 ILE A N 1
ATOM 3187 C CA . ILE A 1 418 ? -4.017 -14.248 0.016 1.00 97.38 418 ILE A CA 1
ATOM 3188 C C . ILE A 1 418 ? -3.681 -14.255 -1.479 1.00 97.38 418 ILE A C 1
ATOM 3190 O O . ILE A 1 418 ? -4.540 -14.535 -2.313 1.00 97.38 418 ILE A O 1
ATOM 3194 N N . GLU A 1 419 ? -2.420 -14.053 -1.835 1.00 94.75 419 GLU A N 1
ATOM 3195 C CA . GLU A 1 419 ? -1.897 -14.027 -3.199 1.00 94.75 419 GLU A CA 1
ATOM 3196 C C . GLU A 1 419 ? -2.110 -15.371 -3.913 1.00 94.75 419 GLU A C 1
ATOM 3198 O O . GLU A 1 419 ? -2.443 -15.397 -5.103 1.00 94.75 419 GLU A O 1
ATOM 3203 N N . ARG A 1 420 ? -1.995 -16.489 -3.180 1.00 94.31 420 ARG A N 1
ATOM 3204 C CA . ARG A 1 420 ? -2.280 -17.843 -3.681 1.00 94.31 420 ARG A CA 1
ATOM 3205 C C . ARG A 1 420 ? -3.771 -18.106 -3.921 1.00 94.31 420 ARG A C 1
ATOM 3207 O O . ARG A 1 420 ? -4.103 -18.776 -4.899 1.00 94.31 420 ARG A O 1
ATOM 3214 N N . HIS A 1 421 ? -4.672 -17.609 -3.064 1.00 96.56 421 HIS A N 1
ATOM 3215 C CA . HIS A 1 421 ? -6.088 -18.030 -3.049 1.00 96.56 421 HIS A CA 1
ATOM 3216 C C . HIS A 1 421 ? -7.121 -16.941 -3.390 1.00 96.56 421 HIS A C 1
ATOM 3218 O O . HIS A 1 421 ? -8.307 -17.248 -3.526 1.00 96.56 421 HIS A O 1
ATOM 3224 N N . TRP A 1 422 ? -6.739 -15.677 -3.601 1.00 96.88 422 TRP A N 1
ATOM 3225 C CA . TRP A 1 422 ? -7.706 -14.592 -3.848 1.00 96.88 422 TRP A CA 1
ATOM 3226 C C . TRP A 1 422 ? -8.618 -14.850 -5.062 1.00 96.88 422 TRP A C 1
ATOM 3228 O O . TRP A 1 422 ? -9.801 -14.511 -5.015 1.00 96.88 422 TRP A O 1
ATOM 3238 N N . LYS A 1 423 ? -8.112 -15.493 -6.131 1.00 96.38 423 LYS A N 1
ATOM 3239 C CA . LYS A 1 423 ? -8.873 -15.777 -7.369 1.00 96.38 423 LYS A CA 1
ATOM 3240 C C . LYS A 1 423 ? -10.079 -16.698 -7.148 1.00 96.38 423 LYS A C 1
ATOM 3242 O O . LYS A 1 423 ? -11.015 -16.640 -7.954 1.00 96.38 423 LYS A O 1
ATOM 3247 N N . SER A 1 424 ? -10.035 -17.538 -6.110 1.00 95.88 424 SER A N 1
ATOM 3248 C CA . SER A 1 424 ? -11.060 -18.520 -5.728 1.00 95.88 424 SER A CA 1
ATOM 3249 C C . SER A 1 424 ? -11.833 -18.133 -4.463 1.00 95.88 424 SER A C 1
ATOM 3251 O O . SER A 1 424 ? -13.001 -18.497 -4.356 1.00 95.88 424 SER A O 1
ATOM 3253 N N . ILE A 1 425 ? -11.217 -17.396 -3.531 1.00 95.88 425 ILE A N 1
ATOM 3254 C CA . ILE A 1 425 ? -11.807 -17.062 -2.223 1.00 95.88 425 ILE A CA 1
ATOM 3255 C C . ILE A 1 425 ? -12.329 -15.623 -2.154 1.00 95.88 425 ILE A C 1
ATOM 3257 O O . ILE A 1 425 ? -13.457 -15.426 -1.717 1.00 95.88 425 ILE A O 1
ATOM 3261 N N . LEU A 1 426 ? -11.554 -14.625 -2.596 1.00 97.62 426 LEU A N 1
ATOM 3262 C CA . LEU A 1 426 ? -11.915 -13.204 -2.462 1.00 97.62 426 LEU A CA 1
ATOM 3263 C C . LEU A 1 426 ? -12.670 -12.669 -3.680 1.00 97.62 426 LEU A C 1
ATOM 3265 O O . LEU A 1 426 ? -13.732 -12.078 -3.534 1.00 97.62 426 LEU A O 1
ATOM 3269 N N . ARG A 1 427 ? -12.165 -12.914 -4.895 1.00 97.19 427 ARG A N 1
ATOM 3270 C CA . ARG A 1 427 ? -12.736 -12.385 -6.145 1.00 97.19 427 ARG A CA 1
ATOM 3271 C C . ARG A 1 427 ? -14.250 -12.630 -6.322 1.00 97.19 427 ARG A C 1
ATOM 3273 O O . ARG A 1 427 ? -14.902 -11.712 -6.812 1.00 97.19 427 ARG A O 1
ATOM 3280 N N . PRO A 1 428 ? -14.846 -13.778 -5.921 1.00 97.12 428 PRO A N 1
ATOM 3281 C CA . PRO A 1 428 ? -16.298 -13.973 -6.012 1.00 97.12 428 PRO A CA 1
ATOM 3282 C C . PRO A 1 428 ? -17.133 -12.935 -5.246 1.00 97.12 428 PRO A C 1
ATOM 3284 O O . PRO A 1 428 ? -18.278 -12.700 -5.614 1.00 97.12 428 PRO A O 1
ATOM 3287 N N . PHE A 1 429 ? -16.571 -12.287 -4.220 1.00 97.38 429 PHE A N 1
ATOM 3288 C CA . PHE A 1 429 ? -17.251 -11.279 -3.398 1.00 97.38 429 PHE A CA 1
ATOM 3289 C C . PHE A 1 429 ? -17.346 -9.884 -4.030 1.00 97.38 429 PHE A C 1
ATOM 3291 O O . PHE A 1 429 ? -17.986 -8.994 -3.474 1.00 97.38 429 PHE A O 1
ATOM 3298 N N . LEU A 1 430 ? -16.788 -9.695 -5.227 1.00 96.31 430 LEU A N 1
ATOM 3299 C CA . LEU A 1 430 ? -17.140 -8.549 -6.067 1.00 96.31 430 LEU A CA 1
ATOM 3300 C C . LEU A 1 430 ? -18.589 -8.699 -6.564 1.00 96.31 430 LEU A C 1
ATOM 3302 O O . LEU A 1 430 ? -19.383 -7.772 -6.456 1.00 96.31 430 LEU A O 1
ATOM 3306 N N . ASP A 1 431 ? -18.978 -9.907 -6.980 1.00 95.62 431 ASP A N 1
ATOM 3307 C CA . ASP A 1 431 ? -20.305 -10.197 -7.543 1.00 95.62 431 ASP A CA 1
ATOM 3308 C C . ASP A 1 431 ? -21.291 -10.826 -6.521 1.00 95.62 431 ASP A C 1
ATOM 3310 O O . ASP A 1 431 ? -22.444 -11.096 -6.854 1.00 95.62 431 ASP A O 1
ATOM 3314 N N . GLN A 1 432 ? -20.852 -11.065 -5.276 1.00 94.62 432 GLN A N 1
ATOM 3315 C CA . GLN A 1 432 ? -21.623 -11.659 -4.163 1.00 94.62 432 GLN A CA 1
ATOM 3316 C C . GLN A 1 432 ? -21.604 -10.761 -2.916 1.00 94.62 432 GLN A C 1
ATOM 3318 O O . GLN A 1 432 ? -20.785 -9.847 -2.820 1.00 94.62 432 GLN A O 1
ATOM 3323 N N . ASP A 1 433 ? -22.483 -11.044 -1.954 1.00 94.25 433 ASP A N 1
ATOM 3324 C CA . ASP A 1 433 ? -22.510 -10.404 -0.636 1.00 94.25 433 ASP A CA 1
ATOM 3325 C C . ASP A 1 433 ? -21.415 -10.943 0.304 1.00 94.25 433 ASP A C 1
ATOM 3327 O O . ASP A 1 433 ? -21.015 -12.109 0.232 1.00 94.25 433 ASP A O 1
ATOM 3331 N N . LEU A 1 434 ? -20.951 -10.116 1.241 1.00 96.56 434 LEU A N 1
ATOM 3332 C CA . LEU A 1 434 ? -19.856 -10.459 2.154 1.00 96.56 434 LEU A CA 1
ATOM 3333 C C . LEU A 1 434 ? -20.247 -11.420 3.294 1.00 96.56 434 LEU A C 1
ATOM 3335 O O . LEU A 1 434 ? -19.367 -11.840 4.053 1.00 96.56 434 LEU A O 1
ATOM 3339 N N . SER A 1 435 ? -21.523 -11.808 3.446 1.00 92.81 435 SER A N 1
ATOM 3340 C CA . SER A 1 435 ? -21.975 -12.588 4.616 1.00 92.81 435 SER A CA 1
ATOM 3341 C C . SER A 1 435 ? -21.288 -13.954 4.722 1.00 92.81 435 SER A C 1
ATOM 3343 O O . SER A 1 435 ? -20.984 -14.425 5.818 1.00 92.81 435 SER A O 1
ATOM 3345 N N . SER A 1 436 ? -20.969 -14.566 3.577 1.00 95.06 436 SER A N 1
ATOM 3346 C CA . SER A 1 436 ? -20.289 -15.862 3.513 1.00 95.06 436 SER A CA 1
ATOM 3347 C C . SER A 1 436 ? -18.760 -15.774 3.410 1.00 95.06 436 SER A C 1
ATOM 3349 O O . SER A 1 436 ? -18.110 -16.815 3.312 1.00 95.06 436 SER A O 1
ATOM 3351 N N . ALA A 1 437 ? -18.159 -14.576 3.430 1.00 96.62 437 ALA A N 1
ATOM 3352 C CA . ALA A 1 437 ? -16.704 -14.417 3.320 1.00 96.62 437 ALA A CA 1
ATOM 3353 C C . ALA A 1 437 ? -15.977 -14.815 4.607 1.00 96.62 437 ALA A C 1
ATOM 3355 O O . ALA A 1 437 ? -14.987 -15.543 4.552 1.00 96.62 437 ALA A O 1
ATOM 3356 N N . ALA A 1 438 ? -16.508 -14.411 5.764 1.00 97.12 438 ALA A N 1
ATOM 3357 C CA . ALA A 1 438 ? -15.893 -14.681 7.058 1.00 97.12 438 ALA A CA 1
ATOM 3358 C C . ALA A 1 438 ? -15.661 -16.174 7.361 1.00 97.12 438 ALA A C 1
ATOM 3360 O O . ALA A 1 438 ? -14.508 -16.533 7.609 1.00 97.12 438 ALA A O 1
ATOM 3361 N N . PRO A 1 439 ? -16.662 -17.077 7.274 1.00 96.69 439 PRO A N 1
ATOM 3362 C CA . PRO A 1 439 ? -16.413 -18.499 7.508 1.00 96.69 439 PRO A CA 1
ATOM 3363 C C . PRO A 1 439 ? -15.422 -19.102 6.500 1.00 96.69 439 PRO A C 1
ATOM 3365 O O . PRO A 1 439 ? -14.590 -19.909 6.898 1.00 96.69 439 PRO A O 1
ATOM 3368 N N . LYS A 1 440 ? -15.441 -18.680 5.224 1.00 97.06 440 LYS A N 1
ATOM 3369 C CA . LYS A 1 440 ? -14.508 -19.184 4.194 1.00 97.06 440 LYS A CA 1
ATOM 3370 C C . LYS A 1 440 ? -13.056 -18.769 4.463 1.00 97.06 440 LYS A C 1
ATOM 3372 O O . LYS A 1 440 ? -12.154 -19.580 4.271 1.00 97.06 440 LYS A O 1
ATOM 3377 N N . LEU A 1 441 ? -12.827 -17.524 4.892 1.00 97.31 441 LEU A N 1
ATOM 3378 C CA . LEU A 1 441 ? -11.489 -17.011 5.212 1.00 97.31 441 LEU A CA 1
ATOM 3379 C C . LEU A 1 441 ? -10.928 -17.653 6.486 1.00 97.31 441 LEU A C 1
ATOM 3381 O O . LEU A 1 441 ? -9.795 -18.130 6.468 1.00 97.31 441 LEU A O 1
ATOM 3385 N N . ILE A 1 442 ? -11.733 -17.752 7.550 1.00 97.56 442 ILE A N 1
ATOM 3386 C CA . ILE A 1 442 ? -11.325 -18.423 8.793 1.00 97.56 442 ILE A CA 1
ATOM 3387 C C . ILE A 1 442 ? -11.083 -19.925 8.564 1.00 97.56 442 ILE A C 1
ATOM 3389 O O . ILE A 1 442 ? -10.091 -20.455 9.056 1.00 97.56 442 ILE A O 1
ATOM 3393 N N . GLU A 1 443 ? -11.906 -20.626 7.772 1.00 96.75 443 GLU A N 1
ATOM 3394 C CA . GLU A 1 443 ? -11.667 -22.042 7.445 1.00 96.75 443 GLU A CA 1
ATOM 3395 C C . GLU A 1 443 ? -10.356 -22.245 6.662 1.00 96.75 443 GLU A C 1
ATOM 3397 O O . GLU A 1 443 ? -9.585 -23.157 6.977 1.00 96.75 443 GLU A O 1
ATOM 3402 N N . LEU A 1 444 ? -10.073 -21.383 5.675 1.00 96.31 444 LEU A N 1
ATOM 3403 C CA . LEU A 1 444 ? -8.825 -21.409 4.908 1.00 96.31 444 LEU A CA 1
ATOM 3404 C C . LEU A 1 444 ? -7.608 -21.194 5.819 1.00 96.31 444 LEU A C 1
ATOM 3406 O O . LEU A 1 444 ? -6.687 -22.012 5.810 1.00 96.31 444 LEU A O 1
ATOM 3410 N N . ALA A 1 445 ? -7.623 -20.130 6.624 1.00 96.38 445 ALA A N 1
ATOM 3411 C CA . ALA A 1 445 ? -6.542 -19.805 7.547 1.00 96.38 445 ALA A CA 1
ATOM 3412 C C . ALA A 1 445 ? -6.343 -20.908 8.595 1.00 96.38 445 ALA A C 1
ATOM 3414 O O . ALA A 1 445 ? -5.237 -21.419 8.737 1.00 96.38 445 ALA A O 1
ATOM 3415 N N . LEU A 1 446 ? -7.406 -21.405 9.238 1.00 96.44 446 LEU A N 1
ATOM 3416 C CA . LEU A 1 446 ? -7.306 -22.527 10.178 1.00 96.44 446 LEU A CA 1
ATOM 3417 C C . LEU A 1 446 ? -6.720 -23.792 9.532 1.00 96.44 446 LEU A C 1
ATOM 3419 O O . LEU A 1 446 ? -6.053 -24.568 10.222 1.00 96.44 446 LEU A O 1
ATOM 3423 N N . ARG A 1 447 ? -6.962 -24.034 8.236 1.00 95.31 447 ARG A N 1
ATOM 3424 C CA . ARG A 1 447 ? -6.404 -25.181 7.502 1.00 95.31 447 ARG A CA 1
ATOM 3425 C C . ARG A 1 447 ? -4.913 -25.023 7.195 1.00 95.31 447 ARG A C 1
ATOM 3427 O O . ARG A 1 447 ? -4.191 -26.007 7.330 1.00 95.31 447 ARG A O 1
ATOM 3434 N N . GLU A 1 448 ? -4.481 -23.836 6.776 1.00 94.31 448 GLU A N 1
ATOM 3435 C CA . GLU A 1 448 ? -3.144 -23.592 6.208 1.00 94.31 448 GLU A CA 1
ATOM 3436 C C . GLU A 1 448 ? -2.175 -22.954 7.229 1.00 94.31 448 GLU A C 1
ATOM 3438 O O . GLU A 1 448 ? -1.041 -23.408 7.352 1.00 94.31 448 GLU A O 1
ATOM 3443 N N . LEU A 1 449 ? -2.645 -21.957 7.989 1.00 89.75 449 LEU A N 1
ATOM 3444 C CA . LEU A 1 449 ? -1.890 -21.075 8.901 1.00 89.75 449 LEU A CA 1
ATOM 3445 C C . LEU A 1 449 ? -2.373 -21.128 10.364 1.00 89.75 449 LEU A C 1
ATOM 3447 O O . LEU A 1 449 ? -1.995 -20.296 11.182 1.00 89.75 449 LEU A O 1
ATOM 3451 N N . GLY A 1 450 ? -3.200 -22.112 10.737 1.00 85.81 450 GLY A N 1
ATOM 3452 C CA . GLY A 1 450 ? -3.844 -22.205 12.059 1.00 85.81 450 GLY A CA 1
ATOM 3453 C C . GLY A 1 450 ? -2.911 -22.421 13.266 1.00 85.81 450 GLY A C 1
ATOM 3454 O O . GLY A 1 450 ? -3.345 -22.980 14.275 1.00 85.81 450 GLY A O 1
ATOM 3455 N N . HIS A 1 451 ? -1.631 -22.058 13.173 1.00 88.75 451 HIS A N 1
ATOM 3456 C CA . HIS A 1 451 ? -0.728 -21.913 14.308 1.00 88.75 451 HIS A CA 1
ATOM 3457 C C . HIS A 1 451 ? -0.964 -20.629 15.104 1.00 88.75 451 HIS A C 1
ATOM 3459 O O . HIS A 1 451 ? -0.717 -20.664 16.309 1.00 88.75 451 HIS A O 1
ATOM 3465 N N . ASP A 1 452 ? -1.458 -19.561 14.477 1.00 93.75 452 ASP A N 1
ATOM 3466 C CA . ASP A 1 452 ? -1.592 -18.259 15.129 1.00 93.75 452 ASP A CA 1
ATOM 3467 C C . ASP A 1 452 ? -3.028 -17.736 15.251 1.00 93.75 452 ASP A C 1
ATOM 3469 O O . ASP A 1 452 ? -3.977 -18.431 14.878 1.00 93.75 452 ASP A O 1
ATOM 3473 N N . ASN A 1 453 ? -3.180 -16.554 15.853 1.00 96.69 453 ASN A N 1
ATOM 3474 C CA . ASN A 1 453 ? -4.416 -15.782 15.822 1.00 96.69 453 ASN A CA 1
ATOM 3475 C C . ASN A 1 453 ? -4.714 -15.330 14.379 1.00 96.69 453 ASN A C 1
ATOM 3477 O O . ASN A 1 453 ? -3.817 -15.193 13.551 1.00 96.69 453 ASN A O 1
ATOM 3481 N N . ILE A 1 454 ? -5.997 -15.210 14.037 1.00 97.94 454 ILE A N 1
ATOM 3482 C CA . ILE A 1 454 ? -6.442 -14.990 12.656 1.00 97.94 454 ILE A CA 1
ATOM 3483 C C . ILE A 1 454 ? -7.478 -13.877 12.666 1.00 97.94 454 ILE A C 1
ATOM 3485 O O . ILE A 1 454 ? -8.635 -14.133 13.000 1.00 97.94 454 ILE A O 1
ATOM 3489 N N . THR A 1 455 ? -7.106 -12.666 12.254 1.00 98.62 455 THR A N 1
ATOM 3490 C CA . THR A 1 455 ? -8.009 -11.508 12.253 1.00 98.62 455 THR A CA 1
ATOM 3491 C C . THR A 1 455 ? -7.988 -10.766 10.935 1.00 98.62 455 THR A C 1
ATOM 3493 O O . THR A 1 455 ? -6.935 -10.537 10.342 1.00 98.62 455 THR A O 1
ATOM 3496 N N . PHE A 1 456 ? -9.167 -10.340 10.483 1.00 98.75 456 PHE A N 1
ATOM 3497 C CA . PHE A 1 456 ? -9.278 -9.464 9.326 1.00 98.75 456 PHE A CA 1
ATOM 3498 C C . PHE A 1 456 ? -10.530 -8.579 9.350 1.00 98.75 456 PHE A C 1
ATOM 3500 O O . PHE A 1 456 ? -11.549 -8.915 9.960 1.00 98.75 456 PHE A O 1
ATOM 3507 N N . VAL A 1 457 ? -10.470 -7.485 8.587 1.00 98.75 457 VAL A N 1
ATOM 3508 C CA . VAL A 1 457 ? -11.631 -6.705 8.139 1.00 98.75 457 VAL A CA 1
ATOM 3509 C C . VAL A 1 457 ? -11.624 -6.661 6.611 1.00 98.75 457 VAL A C 1
ATOM 3511 O O . VAL A 1 457 ? -10.614 -6.321 5.999 1.00 98.75 457 VAL A O 1
ATOM 3514 N N . LEU A 1 458 ? -12.752 -7.008 5.996 1.00 98.69 458 LEU A N 1
ATOM 3515 C CA . LEU A 1 458 ? -12.977 -7.002 4.554 1.00 98.69 458 LEU A CA 1
ATOM 3516 C C . LEU A 1 458 ? -14.076 -5.984 4.218 1.00 98.69 458 LEU A C 1
ATOM 3518 O O . LEU A 1 458 ? -15.221 -6.113 4.653 1.00 98.69 458 LEU A O 1
ATOM 3522 N N . LEU A 1 459 ? -13.709 -4.979 3.430 1.00 98.44 459 LEU A N 1
ATOM 3523 C CA . LEU A 1 459 ? -14.555 -3.883 2.966 1.00 98.44 459 LEU A CA 1
ATOM 3524 C C . LEU A 1 459 ? -14.834 -4.069 1.470 1.00 98.44 459 LEU A C 1
ATOM 3526 O O . LEU A 1 459 ? -13.913 -4.379 0.715 1.00 98.44 459 LEU A O 1
ATOM 3530 N N . LYS A 1 460 ? -16.063 -3.819 1.012 1.00 98.06 460 LYS A N 1
ATOM 3531 C CA . LYS A 1 460 ? -16.401 -3.756 -0.420 1.00 98.06 460 LYS A CA 1
ATOM 3532 C C . LYS A 1 460 ? -16.639 -2.311 -0.837 1.00 98.06 460 LYS A C 1
ATOM 3534 O O . LYS A 1 460 ? -17.654 -1.728 -0.462 1.00 98.06 460 LYS A O 1
ATOM 3539 N N . TYR A 1 461 ? -15.710 -1.730 -1.587 1.00 97.75 461 TYR A N 1
ATOM 3540 C CA . TYR A 1 461 ? -15.822 -0.376 -2.120 1.00 97.75 461 TYR A CA 1
ATOM 3541 C C . TYR A 1 461 ? -16.574 -0.372 -3.453 1.00 97.75 461 TYR A C 1
ATOM 3543 O O . TYR A 1 461 ? -16.270 -1.155 -4.353 1.00 97.75 461 TYR A O 1
ATOM 3551 N N . VAL A 1 462 ? -17.513 0.563 -3.594 1.00 96.50 462 VAL A N 1
ATOM 3552 C CA . VAL A 1 462 ? -18.243 0.835 -4.834 1.00 96.50 462 VAL A CA 1
ATOM 3553 C C . VAL A 1 462 ? -18.023 2.308 -5.217 1.00 96.50 462 VAL A C 1
ATOM 3555 O O . VAL A 1 462 ? -18.338 3.192 -4.408 1.00 96.50 462 VAL A O 1
ATOM 3558 N N . PRO A 1 463 ? -17.506 2.603 -6.426 1.00 94.94 463 PRO A N 1
ATOM 3559 C CA . PRO A 1 463 ? -17.311 3.973 -6.887 1.00 94.94 463 PRO A CA 1
ATOM 3560 C C . PRO A 1 463 ? -18.651 4.674 -7.130 1.00 94.94 463 PRO A C 1
ATOM 3562 O O . PRO A 1 463 ? -19.647 4.057 -7.517 1.00 94.94 463 PRO A O 1
ATOM 3565 N N . GLY A 1 464 ? -18.674 5.988 -6.923 1.00 92.69 464 GLY A N 1
ATOM 3566 C CA . GLY A 1 464 ? -19.773 6.846 -7.348 1.00 92.69 464 GLY A CA 1
ATOM 3567 C C . GLY A 1 464 ? -19.739 7.129 -8.852 1.00 92.69 464 GLY A C 1
ATOM 3568 O O . GLY A 1 464 ? -18.803 6.770 -9.566 1.00 92.69 464 GLY A O 1
ATOM 3569 N N . ALA A 1 465 ? -20.769 7.817 -9.345 1.00 89.81 465 ALA A N 1
ATOM 3570 C CA . ALA A 1 465 ? -20.772 8.312 -10.717 1.00 89.81 465 ALA A CA 1
ATOM 3571 C C . ALA A 1 465 ? -19.713 9.414 -10.888 1.00 89.81 465 ALA A C 1
ATOM 3573 O O . ALA A 1 465 ? -19.757 10.424 -10.180 1.00 89.81 465 ALA A O 1
ATOM 3574 N N . VAL A 1 466 ? -18.799 9.219 -11.841 1.00 87.69 466 VAL A N 1
ATOM 3575 C CA . VAL A 1 466 ? -17.795 10.212 -12.249 1.00 87.69 466 VAL A CA 1
ATOM 3576 C C . VAL A 1 466 ? -18.500 11.425 -12.862 1.00 87.69 466 VAL A C 1
ATOM 3578 O O . VAL A 1 466 ? -19.359 11.276 -13.733 1.00 87.69 466 VAL A O 1
ATOM 3581 N N . LYS A 1 467 ? -18.135 12.623 -12.405 1.00 85.81 467 LYS A N 1
ATOM 3582 C CA . LYS A 1 467 ? -18.631 13.917 -12.880 1.00 85.81 467 LYS A CA 1
ATOM 3583 C C . LYS A 1 467 ? -17.441 14.847 -13.077 1.00 85.81 467 LYS A C 1
ATOM 3585 O O . LYS A 1 467 ? -16.831 15.283 -12.107 1.00 85.81 467 LYS A O 1
ATOM 3590 N N . GLU A 1 468 ? -17.105 15.151 -14.321 1.00 73.69 468 GLU A N 1
ATOM 3591 C CA . GLU A 1 468 ? -16.055 16.128 -14.601 1.00 73.69 468 GLU A CA 1
ATOM 3592 C C . GLU A 1 468 ? -16.571 17.545 -14.276 1.00 73.69 468 GLU A C 1
ATOM 3594 O O . GLU A 1 468 ? -17.664 17.898 -14.727 1.00 73.69 468 GLU A O 1
ATOM 3599 N N . PRO A 1 469 ? -15.860 18.351 -13.465 1.00 68.50 469 PRO A N 1
ATOM 3600 C CA . PRO A 1 469 ? -16.263 19.726 -13.199 1.00 68.50 469 PRO A CA 1
ATOM 3601 C C . PRO A 1 469 ? -16.015 20.595 -14.437 1.00 68.50 469 PRO A C 1
ATOM 3603 O O . PRO A 1 469 ? -14.906 20.621 -14.970 1.00 68.50 469 PRO A O 1
ATOM 3606 N N . GLU A 1 470 ? -17.034 21.341 -14.867 1.00 61.66 470 GLU A N 1
ATOM 3607 C CA . GLU A 1 470 ? -16.950 22.280 -15.992 1.00 61.66 470 GLU A CA 1
ATOM 3608 C C . GLU A 1 470 ? -16.069 23.492 -15.638 1.00 61.66 470 GLU A C 1
ATOM 3610 O O . GLU A 1 470 ? -16.548 24.556 -15.246 1.00 61.66 470 GLU A O 1
ATOM 3615 N N . LEU A 1 471 ? -14.751 23.326 -15.762 1.00 61.38 471 LEU A N 1
ATOM 3616 C CA . LEU A 1 471 ? -13.797 24.433 -15.746 1.00 61.38 471 LEU A CA 1
ATOM 3617 C C . LEU A 1 471 ? -13.735 25.118 -17.123 1.00 61.38 471 LEU A C 1
ATOM 3619 O O . LEU A 1 471 ? -13.873 24.435 -18.146 1.00 61.38 471 LEU A O 1
ATOM 3623 N N . PRO A 1 472 ? -13.461 26.440 -17.177 1.00 55.88 472 PRO A N 1
ATOM 3624 C CA . PRO A 1 472 ? -13.182 27.142 -18.426 1.00 55.88 472 PRO A CA 1
ATOM 3625 C C . PRO A 1 472 ? -12.117 26.417 -19.253 1.00 55.88 472 PRO A C 1
ATOM 3627 O O . PRO A 1 472 ? -11.150 25.878 -18.713 1.00 55.88 472 PRO A O 1
ATOM 3630 N N . THR A 1 473 ? -12.282 26.400 -20.576 1.00 56.69 473 THR A N 1
ATOM 3631 C CA . THR A 1 473 ? -11.329 25.727 -21.467 1.00 56.69 473 THR A CA 1
ATOM 3632 C C . THR A 1 473 ? -10.013 26.499 -21.501 1.00 56.69 473 THR A C 1
ATOM 3634 O O . THR A 1 473 ? -9.895 27.514 -22.183 1.00 56.69 473 THR A O 1
ATOM 3637 N N . VAL A 1 474 ? -9.020 26.017 -20.753 1.00 61.94 474 VAL A N 1
ATOM 3638 C CA . VAL A 1 474 ? -7.647 26.522 -20.815 1.00 61.94 474 VAL A CA 1
ATOM 3639 C C . VAL A 1 474 ? -6.991 25.968 -22.075 1.00 61.94 474 VAL A C 1
ATOM 3641 O O . VAL A 1 474 ? -6.639 24.788 -22.133 1.00 61.94 474 VAL A O 1
ATOM 3644 N N . GLU A 1 475 ? -6.819 26.815 -23.090 1.00 61.38 475 GLU A N 1
ATOM 3645 C CA . GLU A 1 475 ? -5.967 26.490 -24.232 1.00 61.38 475 GLU A CA 1
ATOM 3646 C C . GLU A 1 475 ? -4.526 26.300 -23.738 1.00 61.38 475 GLU A C 1
ATOM 3648 O O . GLU A 1 475 ? -3.909 27.215 -23.191 1.00 61.38 475 GLU A O 1
ATOM 3653 N N . LEU A 1 476 ? -3.987 25.090 -23.905 1.00 62.16 476 LEU A N 1
ATOM 3654 C CA . LEU A 1 476 ? -2.586 24.809 -23.604 1.00 62.16 476 LEU A CA 1
ATOM 3655 C C . LEU A 1 476 ? -1.713 25.571 -24.614 1.00 62.16 476 LEU A C 1
ATOM 3657 O O . LEU A 1 476 ? -1.780 25.248 -25.802 1.00 62.16 476 LEU A O 1
ATOM 3661 N N . PRO A 1 477 ? -0.871 26.533 -24.186 1.00 61.62 477 PRO A N 1
ATOM 3662 C CA . PRO A 1 477 ? -0.025 27.269 -25.115 1.00 61.62 477 PRO A CA 1
ATOM 3663 C C . PRO A 1 477 ? 0.938 26.308 -25.817 1.00 61.62 477 PRO A C 1
ATOM 3665 O O . PRO A 1 477 ? 1.528 25.429 -25.174 1.00 61.62 477 PRO A O 1
ATOM 3668 N N . GLU A 1 478 ? 1.108 26.475 -27.132 1.00 55.66 478 GLU A N 1
ATOM 3669 C CA . GLU A 1 478 ? 2.060 25.673 -27.898 1.00 55.66 478 GLU A CA 1
ATOM 3670 C C . GLU A 1 478 ? 3.467 25.843 -27.316 1.00 55.66 478 GLU A C 1
ATOM 3672 O O . GLU A 1 478 ? 4.007 26.951 -27.240 1.00 55.66 478 GLU A O 1
ATOM 3677 N N . ARG A 1 479 ? 4.081 24.730 -2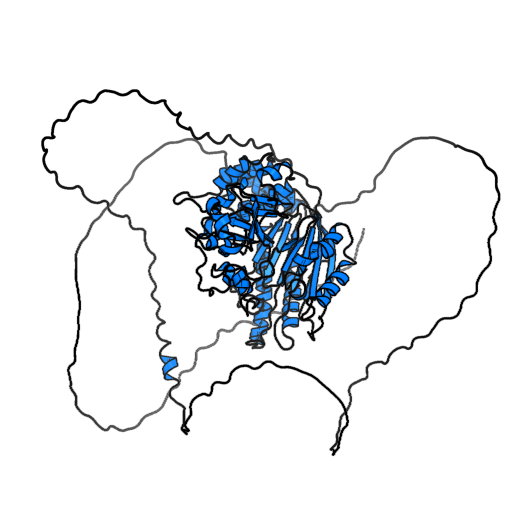6.895 1.00 46.81 479 ARG A N 1
ATOM 3678 C CA . ARG A 1 479 ? 5.454 24.744 -26.383 1.00 46.81 479 ARG A CA 1
ATOM 3679 C C . ARG A 1 479 ? 6.372 25.228 -27.515 1.00 46.81 479 ARG A C 1
ATOM 3681 O O . ARG A 1 479 ? 6.344 24.600 -28.576 1.00 46.81 479 ARG A O 1
ATOM 3688 N N . PRO A 1 480 ? 7.192 26.283 -27.323 1.00 39.19 480 PRO A N 1
ATOM 3689 C CA . PRO A 1 480 ? 8.052 26.802 -28.380 1.00 39.19 480 PRO A CA 1
ATOM 3690 C C . PRO A 1 480 ? 8.894 25.682 -28.986 1.00 39.19 480 PRO A C 1
ATOM 3692 O O . PRO A 1 480 ? 9.690 25.050 -28.285 1.00 39.19 480 PRO A O 1
ATOM 3695 N N . GLN A 1 481 ? 8.687 25.406 -30.277 1.00 35.62 481 GLN A N 1
ATOM 3696 C CA . GLN A 1 481 ? 9.402 24.333 -30.956 1.00 35.62 481 GLN A CA 1
ATOM 3697 C C . GLN A 1 481 ? 10.898 24.630 -30.881 1.00 35.62 481 GLN A C 1
ATOM 3699 O O . GLN A 1 481 ? 11.357 25.676 -31.345 1.00 35.62 481 GLN A O 1
ATOM 3704 N N . THR A 1 482 ? 11.666 23.718 -30.281 1.00 36.34 482 THR A N 1
ATOM 3705 C CA . THR A 1 482 ? 13.124 23.823 -30.269 1.00 36.34 482 THR A CA 1
ATOM 3706 C C . THR A 1 482 ? 13.585 23.880 -31.717 1.00 36.34 482 THR A C 1
ATOM 3708 O O . THR A 1 482 ? 13.367 22.925 -32.460 1.00 36.34 482 THR A O 1
ATOM 3711 N N . ILE A 1 483 ? 14.171 25.008 -32.131 1.00 35.50 483 ILE A N 1
ATOM 3712 C CA . ILE A 1 483 ? 14.584 25.221 -33.519 1.00 35.50 483 ILE A CA 1
ATOM 3713 C C . ILE A 1 483 ? 15.706 24.231 -33.826 1.00 35.50 483 ILE A C 1
ATOM 3715 O O . ILE A 1 483 ? 16.874 24.488 -33.541 1.00 35.50 483 ILE A O 1
ATOM 3719 N N . VAL A 1 484 ? 15.337 23.084 -34.396 1.00 33.53 484 VAL A N 1
ATOM 3720 C CA . VAL A 1 484 ? 16.286 22.121 -34.944 1.00 33.53 484 VAL A CA 1
ATOM 3721 C C . VAL A 1 484 ? 16.991 22.835 -36.097 1.00 33.53 484 VAL A C 1
ATOM 3723 O O . VAL A 1 484 ? 16.322 23.187 -37.076 1.00 33.53 484 VAL A O 1
ATOM 3726 N N . PRO A 1 485 ? 18.307 23.103 -36.013 1.00 34.25 485 PRO A N 1
ATOM 3727 C CA . PRO A 1 485 ? 19.013 23.718 -37.123 1.00 34.25 485 PRO A CA 1
ATOM 3728 C C . PRO A 1 485 ? 18.916 22.766 -38.315 1.00 34.25 485 PRO A C 1
ATOM 3730 O O . PRO A 1 485 ? 19.321 21.606 -38.221 1.00 34.25 485 PRO A O 1
ATOM 3733 N N . LYS A 1 486 ? 18.342 23.242 -39.428 1.00 29.58 486 LYS A N 1
ATOM 3734 C CA . LYS A 1 486 ? 18.253 22.454 -40.662 1.00 29.58 486 LYS A CA 1
ATOM 3735 C C . LYS A 1 486 ? 19.645 21.950 -41.031 1.00 29.58 486 LYS A C 1
ATOM 3737 O O . LYS A 1 486 ? 20.569 22.747 -41.177 1.00 29.58 486 LYS A O 1
ATOM 3742 N N . SER A 1 487 ? 19.763 20.641 -41.222 1.00 42.06 487 SER A N 1
ATOM 3743 C CA . SER A 1 487 ? 20.955 20.005 -41.771 1.00 42.06 487 SER A CA 1
ATOM 3744 C C . SER A 1 487 ? 21.245 20.576 -43.160 1.00 42.06 487 SER A C 1
ATOM 3746 O O . SER A 1 487 ? 20.531 20.270 -44.116 1.00 42.06 487 SER A O 1
ATOM 3748 N N . SER A 1 488 ? 22.267 21.422 -43.266 1.00 39.44 488 SER A N 1
ATOM 3749 C CA . SER A 1 488 ? 22.805 21.873 -44.547 1.00 39.44 488 SER A CA 1
ATOM 3750 C C . SER A 1 488 ? 23.606 20.746 -45.201 1.00 39.44 488 SER A C 1
ATOM 3752 O O . SER A 1 488 ? 24.409 20.092 -44.535 1.00 39.44 488 SER A O 1
ATOM 3754 N N . GLU A 1 489 ? 23.381 20.538 -46.495 1.00 35.25 489 GLU A N 1
ATOM 3755 C CA . GLU A 1 489 ? 24.045 19.523 -47.321 1.00 35.25 489 GLU A CA 1
ATOM 3756 C C . GLU A 1 489 ? 25.573 19.731 -47.448 1.00 35.25 489 GLU A C 1
ATOM 3758 O O . GLU A 1 489 ? 26.078 20.819 -47.149 1.00 35.25 489 GLU A O 1
ATOM 3763 N N . PRO A 1 490 ? 26.337 18.685 -47.828 1.00 40.09 490 PRO A N 1
ATOM 3764 C CA . PRO A 1 490 ? 27.798 18.720 -47.803 1.00 40.09 490 PRO A CA 1
ATOM 3765 C C . PRO A 1 490 ? 28.400 19.663 -48.853 1.00 40.09 490 PRO A C 1
ATOM 3767 O O . PRO A 1 490 ? 27.939 19.735 -49.989 1.00 40.09 490 PRO A O 1
ATOM 3770 N N . ALA A 1 491 ? 29.495 20.330 -48.482 1.00 32.44 491 ALA A N 1
ATOM 3771 C CA . ALA A 1 491 ? 30.303 21.126 -49.401 1.00 32.44 491 ALA A CA 1
ATOM 3772 C C . ALA A 1 491 ? 31.295 20.251 -50.194 1.00 32.44 491 ALA A C 1
ATOM 3774 O O . ALA A 1 491 ? 31.908 19.335 -49.642 1.00 32.44 491 ALA A O 1
ATOM 3775 N N . GLU A 1 492 ? 31.483 20.570 -51.477 1.00 32.94 492 GLU A N 1
ATOM 3776 C CA . GLU A 1 492 ? 32.476 19.935 -52.352 1.00 32.94 492 GLU A CA 1
ATOM 3777 C C . GLU A 1 492 ? 33.933 20.326 -52.000 1.00 32.94 492 GLU A C 1
ATOM 3779 O O . GLU A 1 492 ? 34.171 21.357 -51.361 1.00 32.94 492 GLU A O 1
ATOM 3784 N N . PRO A 1 493 ? 34.934 19.504 -52.382 1.00 38.50 493 PRO A N 1
ATOM 3785 C CA . PRO A 1 493 ? 36.312 19.659 -51.915 1.00 38.50 493 PRO A CA 1
ATOM 3786 C C . PRO A 1 493 ? 37.101 20.751 -52.655 1.00 38.50 493 PRO A C 1
ATOM 3788 O O . PRO A 1 493 ? 37.060 20.857 -53.879 1.00 38.50 493 PRO A O 1
ATOM 3791 N N . ILE A 1 494 ? 37.927 21.491 -51.908 1.00 36.62 494 ILE A N 1
ATOM 3792 C CA . ILE A 1 494 ? 38.910 22.454 -52.437 1.00 36.62 494 ILE A CA 1
ATOM 3793 C C . ILE A 1 494 ? 40.320 21.809 -52.413 1.00 36.62 494 ILE A C 1
ATOM 3795 O O . ILE A 1 494 ? 40.613 21.066 -51.472 1.00 36.62 494 ILE A O 1
ATOM 3799 N N . PRO A 1 495 ? 41.202 22.031 -53.417 1.00 33.22 495 PRO A N 1
ATOM 3800 C CA . PRO A 1 495 ? 42.443 21.258 -53.564 1.00 33.22 495 PRO A CA 1
ATOM 3801 C C . PRO A 1 495 ? 43.528 21.558 -52.520 1.00 33.22 495 PRO A C 1
ATOM 3803 O O . PRO A 1 495 ? 43.599 22.645 -51.949 1.00 33.22 495 PRO A O 1
ATOM 3806 N N . ALA A 1 496 ? 44.436 20.597 -52.332 1.00 35.22 496 ALA A N 1
ATOM 3807 C CA . ALA A 1 496 ? 45.574 20.724 -51.428 1.00 35.22 496 ALA A CA 1
ATOM 3808 C C . ALA A 1 496 ? 46.683 21.645 -51.975 1.00 35.22 496 ALA A C 1
ATOM 3810 O O . ALA A 1 496 ? 47.030 21.591 -53.156 1.00 35.22 496 ALA A O 1
ATOM 3811 N N . VAL A 1 497 ? 47.314 22.408 -51.078 1.00 33.19 497 VAL A N 1
ATOM 3812 C CA . VAL A 1 497 ? 48.581 23.122 -51.306 1.00 33.19 497 VAL A CA 1
ATOM 3813 C C . VAL A 1 497 ? 49.569 22.713 -50.207 1.00 33.19 497 VAL A C 1
ATOM 3815 O O . VAL A 1 497 ? 49.174 22.490 -49.064 1.00 33.19 497 VAL A O 1
ATOM 3818 N N . ALA A 1 498 ? 50.841 22.538 -50.571 1.00 32.84 498 ALA A N 1
ATOM 3819 C CA . ALA A 1 498 ? 51.862 21.937 -49.712 1.00 32.84 498 ALA A CA 1
ATOM 3820 C C . ALA A 1 498 ? 52.449 22.897 -48.653 1.00 32.84 498 ALA A C 1
ATOM 3822 O O . ALA A 1 498 ? 52.239 24.108 -48.684 1.00 32.84 498 ALA A O 1
ATOM 3823 N N . ALA A 1 499 ? 53.186 22.323 -47.698 1.00 34.75 499 ALA A N 1
ATOM 3824 C CA . ALA A 1 499 ? 53.629 22.991 -46.477 1.00 34.75 499 ALA A CA 1
ATOM 3825 C C . ALA A 1 499 ? 54.786 23.995 -46.653 1.00 34.75 499 ALA A C 1
ATOM 3827 O O . ALA A 1 499 ? 55.676 23.817 -47.483 1.00 34.75 499 ALA A O 1
ATOM 3828 N N . ALA A 1 500 ? 54.832 24.970 -45.740 1.00 30.02 500 ALA A N 1
ATOM 3829 C CA . ALA A 1 500 ? 56.021 25.739 -45.377 1.00 30.02 500 ALA A CA 1
ATOM 3830 C C . ALA A 1 500 ? 56.132 25.798 -43.839 1.00 30.02 500 ALA A C 1
ATOM 3832 O O . ALA A 1 500 ? 55.117 25.764 -43.141 1.00 30.02 500 ALA A O 1
ATOM 3833 N N . ALA A 1 501 ? 57.355 25.835 -43.305 1.00 36.62 501 ALA A N 1
ATOM 3834 C CA . ALA A 1 501 ? 57.613 25.780 -41.861 1.00 36.62 501 ALA A CA 1
ATOM 3835 C C . ALA A 1 501 ? 57.415 27.150 -41.164 1.00 36.62 501 ALA A C 1
ATOM 3837 O O . ALA A 1 501 ? 57.608 28.187 -41.802 1.00 36.62 501 ALA A O 1
ATOM 3838 N N . PRO A 1 502 ? 57.054 27.181 -39.864 1.00 36.81 502 PRO A N 1
ATOM 3839 C CA . PRO A 1 502 ? 56.804 28.426 -39.139 1.00 36.81 502 PRO A CA 1
ATOM 3840 C C . PRO A 1 502 ? 58.102 29.118 -38.672 1.00 36.81 502 PRO A C 1
ATOM 3842 O O . PRO A 1 502 ? 59.011 28.438 -38.192 1.00 36.81 502 PRO A O 1
ATOM 3845 N N . PRO A 1 503 ? 58.184 30.462 -38.724 1.00 33.12 503 PRO A N 1
ATOM 3846 C CA . PRO A 1 503 ? 59.179 31.235 -37.984 1.00 33.12 503 PRO A CA 1
ATOM 3847 C C . PRO A 1 503 ? 58.752 31.447 -36.519 1.00 33.12 503 PRO A C 1
ATOM 3849 O O . PRO A 1 503 ? 57.562 31.511 -36.203 1.00 33.12 503 PRO A O 1
ATOM 3852 N N . GLU A 1 504 ? 59.727 31.591 -35.621 1.00 33.66 504 GLU A N 1
ATOM 3853 C CA . GLU A 1 504 ? 59.494 31.860 -34.196 1.00 33.66 504 GLU A CA 1
ATOM 3854 C C . GLU A 1 504 ? 59.064 33.316 -33.924 1.00 33.66 504 GLU A C 1
ATOM 3856 O O . GLU A 1 504 ? 59.448 34.243 -34.638 1.00 33.66 504 GLU A O 1
ATOM 3861 N N . MET A 1 505 ? 58.314 33.526 -32.837 1.00 34.88 505 MET A N 1
ATOM 3862 C 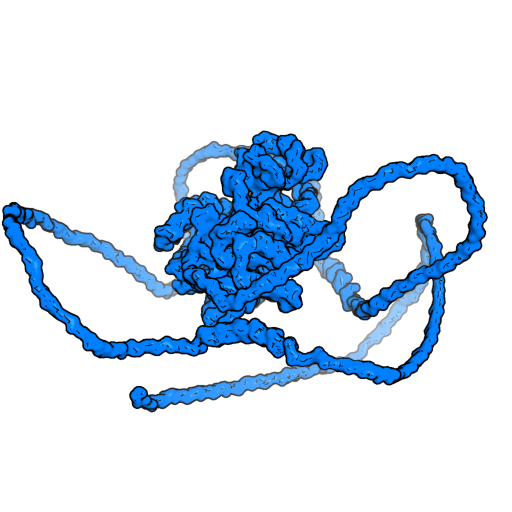CA . MET A 1 505 ? 57.962 34.841 -32.278 1.00 34.88 505 MET A CA 1
ATOM 3863 C C . MET A 1 505 ? 58.112 34.813 -30.741 1.00 34.88 505 MET A C 1
ATOM 3865 O O . MET A 1 505 ? 57.975 33.746 -30.137 1.00 34.88 505 MET A O 1
ATOM 3869 N N . PRO A 1 506 ? 58.446 35.946 -30.089 1.00 36.81 506 PRO A N 1
ATOM 3870 C CA . PRO A 1 506 ? 59.100 35.933 -28.779 1.00 36.81 506 PRO A CA 1
ATOM 3871 C C . PRO A 1 506 ? 58.176 35.742 -27.563 1.00 36.81 506 PRO A C 1
ATOM 3873 O O . PRO A 1 506 ? 56.974 35.999 -27.586 1.00 36.81 506 PRO A O 1
ATOM 3876 N N . VAL A 1 507 ? 58.803 35.331 -26.458 1.00 39.00 507 VAL A N 1
ATOM 3877 C CA . VAL A 1 507 ? 58.189 35.015 -25.158 1.00 39.00 507 VAL A CA 1
ATOM 3878 C C . VAL A 1 507 ? 57.591 36.253 -24.473 1.00 39.00 507 VAL A C 1
ATOM 3880 O O . VAL A 1 507 ? 58.275 37.258 -24.287 1.00 39.00 507 VAL A O 1
ATOM 3883 N N . ALA A 1 508 ? 56.359 36.124 -23.969 1.00 34.06 508 ALA A N 1
ATOM 3884 C CA . ALA A 1 508 ? 55.743 37.051 -23.015 1.00 34.06 508 ALA A CA 1
ATOM 3885 C C . ALA A 1 508 ? 55.384 36.332 -21.695 1.00 34.06 508 ALA A C 1
ATOM 3887 O O . ALA A 1 508 ? 55.006 35.161 -21.690 1.00 34.06 508 ALA A O 1
ATOM 3888 N N . ALA A 1 509 ? 55.534 37.029 -20.564 1.00 39.97 509 ALA A N 1
ATOM 3889 C CA . ALA A 1 509 ? 55.384 36.473 -19.213 1.00 39.97 509 ALA A CA 1
ATOM 3890 C C . ALA A 1 509 ? 53.906 36.438 -18.728 1.00 39.97 509 ALA A C 1
ATOM 3892 O O . ALA A 1 509 ? 53.068 37.157 -19.271 1.00 39.97 509 ALA A O 1
ATOM 3893 N N . PRO A 1 510 ? 53.548 35.604 -17.726 1.00 37.47 510 PRO A N 1
ATOM 3894 C CA . PRO A 1 510 ? 52.163 35.160 -17.537 1.00 37.47 510 PRO A CA 1
ATOM 3895 C C . PRO A 1 510 ? 51.247 36.124 -16.763 1.00 37.47 510 PRO A C 1
ATOM 3897 O O . PRO A 1 510 ? 51.639 36.736 -15.767 1.00 37.47 510 PRO A O 1
ATOM 3900 N N . ALA A 1 511 ? 49.974 36.146 -17.169 1.00 37.91 511 ALA A N 1
ATOM 3901 C CA . ALA A 1 511 ? 48.867 36.791 -16.462 1.00 37.91 511 ALA A CA 1
ATOM 3902 C C . ALA A 1 511 ? 48.464 36.037 -15.162 1.00 37.91 511 ALA A C 1
ATOM 3904 O O . ALA A 1 511 ? 48.740 34.839 -15.026 1.00 37.91 511 ALA A O 1
ATOM 3905 N N . PRO A 1 512 ? 47.833 36.712 -14.177 1.00 37.00 512 PRO A N 1
ATOM 3906 C CA . PRO A 1 512 ? 47.570 36.144 -12.852 1.00 37.00 512 PRO A CA 1
ATOM 3907 C C . PRO A 1 512 ? 46.361 35.192 -12.795 1.00 37.00 512 PRO A C 1
ATOM 3909 O O . PRO A 1 512 ? 45.469 35.210 -13.638 1.00 37.00 512 PRO A O 1
ATOM 3912 N N . LYS A 1 513 ? 46.319 34.374 -11.735 1.00 38.72 513 LYS A N 1
ATOM 3913 C CA . LYS A 1 513 ? 45.224 33.431 -11.451 1.00 38.72 513 LYS A CA 1
ATOM 3914 C C . LYS A 1 513 ? 43.946 34.148 -10.982 1.00 38.72 513 LYS A C 1
ATOM 3916 O O . LYS A 1 513 ? 44.069 35.109 -10.218 1.00 38.72 513 LYS A O 1
ATOM 3921 N N . PRO A 1 514 ? 42.743 33.633 -11.305 1.00 37.56 514 PRO A N 1
ATOM 3922 C CA . PRO A 1 514 ? 41.511 34.053 -10.640 1.00 37.56 514 PRO A CA 1
ATOM 3923 C C . PRO A 1 514 ? 41.534 33.678 -9.148 1.00 37.56 514 PRO A C 1
ATOM 3925 O O . PRO A 1 514 ? 42.133 32.672 -8.754 1.00 37.56 514 PRO A O 1
ATOM 3928 N N . LEU A 1 515 ? 40.873 34.491 -8.320 1.00 32.59 515 LEU A N 1
ATOM 3929 C CA . LEU A 1 515 ? 40.697 34.261 -6.883 1.00 32.59 515 LEU A CA 1
ATOM 3930 C C . LEU A 1 515 ? 39.289 33.737 -6.586 1.00 32.59 515 LEU A C 1
ATOM 3932 O O . LEU A 1 515 ? 38.308 34.210 -7.157 1.00 32.59 515 LEU A O 1
ATOM 3936 N N . SER A 1 516 ? 39.198 32.782 -5.664 1.00 33.28 516 SER A N 1
ATOM 3937 C CA . SER A 1 516 ? 37.931 32.226 -5.184 1.00 33.28 516 SER A CA 1
ATOM 3938 C C . SER A 1 516 ? 37.185 33.219 -4.288 1.00 33.28 516 SER A C 1
ATOM 3940 O O . SER A 1 516 ? 37.800 33.857 -3.434 1.00 33.28 516 SER A O 1
ATOM 3942 N N . VAL A 1 517 ? 35.857 33.283 -4.414 1.00 33.22 517 VAL A N 1
ATOM 3943 C CA . VAL A 1 517 ? 34.986 33.950 -3.432 1.00 33.22 517 VAL A CA 1
ATOM 3944 C C . VAL A 1 517 ? 34.563 32.935 -2.371 1.00 33.22 517 VAL A C 1
ATOM 3946 O O . VAL A 1 517 ? 34.025 31.874 -2.690 1.00 33.22 517 VAL A O 1
ATOM 3949 N N . GLU A 1 518 ? 34.810 33.257 -1.105 1.00 30.36 518 GLU A N 1
ATOM 3950 C CA . GLU A 1 518 ? 34.520 32.394 0.040 1.00 30.36 518 GLU A CA 1
ATOM 3951 C C . GLU A 1 518 ? 33.175 32.782 0.679 1.00 30.36 518 GLU A C 1
ATOM 3953 O O . GLU A 1 518 ? 32.963 33.934 1.056 1.00 30.36 518 GLU A O 1
ATOM 3958 N N . ARG A 1 519 ? 32.239 31.827 0.785 1.00 37.44 519 ARG A N 1
ATOM 3959 C CA . ARG A 1 519 ? 30.963 32.024 1.499 1.00 37.44 519 ARG A CA 1
ATOM 3960 C C . ARG A 1 519 ? 31.184 31.883 3.016 1.00 37.44 519 ARG A C 1
ATOM 3962 O O . ARG A 1 519 ? 31.957 31.009 3.418 1.00 37.44 519 ARG A O 1
ATOM 3969 N N . PRO A 1 520 ? 30.499 32.670 3.867 1.00 31.17 520 PRO A N 1
ATOM 3970 C CA . PRO A 1 520 ? 30.674 32.593 5.316 1.00 31.17 520 PRO A CA 1
ATOM 3971 C C . PRO A 1 520 ? 30.263 31.218 5.859 1.00 31.17 520 PRO A C 1
ATOM 3973 O O . PRO A 1 520 ? 29.209 30.686 5.511 1.00 31.17 520 PRO A O 1
ATOM 3976 N N . ARG A 1 521 ? 31.092 30.652 6.744 1.00 36.91 521 ARG A N 1
ATOM 3977 C CA . ARG A 1 521 ? 30.801 29.409 7.478 1.00 36.91 521 ARG A CA 1
ATOM 3978 C C . ARG A 1 521 ? 30.322 29.726 8.904 1.00 36.91 521 ARG A C 1
ATOM 3980 O O . ARG A 1 521 ? 30.856 30.655 9.513 1.00 36.91 521 ARG A O 1
ATOM 3987 N N . PRO A 1 522 ? 29.363 28.965 9.465 1.00 38.19 522 PRO A N 1
ATOM 3988 C CA . PRO A 1 522 ? 28.959 29.115 10.861 1.00 38.19 522 PRO A CA 1
ATOM 3989 C C . PRO A 1 522 ? 30.087 28.713 11.827 1.00 38.19 522 PRO A C 1
ATOM 3991 O O . PRO A 1 522 ? 30.980 27.936 11.483 1.00 38.19 522 PRO A O 1
ATOM 3994 N N . LYS A 1 523 ? 30.044 29.247 13.053 1.00 37.41 523 LYS A N 1
ATOM 3995 C CA . LYS A 1 523 ? 31.049 28.979 14.096 1.00 37.41 523 LYS A CA 1
ATOM 3996 C C . LYS A 1 523 ? 30.955 27.525 14.596 1.00 37.41 523 LYS A C 1
ATOM 3998 O O . LYS A 1 523 ? 29.850 27.090 14.921 1.00 37.41 523 LYS A O 1
ATOM 4003 N N . PRO A 1 524 ? 32.076 26.797 14.748 1.00 34.84 524 PRO A N 1
ATOM 4004 C CA . PRO A 1 524 ? 32.074 25.509 15.427 1.00 34.84 524 PRO A CA 1
ATOM 4005 C C . PRO A 1 524 ? 31.960 25.707 16.944 1.00 34.84 524 PRO A C 1
ATOM 4007 O O . PRO A 1 524 ? 32.754 26.427 17.549 1.00 34.84 524 PRO A O 1
ATOM 4010 N N . TRP A 1 525 ? 30.998 25.028 17.563 1.00 31.00 525 TRP A N 1
ATOM 4011 C CA . TRP A 1 525 ? 31.012 24.738 18.995 1.00 31.00 525 TRP A CA 1
ATOM 4012 C C . TRP A 1 525 ? 31.658 23.359 19.169 1.00 31.00 525 TRP A C 1
ATOM 4014 O O . TRP A 1 525 ? 31.285 22.415 18.473 1.00 31.00 525 TRP A O 1
ATOM 4024 N N . LEU A 1 526 ? 32.672 23.246 20.030 1.00 33.25 526 LEU A N 1
ATOM 4025 C CA . LEU A 1 526 ? 33.396 21.988 20.249 1.00 33.25 526 LEU A CA 1
ATOM 4026 C C . LEU A 1 526 ? 32.917 21.327 21.557 1.00 33.25 526 LEU A C 1
ATOM 4028 O O . LEU A 1 526 ? 32.740 22.036 22.550 1.00 33.25 526 LEU A O 1
ATOM 4032 N N . PRO A 1 527 ? 32.686 20.002 21.587 1.00 40.06 527 PRO A N 1
ATOM 4033 C CA . PRO A 1 527 ? 32.021 19.354 22.714 1.00 40.06 527 PRO A CA 1
ATOM 4034 C C . PRO A 1 527 ? 32.966 19.074 23.891 1.00 40.06 527 PRO A C 1
ATOM 4036 O O . PRO A 1 527 ? 33.962 18.363 23.755 1.00 40.06 527 PRO A O 1
ATOM 4039 N N . ILE A 1 528 ? 32.589 19.532 25.087 1.00 37.38 528 ILE A N 1
ATOM 4040 C CA . ILE A 1 528 ? 33.185 19.092 26.358 1.00 37.38 528 ILE A CA 1
ATOM 4041 C C . ILE A 1 528 ? 32.345 17.929 26.908 1.00 37.38 528 ILE A C 1
ATOM 4043 O O . ILE A 1 528 ? 31.419 18.147 27.683 1.00 37.38 528 ILE A O 1
ATOM 4047 N N . ALA A 1 529 ? 32.645 16.694 26.486 1.00 31.94 529 ALA A N 1
ATOM 4048 C CA . ALA A 1 529 ? 32.063 15.480 27.090 1.00 31.94 529 ALA A CA 1
ATOM 4049 C C . ALA A 1 529 ? 32.877 14.178 26.900 1.00 31.94 529 ALA A C 1
ATOM 4051 O O . ALA A 1 529 ? 32.432 13.115 27.329 1.00 31.94 529 ALA A O 1
ATOM 4052 N N . ALA A 1 530 ? 34.084 14.217 26.321 1.00 33.78 530 ALA A N 1
ATOM 4053 C CA . ALA A 1 530 ? 34.975 13.049 26.240 1.00 33.78 530 ALA A CA 1
ATOM 4054 C C . ALA A 1 530 ? 35.680 12.768 27.591 1.00 33.78 530 ALA A C 1
ATOM 4056 O O . ALA A 1 530 ? 36.902 12.705 27.668 1.00 33.78 530 ALA A O 1
ATOM 4057 N N . GLY A 1 531 ? 34.898 12.658 28.673 1.00 35.75 531 GLY A N 1
ATOM 4058 C CA . GLY A 1 531 ? 35.381 12.621 30.063 1.00 35.75 531 GLY A CA 1
ATOM 4059 C C . GLY A 1 531 ? 34.701 11.591 30.972 1.00 35.75 531 GLY A C 1
ATOM 4060 O O . GLY A 1 531 ? 34.993 11.553 32.161 1.00 35.75 531 GLY A O 1
ATOM 4061 N N . SER A 1 532 ? 33.807 10.751 30.442 1.00 36.19 532 SER A N 1
ATOM 4062 C CA . SER A 1 532 ? 33.008 9.782 31.217 1.00 36.19 532 SER A CA 1
ATOM 4063 C C . SER A 1 532 ? 33.282 8.306 30.883 1.00 36.19 532 SER A C 1
ATOM 4065 O O . SER A 1 532 ? 32.872 7.428 31.638 1.00 36.19 532 SER A O 1
ATOM 4067 N N . MET A 1 533 ? 34.039 8.007 29.818 1.00 35.06 533 MET A N 1
ATOM 4068 C CA . MET A 1 533 ? 34.386 6.624 29.434 1.00 35.06 533 MET A CA 1
ATOM 4069 C C . MET A 1 533 ? 35.440 5.982 30.364 1.00 35.06 533 MET A C 1
ATOM 4071 O O . MET A 1 533 ? 35.479 4.765 30.520 1.00 35.06 533 MET A O 1
ATOM 4075 N N . ALA A 1 534 ? 36.290 6.791 31.011 1.00 35.47 534 ALA A N 1
ATOM 4076 C CA . ALA A 1 534 ? 37.377 6.305 31.870 1.00 35.47 534 ALA A CA 1
ATOM 4077 C C . ALA A 1 534 ? 36.927 5.917 33.295 1.00 35.47 534 ALA A C 1
ATOM 4079 O O . ALA A 1 534 ? 37.587 5.114 33.950 1.00 35.47 534 ALA A O 1
ATOM 4080 N N . ALA A 1 535 ? 35.800 6.452 33.778 1.00 36.47 535 ALA A N 1
ATOM 4081 C CA . ALA A 1 535 ? 35.320 6.208 35.142 1.00 36.47 535 ALA A CA 1
ATOM 4082 C C . ALA A 1 535 ? 34.664 4.824 35.316 1.00 36.47 535 ALA A C 1
ATOM 4084 O O . ALA A 1 535 ? 34.760 4.222 36.383 1.00 36.47 535 ALA A O 1
ATOM 4085 N N . VAL A 1 536 ? 34.034 4.289 34.263 1.00 38.62 536 VAL A N 1
ATOM 4086 C CA . VAL A 1 536 ? 33.326 2.995 34.315 1.00 38.62 536 VAL A CA 1
ATOM 4087 C C . VAL A 1 536 ? 34.304 1.811 34.341 1.00 38.62 536 VAL A C 1
ATOM 4089 O O . VAL A 1 536 ? 34.060 0.826 35.033 1.00 38.62 536 VAL A O 1
ATOM 4092 N N . LEU A 1 537 ? 35.454 1.925 33.666 1.00 34.56 537 LEU A N 1
ATOM 4093 C CA . LEU A 1 537 ? 36.487 0.878 33.642 1.00 34.56 537 LEU A CA 1
ATOM 4094 C C . LEU A 1 537 ? 37.328 0.798 34.931 1.00 34.56 537 LEU A C 1
ATOM 4096 O O . LEU A 1 537 ? 37.962 -0.226 35.174 1.00 34.56 537 LEU A O 1
ATOM 4100 N N . ALA A 1 538 ? 37.300 1.826 35.785 1.00 33.75 538 ALA A N 1
ATOM 4101 C CA . ALA A 1 538 ? 37.961 1.803 37.093 1.00 33.75 538 ALA A CA 1
ATOM 4102 C C . ALA A 1 538 ? 37.113 1.130 38.196 1.00 33.75 538 ALA A C 1
ATOM 4104 O O . ALA A 1 538 ? 37.662 0.623 39.173 1.00 33.75 538 ALA A O 1
ATOM 4105 N N . GLY A 1 539 ? 35.782 1.090 38.045 1.00 34.09 539 GLY A N 1
ATOM 4106 C CA . GLY A 1 539 ? 34.865 0.571 39.070 1.00 34.09 539 GLY A CA 1
ATOM 4107 C C . GLY A 1 539 ? 34.814 -0.959 39.198 1.00 34.09 539 GLY A C 1
ATOM 4108 O O . GLY A 1 539 ? 34.391 -1.468 40.230 1.00 34.09 539 GLY A O 1
ATOM 4109 N N . ALA A 1 540 ? 35.260 -1.703 38.181 1.00 34.31 540 ALA A N 1
ATOM 4110 C CA . ALA A 1 540 ? 35.115 -3.164 38.116 1.00 34.31 540 ALA A CA 1
ATOM 4111 C C . ALA A 1 540 ? 36.289 -3.964 38.726 1.00 34.31 540 ALA A C 1
ATOM 4113 O O . ALA A 1 540 ? 36.282 -5.192 38.690 1.00 34.31 540 ALA A O 1
ATOM 4114 N N . VAL A 1 541 ? 37.311 -3.291 39.272 1.00 34.19 541 VAL A N 1
ATOM 4115 C CA . VAL A 1 541 ? 38.557 -3.930 39.755 1.00 34.19 541 VAL A CA 1
ATOM 4116 C C . VAL A 1 541 ? 38.544 -4.196 41.273 1.00 34.19 541 VAL A C 1
ATOM 4118 O O . VAL A 1 541 ? 39.393 -4.924 41.782 1.00 34.19 541 VAL A O 1
ATOM 4121 N N . PHE A 1 542 ? 37.550 -3.681 42.008 1.00 34.03 542 PHE A N 1
ATOM 4122 C CA . PHE A 1 542 ? 37.416 -3.869 43.459 1.00 34.03 542 PHE A CA 1
ATOM 4123 C C . PHE A 1 542 ? 36.061 -4.485 43.850 1.00 34.03 542 PHE A C 1
ATOM 4125 O O . PHE A 1 542 ? 35.146 -3.791 44.271 1.00 34.03 542 PHE A O 1
ATOM 4132 N N . VAL A 1 543 ? 35.954 -5.811 43.703 1.00 29.86 543 VAL A N 1
ATOM 4133 C CA . VAL A 1 543 ? 35.553 -6.792 44.742 1.00 29.86 543 VAL A CA 1
ATOM 4134 C C . VAL A 1 543 ? 35.568 -8.179 44.084 1.00 29.86 543 VAL A C 1
ATOM 4136 O O . VAL A 1 543 ? 34.664 -8.545 43.340 1.00 29.86 543 VAL A O 1
ATOM 4139 N N . LEU A 1 544 ? 36.610 -8.971 44.363 1.00 31.97 544 LEU A N 1
ATOM 4140 C CA . LEU A 1 544 ? 36.620 -10.405 44.057 1.00 31.97 544 LEU A CA 1
ATOM 4141 C C . LEU A 1 544 ? 37.593 -11.160 44.986 1.00 31.97 544 LEU A C 1
ATOM 4143 O O . LEU A 1 544 ? 38.806 -11.147 44.761 1.00 31.97 544 LEU A O 1
ATOM 4147 N N . PRO A 1 545 ? 37.103 -11.835 46.040 1.00 36.34 545 PRO A N 1
ATOM 4148 C CA . PRO A 1 545 ? 37.921 -12.724 46.848 1.00 36.34 545 PRO A CA 1
ATOM 4149 C C . PRO A 1 545 ? 37.820 -14.185 46.372 1.00 36.34 545 PRO A C 1
ATOM 4151 O O . PRO A 1 545 ? 36.979 -14.940 46.836 1.00 36.34 545 PRO A O 1
ATOM 4154 N N . ARG A 1 546 ? 38.819 -14.581 45.570 1.00 31.48 546 ARG A N 1
ATOM 4155 C CA . ARG A 1 546 ? 39.554 -15.865 45.666 1.00 31.48 546 ARG A CA 1
ATOM 4156 C C . ARG A 1 546 ? 38.885 -17.224 45.345 1.00 31.48 546 ARG A C 1
ATOM 4158 O O . ARG A 1 546 ? 37.949 -17.650 46.000 1.00 31.48 546 ARG A O 1
ATOM 4165 N N . LEU A 1 547 ? 39.675 -17.999 44.579 1.00 32.06 547 LEU A N 1
ATOM 4166 C CA . LEU A 1 547 ? 39.843 -19.472 44.603 1.00 32.06 547 LEU A CA 1
ATOM 4167 C C . LEU A 1 547 ? 38.673 -20.317 44.034 1.00 32.06 547 LEU A C 1
ATOM 4169 O O . LEU A 1 547 ? 37.517 -19.953 44.160 1.00 32.06 547 LEU A O 1
ATOM 4173 N N . SER A 1 548 ? 38.903 -21.455 43.363 1.00 31.17 548 SER A N 1
ATOM 4174 C CA . SER A 1 548 ? 40.150 -22.217 43.137 1.00 31.17 548 SER A CA 1
ATOM 4175 C C . SER A 1 548 ? 40.264 -22.758 41.701 1.00 31.17 548 SER A C 1
ATOM 4177 O O . SER A 1 548 ? 39.283 -22.836 40.969 1.00 31.17 548 SER A O 1
ATOM 4179 N N . ARG A 1 549 ? 41.480 -23.158 41.299 1.00 31.22 549 ARG A N 1
ATOM 4180 C CA . ARG A 1 549 ? 41.760 -23.809 40.003 1.00 31.22 549 ARG A CA 1
ATOM 4181 C C . ARG A 1 549 ? 41.183 -25.229 39.946 1.00 31.22 549 ARG A C 1
ATOM 4183 O O . ARG A 1 549 ? 41.323 -25.975 40.913 1.00 31.22 549 ARG A O 1
ATOM 4190 N N . THR A 1 550 ? 40.754 -25.674 38.766 1.00 31.44 550 THR A N 1
ATOM 4191 C CA . THR A 1 550 ? 40.984 -27.064 38.322 1.00 31.44 550 THR A CA 1
ATOM 4192 C C . THR A 1 550 ? 41.084 -27.136 36.794 1.00 31.44 550 THR A C 1
ATOM 4194 O O . THR A 1 550 ? 40.651 -26.229 36.089 1.00 31.44 550 THR A O 1
ATOM 4197 N N . THR A 1 551 ? 41.770 -28.161 36.295 1.00 31.11 551 THR A N 1
ATOM 4198 C CA . THR A 1 551 ? 42.241 -28.314 34.908 1.00 31.11 551 THR A CA 1
ATOM 4199 C C . THR A 1 551 ? 41.164 -28.786 33.930 1.00 31.11 551 THR A C 1
ATOM 4201 O O . THR A 1 551 ? 40.378 -29.670 34.261 1.00 31.11 551 THR A O 1
ATOM 4204 N N . ALA A 1 552 ? 41.216 -28.293 32.691 1.00 33.09 552 ALA A N 1
ATOM 4205 C CA . ALA A 1 552 ? 40.534 -28.905 31.547 1.00 33.09 552 ALA A CA 1
ATOM 4206 C C . ALA A 1 552 ? 41.273 -30.163 31.045 1.00 33.09 552 ALA A C 1
ATOM 4208 O O . ALA A 1 552 ? 42.466 -30.332 31.316 1.00 33.09 552 ALA A O 1
ATOM 4209 N N . PRO A 1 553 ? 40.592 -31.004 30.251 1.00 35.84 553 PRO A N 1
ATOM 4210 C CA . PRO A 1 553 ? 41.193 -31.495 29.007 1.00 35.84 553 PRO A CA 1
ATOM 4211 C C . PRO A 1 553 ? 40.353 -31.162 27.749 1.00 35.84 553 PRO A C 1
ATOM 4213 O O . PRO A 1 553 ? 39.342 -30.467 27.814 1.00 35.84 553 PRO A O 1
ATOM 4216 N N . ALA A 1 554 ? 40.854 -31.597 26.590 1.00 33.00 554 ALA A N 1
ATOM 4217 C CA . ALA A 1 554 ? 40.479 -31.168 25.235 1.00 33.00 554 ALA A CA 1
ATOM 4218 C C . ALA A 1 554 ? 39.187 -31.830 24.668 1.00 33.00 554 ALA A C 1
ATOM 4220 O O . ALA A 1 554 ? 38.706 -32.808 25.244 1.00 33.00 554 ALA A O 1
ATOM 4221 N N . PRO A 1 555 ? 38.603 -31.323 23.555 1.00 36.59 555 PRO A N 1
ATOM 4222 C CA . PRO A 1 555 ? 37.279 -31.743 23.084 1.00 36.59 555 PRO A CA 1
ATOM 4223 C C . PRO A 1 555 ? 37.289 -33.037 22.253 1.00 36.59 555 PRO A C 1
ATOM 4225 O O . PRO A 1 555 ? 38.191 -33.273 21.451 1.00 36.59 555 PRO A O 1
ATOM 4228 N N . GLY A 1 556 ? 36.227 -33.836 22.391 1.00 28.89 556 GLY A N 1
ATOM 4229 C CA . GLY A 1 556 ? 35.943 -34.994 21.537 1.00 28.89 556 GLY A CA 1
ATOM 4230 C C . GLY A 1 556 ? 34.945 -34.661 20.424 1.00 28.89 556 GLY A C 1
ATOM 4231 O O . GLY A 1 556 ? 33.904 -34.061 20.681 1.00 28.89 556 GLY A O 1
ATOM 4232 N N . VAL A 1 557 ? 35.250 -35.074 19.193 1.00 35.78 557 VAL A N 1
ATOM 4233 C CA . VAL A 1 557 ? 34.344 -34.975 18.036 1.00 35.78 557 VAL A CA 1
ATOM 4234 C C . VAL A 1 557 ? 33.321 -36.112 18.082 1.00 35.78 557 VAL A C 1
ATOM 4236 O O . VAL A 1 557 ? 33.709 -37.271 18.216 1.00 35.78 557 VAL A O 1
ATOM 4239 N N . ILE A 1 558 ? 32.032 -35.808 17.895 1.00 30.95 558 ILE A N 1
ATOM 4240 C CA . ILE A 1 558 ? 30.990 -36.809 17.611 1.00 30.95 558 ILE A CA 1
ATOM 4241 C C . ILE A 1 558 ? 30.172 -36.344 16.399 1.00 30.95 558 ILE A C 1
ATOM 4243 O O . ILE A 1 558 ? 29.776 -35.184 16.313 1.00 30.95 558 ILE A O 1
ATOM 4247 N N . SER A 1 559 ? 29.960 -37.262 15.453 1.00 26.88 559 SER A N 1
ATOM 4248 C CA . SER A 1 559 ? 29.219 -37.035 14.206 1.00 26.88 559 SER A CA 1
ATOM 4249 C C . SER A 1 559 ? 27.725 -37.358 14.356 1.00 26.88 559 SER A C 1
ATOM 4251 O O . SER A 1 559 ? 27.311 -38.022 15.306 1.00 26.88 559 SER A O 1
ATOM 4253 N N . ALA A 1 560 ? 26.910 -36.897 13.408 1.00 31.98 560 ALA A N 1
ATOM 4254 C CA . ALA A 1 560 ? 25.460 -37.057 13.431 1.00 31.98 560 ALA A CA 1
ATOM 4255 C C . ALA A 1 560 ? 24.993 -38.490 13.104 1.00 31.98 560 ALA A C 1
ATOM 4257 O O . ALA A 1 560 ? 25.578 -39.181 12.270 1.00 31.98 560 ALA A O 1
ATOM 4258 N N . ALA A 1 561 ? 23.861 -38.890 13.692 1.00 28.73 561 ALA A N 1
ATOM 4259 C CA . ALA A 1 561 ? 23.092 -40.070 13.303 1.00 28.73 561 ALA A CA 1
ATOM 4260 C C . ALA A 1 561 ? 21.584 -39.750 13.299 1.00 28.73 561 ALA A C 1
ATOM 4262 O O . ALA A 1 561 ? 21.105 -38.918 14.069 1.00 28.73 561 ALA A O 1
ATOM 4263 N N . ARG A 1 562 ? 20.843 -40.391 12.390 1.00 29.72 562 ARG A N 1
ATOM 4264 C CA . ARG A 1 562 ? 19.439 -40.092 12.052 1.00 29.72 562 ARG A CA 1
ATOM 4265 C C . ARG A 1 562 ? 18.477 -40.999 12.841 1.00 29.72 562 ARG A C 1
ATOM 4267 O O . ARG A 1 562 ? 18.770 -42.187 12.962 1.00 29.72 562 ARG A O 1
ATOM 4274 N N . PRO A 1 563 ? 17.327 -40.504 13.338 1.00 42.31 563 PRO A N 1
ATOM 4275 C CA . PRO A 1 563 ? 16.382 -41.332 14.083 1.00 42.31 563 PRO A CA 1
ATOM 4276 C C . PRO A 1 563 ? 15.580 -42.274 13.173 1.00 42.31 563 PRO A C 1
ATOM 4278 O O . PRO A 1 563 ? 15.237 -41.929 12.042 1.00 42.31 563 PRO A O 1
ATOM 4281 N N . THR A 1 564 ? 15.208 -43.430 13.722 1.00 29.44 564 THR A N 1
ATOM 4282 C CA . THR A 1 564 ? 14.109 -44.286 13.246 1.00 29.44 564 THR A CA 1
ATOM 4283 C C . THR A 1 564 ? 13.258 -44.727 14.442 1.00 29.44 564 THR A C 1
ATOM 4285 O O . THR A 1 564 ? 13.739 -44.790 15.571 1.00 29.44 564 THR A O 1
ATOM 4288 N N . ALA A 1 565 ? 11.974 -44.962 14.187 1.00 32.84 565 ALA A N 1
ATOM 4289 C CA . ALA A 1 565 ? 10.951 -45.433 15.129 1.00 32.84 565 ALA A CA 1
ATOM 4290 C C . ALA A 1 565 ? 10.516 -46.868 14.696 1.00 32.84 565 ALA A C 1
ATOM 4292 O O . ALA A 1 565 ? 11.072 -47.338 13.697 1.00 32.84 565 ALA A O 1
ATOM 4293 N N . PRO A 1 566 ? 9.526 -47.564 15.312 1.00 54.66 566 PRO A N 1
ATOM 4294 C CA . PRO A 1 566 ? 8.575 -47.121 16.344 1.00 54.66 566 PRO A CA 1
ATOM 4295 C C . PRO A 1 566 ? 8.276 -48.185 17.443 1.00 54.66 566 PRO A C 1
ATOM 4297 O O . PRO A 1 566 ? 9.066 -49.098 17.656 1.00 54.66 566 PRO A O 1
ATOM 4300 N N . ALA A 1 567 ? 7.077 -48.075 18.044 1.00 29.03 567 ALA A N 1
ATOM 4301 C CA . ALA A 1 567 ? 6.317 -49.063 18.834 1.00 29.03 567 ALA A CA 1
ATOM 4302 C C . ALA A 1 567 ? 6.659 -49.234 20.333 1.00 29.03 567 ALA A C 1
ATOM 4304 O O . ALA A 1 567 ? 7.805 -49.041 20.718 1.00 29.03 567 ALA A O 1
ATOM 4305 N N . THR A 1 568 ? 5.756 -49.646 21.246 1.00 28.28 568 THR A N 1
ATOM 4306 C CA . THR A 1 568 ? 4.277 -49.515 21.449 1.00 28.28 568 THR A CA 1
ATOM 4307 C C . THR A 1 568 ? 4.008 -49.914 22.935 1.00 28.28 568 THR A C 1
ATOM 4309 O O . THR A 1 568 ? 4.900 -50.425 23.601 1.00 28.28 568 THR A O 1
ATOM 4312 N N . GLU A 1 569 ? 2.774 -49.750 23.435 1.00 30.44 569 GLU A N 1
ATOM 4313 C CA . GLU A 1 569 ? 2.130 -50.607 24.467 1.00 30.44 569 GLU A CA 1
ATOM 4314 C C . GLU A 1 569 ? 2.289 -50.338 25.998 1.00 30.44 569 GLU A C 1
ATOM 4316 O O . GLU A 1 569 ? 3.243 -50.707 26.670 1.00 30.44 569 GLU A O 1
ATOM 4321 N N . THR A 1 570 ? 1.178 -49.839 26.566 1.00 27.59 570 THR A N 1
ATOM 4322 C CA . THR A 1 570 ? 0.481 -50.306 27.796 1.00 27.59 570 THR A CA 1
ATOM 4323 C C . THR A 1 570 ? 1.061 -50.203 29.229 1.00 27.59 570 THR A C 1
ATOM 4325 O O . THR A 1 570 ? 1.735 -51.101 29.714 1.00 27.59 570 THR A O 1
ATOM 4328 N N . ARG A 1 571 ? 0.417 -49.292 29.992 1.00 27.92 571 ARG A N 1
ATOM 4329 C CA . ARG A 1 571 ? -0.535 -49.586 31.109 1.00 27.92 571 ARG A CA 1
ATOM 4330 C C . ARG A 1 571 ? -0.009 -49.873 32.539 1.00 27.92 571 ARG A C 1
ATOM 4332 O O . ARG A 1 571 ? 0.829 -50.729 32.769 1.00 27.92 571 ARG A O 1
ATOM 4339 N N . SER A 1 572 ? -0.759 -49.306 33.500 1.00 28.14 572 SER A N 1
ATOM 4340 C CA . SER A 1 572 ? -0.846 -49.610 34.950 1.00 28.14 572 SER A CA 1
ATOM 4341 C C . SER A 1 572 ? -0.067 -48.699 35.922 1.00 28.14 572 SER A C 1
ATOM 4343 O O . SER A 1 572 ? 0.837 -47.971 35.533 1.00 28.14 572 SER A O 1
ATOM 4345 N N . ALA A 1 573 ? -0.515 -48.691 37.185 1.00 30.95 573 ALA A N 1
ATOM 4346 C CA . ALA A 1 573 ? -0.153 -47.782 38.289 1.00 30.95 573 ALA A CA 1
ATOM 4347 C C . ALA A 1 573 ? -0.312 -48.528 39.652 1.00 30.95 573 ALA A C 1
ATOM 4349 O O . ALA A 1 573 ? -0.430 -49.753 39.627 1.00 30.95 573 ALA A O 1
ATOM 4350 N N . PRO A 1 574 ? -0.518 -47.859 40.810 1.00 58.09 574 PRO A N 1
ATOM 4351 C CA . PRO A 1 574 ? 0.373 -46.995 41.606 1.00 58.09 574 PRO A CA 1
ATOM 4352 C C . PRO A 1 574 ? 0.770 -47.649 42.967 1.00 58.09 574 PRO A C 1
ATOM 4354 O O . PRO A 1 574 ? 0.415 -48.796 43.229 1.00 58.09 574 PRO A O 1
ATOM 4357 N N . PRO A 1 575 ? 1.479 -46.931 43.867 1.00 48.25 575 PRO A N 1
ATOM 4358 C CA . PRO A 1 575 ? 0.863 -46.509 45.153 1.00 48.25 575 PRO A CA 1
ATOM 4359 C C . PRO A 1 575 ? 1.234 -45.048 45.541 1.00 48.25 575 PRO A C 1
ATOM 4361 O O . PRO A 1 575 ? 2.292 -44.566 45.162 1.00 48.25 575 PRO A O 1
ATOM 4364 N N . ILE A 1 576 ? 0.374 -44.196 46.127 1.00 33.53 576 ILE A N 1
ATOM 4365 C CA . ILE A 1 576 ? -0.274 -44.181 47.468 1.00 33.53 576 ILE A CA 1
ATOM 4366 C C . ILE A 1 576 ? 0.700 -43.963 48.651 1.00 33.53 576 ILE A C 1
ATOM 4368 O O . ILE A 1 576 ? 1.341 -44.919 49.071 1.00 33.53 576 ILE A O 1
ATOM 4372 N N . ALA A 1 577 ? 0.682 -42.755 49.260 1.00 30.95 577 ALA A N 1
ATOM 4373 C CA . ALA A 1 577 ? 0.766 -42.522 50.725 1.00 30.95 577 ALA A CA 1
ATOM 4374 C C . ALA A 1 577 ? 0.563 -41.033 51.157 1.00 30.95 577 ALA A C 1
ATOM 4376 O O . ALA A 1 577 ? 1.427 -40.209 50.903 1.00 30.95 577 ALA A O 1
ATOM 4377 N N . ALA A 1 578 ? -0.555 -40.752 51.855 1.00 30.31 578 ALA A N 1
ATOM 4378 C CA . ALA A 1 578 ? -0.808 -39.813 52.987 1.00 30.31 578 ALA A CA 1
ATOM 4379 C C . ALA A 1 578 ? -0.224 -38.356 53.093 1.00 30.31 578 ALA A C 1
ATOM 4381 O O . ALA A 1 578 ? 0.767 -37.990 52.484 1.00 30.31 578 ALA A O 1
ATOM 4382 N N . ALA A 1 579 ? -0.691 -37.535 54.057 1.00 31.19 579 ALA A N 1
ATOM 4383 C CA . ALA A 1 579 ? -1.931 -36.721 54.033 1.00 31.19 579 ALA A CA 1
ATOM 4384 C C . ALA A 1 579 ? -2.157 -35.885 55.335 1.00 31.19 579 ALA A C 1
ATOM 4386 O O . ALA A 1 579 ? -2.431 -36.460 56.386 1.00 31.19 579 ALA A O 1
ATOM 4387 N N .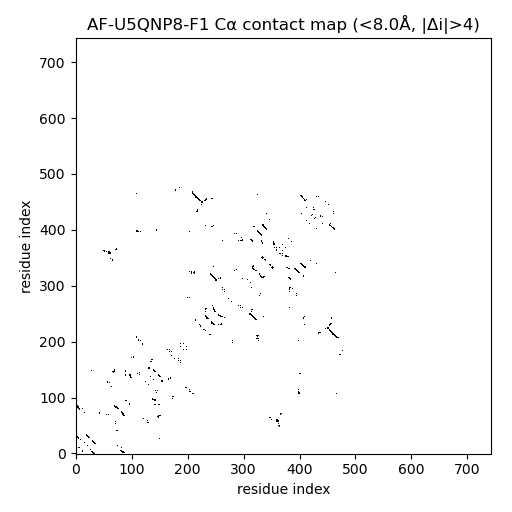 VAL A 1 580 ? -2.169 -34.539 55.256 1.00 30.83 580 VAL A N 1
ATOM 4388 C CA . VAL A 1 580 ? -2.660 -33.587 56.301 1.00 30.83 580 VAL A CA 1
ATOM 4389 C C . VAL A 1 580 ? -3.231 -32.339 55.584 1.00 30.83 580 VAL A C 1
ATOM 4391 O O . VAL A 1 580 ? -2.484 -31.633 54.923 1.00 30.83 580 VAL A O 1
ATOM 4394 N N . LYS A 1 581 ? -4.552 -32.183 55.405 1.00 30.55 581 LYS A N 1
ATOM 4395 C CA . LYS A 1 581 ? -5.570 -31.555 56.291 1.00 30.55 581 LYS A CA 1
ATOM 4396 C C . LYS A 1 581 ? -5.488 -30.017 56.503 1.00 30.55 581 LYS A C 1
ATOM 4398 O O . LYS A 1 581 ? -4.924 -29.574 57.491 1.00 30.55 581 LYS A O 1
ATOM 4403 N N . THR A 1 582 ? -6.160 -29.268 55.605 1.00 33.22 582 THR A N 1
ATOM 4404 C CA . THR A 1 582 ? -7.324 -28.342 55.833 1.00 33.22 582 THR A CA 1
ATOM 4405 C C . THR A 1 582 ? -7.346 -27.359 57.028 1.00 33.22 582 THR A C 1
ATOM 4407 O O . THR A 1 582 ? -6.990 -27.773 58.127 1.00 33.22 582 THR A O 1
ATOM 4410 N N . PRO A 1 583 ? -7.913 -26.126 56.886 1.00 42.62 583 PRO A N 1
ATOM 4411 C CA . PRO A 1 583 ? -9.238 -25.887 56.271 1.00 42.62 583 PRO A CA 1
ATOM 4412 C C . PRO A 1 583 ? -9.385 -24.705 55.286 1.00 42.62 583 PRO A C 1
ATOM 4414 O O . PRO A 1 583 ? -8.466 -23.931 55.050 1.00 42.62 583 PRO A O 1
ATOM 4417 N N . VAL A 1 584 ? -10.587 -24.611 54.699 1.00 33.72 584 VAL A N 1
ATOM 4418 C CA . VAL A 1 584 ? -11.031 -23.656 53.663 1.00 33.72 584 VAL A CA 1
ATOM 4419 C C . VAL A 1 584 ? -12.429 -23.131 54.027 1.00 33.72 584 VAL A C 1
ATOM 4421 O O . VAL A 1 584 ? -13.226 -23.883 54.589 1.00 33.72 584 VAL A O 1
ATOM 4424 N N . GLN A 1 585 ? -12.761 -21.892 53.644 1.00 32.00 585 GLN A N 1
ATOM 4425 C CA . GLN A 1 585 ? -14.150 -21.437 53.453 1.00 32.00 585 GLN A CA 1
ATOM 4426 C C . GLN A 1 585 ? -14.371 -20.974 51.993 1.00 32.00 585 GLN A C 1
ATOM 4428 O O . GLN A 1 585 ? -13.397 -20.594 51.339 1.00 32.00 585 GLN A O 1
ATOM 4433 N N . PRO A 1 586 ? -15.599 -21.075 51.438 1.00 45.88 586 PRO A N 1
ATOM 4434 C CA . PRO A 1 586 ? -15.792 -21.174 49.987 1.00 45.88 586 PRO A CA 1
ATOM 4435 C C . PRO A 1 586 ? -16.251 -19.876 49.283 1.00 45.88 586 PRO A C 1
ATOM 4437 O O . PRO A 1 586 ? -16.944 -19.058 49.888 1.00 45.88 586 PRO A O 1
ATOM 4440 N N . PRO A 1 587 ? -15.973 -19.730 47.970 1.00 41.06 587 PRO A N 1
ATOM 4441 C CA . PRO A 1 587 ? -16.667 -18.795 47.082 1.00 41.06 587 PRO A CA 1
ATOM 4442 C C . PRO A 1 587 ? -18.010 -19.357 46.558 1.00 41.06 587 PRO A C 1
ATOM 4444 O O . PRO A 1 587 ? -18.307 -20.545 46.687 1.00 41.06 587 PRO A O 1
ATOM 4447 N N . ALA A 1 588 ? -18.824 -18.484 45.955 1.00 42.09 588 ALA A N 1
ATOM 4448 C CA . ALA A 1 588 ? -20.200 -18.754 45.513 1.00 42.09 588 ALA A CA 1
ATOM 4449 C C . ALA A 1 588 ? -20.320 -19.635 44.235 1.00 42.09 588 ALA A C 1
ATOM 4451 O O . ALA A 1 588 ? -19.381 -19.694 43.435 1.00 42.09 588 ALA A O 1
ATOM 4452 N N . PRO A 1 589 ? -21.469 -20.311 44.006 1.00 48.50 589 PRO A N 1
ATOM 4453 C CA . PRO A 1 589 ? -21.643 -21.268 42.907 1.00 48.50 589 PRO A CA 1
ATOM 4454 C C . PRO A 1 589 ? -21.946 -20.626 41.540 1.00 48.50 589 PRO A C 1
ATOM 4456 O O . PRO A 1 589 ? -22.626 -19.605 41.446 1.00 48.50 589 PRO A O 1
ATOM 4459 N N . LYS A 1 590 ? -21.526 -21.303 40.460 1.00 36.75 590 LYS A N 1
ATOM 4460 C CA . LYS A 1 590 ? -22.027 -21.087 39.087 1.00 36.75 590 LYS A CA 1
ATOM 4461 C C . LYS A 1 590 ? -23.255 -21.983 38.808 1.00 36.75 590 LYS A C 1
ATOM 4463 O O . LYS A 1 590 ? -23.341 -23.062 39.396 1.00 36.75 590 LYS A O 1
ATOM 4468 N N . PRO A 1 591 ? -24.190 -21.576 37.927 1.00 42.62 591 PRO A N 1
ATOM 4469 C CA . PRO A 1 591 ? -25.404 -22.342 37.628 1.00 42.62 591 PRO A CA 1
ATOM 4470 C C . PRO A 1 591 ? -25.149 -23.606 36.784 1.00 42.62 591 PRO A C 1
ATOM 4472 O O . PRO A 1 591 ? -24.178 -23.692 36.034 1.00 42.62 591 PRO A O 1
ATOM 4475 N N . ALA A 1 592 ? -26.067 -24.570 36.901 1.00 36.59 592 ALA A N 1
ATOM 4476 C CA . ALA A 1 592 ? -26.085 -25.848 36.181 1.00 36.59 592 ALA A CA 1
ATOM 4477 C C . ALA A 1 592 ? -26.975 -25.786 34.906 1.00 36.59 592 ALA A C 1
ATOM 4479 O O . ALA A 1 592 ? -27.779 -24.860 34.779 1.00 36.59 592 ALA A O 1
ATOM 4480 N N . PRO A 1 593 ? -26.842 -26.724 33.942 1.00 38.06 593 PRO A N 1
ATOM 4481 C CA . PRO A 1 593 ? -27.428 -26.579 32.604 1.00 38.06 593 PRO A CA 1
ATOM 4482 C C . PRO A 1 593 ? -28.912 -26.972 32.506 1.00 38.06 593 PRO A C 1
ATOM 4484 O O . PRO A 1 593 ? -29.399 -27.845 33.223 1.00 38.06 593 PRO A O 1
ATOM 4487 N N . VAL A 1 594 ? -29.614 -26.370 31.540 1.00 36.88 594 VAL A N 1
ATOM 4488 C CA . VAL A 1 594 ? -31.019 -26.670 31.208 1.00 36.88 594 VAL A CA 1
ATOM 4489 C C . VAL A 1 594 ? -31.118 -27.923 30.327 1.00 36.88 594 VAL A C 1
ATOM 4491 O O . VAL A 1 594 ? -30.357 -28.093 29.373 1.00 36.88 594 VAL A O 1
ATOM 4494 N N . ALA A 1 595 ? -32.072 -28.805 30.637 1.00 32.66 595 ALA A N 1
ATOM 4495 C CA . ALA A 1 595 ? -32.300 -30.053 29.910 1.00 32.66 595 ALA A CA 1
ATOM 4496 C C . ALA A 1 595 ? -33.087 -29.856 28.599 1.00 32.66 595 ALA A C 1
ATOM 4498 O O . ALA A 1 595 ? -33.957 -28.993 28.496 1.00 32.66 595 ALA A O 1
ATOM 4499 N N . LYS A 1 596 ? -32.819 -30.712 27.604 1.00 30.91 596 LYS A N 1
ATOM 4500 C CA . LYS A 1 596 ? -33.584 -30.783 26.348 1.00 30.91 596 LYS A CA 1
ATOM 4501 C C . LYS A 1 596 ? -34.870 -31.597 26.545 1.00 30.91 596 LYS A C 1
ATOM 4503 O O . LYS A 1 596 ? -34.827 -32.655 27.167 1.00 30.91 596 LYS A O 1
ATOM 4508 N N . GLN A 1 597 ? -35.971 -31.162 25.934 1.00 31.58 597 GLN A N 1
ATOM 4509 C CA . GLN A 1 597 ? -37.167 -31.983 25.701 1.00 31.58 597 GLN A CA 1
ATOM 4510 C C . GLN A 1 597 ? -37.394 -32.176 24.192 1.00 31.58 597 GLN A C 1
ATOM 4512 O O . GLN A 1 597 ? -36.888 -31.399 23.382 1.00 31.58 597 GLN A O 1
ATOM 4517 N N . ALA A 1 598 ? -38.109 -33.241 23.826 1.00 34.16 598 ALA A N 1
ATOM 4518 C CA . ALA A 1 598 ? -38.362 -33.666 22.446 1.00 34.16 598 ALA A CA 1
ATOM 4519 C C . ALA A 1 598 ? -39.867 -33.536 22.085 1.00 34.16 598 ALA A C 1
ATOM 4521 O O . ALA A 1 598 ? -40.684 -33.366 22.992 1.00 34.16 598 ALA A O 1
ATOM 4522 N N . PRO A 1 599 ? -40.249 -33.557 20.792 1.00 40.47 599 PRO A N 1
ATOM 4523 C CA . PRO A 1 599 ? -41.534 -33.020 20.332 1.00 40.47 599 PRO A CA 1
ATOM 4524 C C . PRO A 1 599 ? -42.697 -34.036 20.316 1.00 40.47 599 PRO A C 1
ATOM 4526 O O . PRO A 1 599 ? -42.462 -35.246 20.273 1.00 40.47 599 PRO A O 1
ATOM 4529 N N . PRO A 1 600 ? -43.958 -33.557 20.259 1.00 44.50 600 PRO A N 1
ATOM 4530 C CA . PRO A 1 600 ? -45.122 -34.373 19.914 1.00 44.50 600 PRO A CA 1
ATOM 4531 C C . PRO A 1 600 ? -45.186 -34.701 18.408 1.00 44.50 600 PRO A C 1
ATOM 4533 O O . PRO A 1 600 ? -44.573 -34.035 17.572 1.00 44.50 600 PRO A O 1
ATOM 4536 N N . THR A 1 601 ? -45.940 -35.748 18.066 1.00 30.70 601 THR A N 1
ATOM 4537 C CA . THR A 1 601 ? -45.981 -36.389 16.740 1.00 30.70 601 THR A CA 1
ATOM 4538 C C . THR A 1 601 ? -47.055 -35.857 15.782 1.00 30.70 601 THR A C 1
ATOM 4540 O O . THR A 1 601 ? -47.976 -35.135 16.154 1.00 30.70 601 THR A O 1
ATOM 4543 N N . SER A 1 602 ? -46.918 -36.234 14.507 1.00 30.25 602 SER A N 1
ATOM 4544 C CA . SER A 1 602 ? -47.751 -35.808 13.380 1.00 30.25 602 SER A CA 1
ATOM 4545 C C . SER A 1 602 ? -48.981 -36.694 13.123 1.00 30.25 602 SER A C 1
ATOM 4547 O O . SER A 1 602 ? -48.994 -37.885 13.426 1.00 30.25 602 SER A O 1
ATOM 4549 N N . ILE A 1 603 ? -49.990 -36.115 12.461 1.00 31.78 603 ILE A N 1
ATOM 4550 C CA . ILE A 1 603 ? -51.086 -36.824 11.775 1.00 31.78 603 ILE A CA 1
ATOM 4551 C C . ILE A 1 603 ? -51.103 -36.364 10.301 1.00 31.78 603 ILE A C 1
ATOM 4553 O O . ILE A 1 603 ? -50.664 -35.257 9.988 1.00 31.78 603 ILE A O 1
ATOM 4557 N N . LYS A 1 604 ? -51.523 -37.245 9.381 1.00 31.70 604 LYS A N 1
ATOM 4558 C CA . LYS A 1 604 ? -51.378 -37.106 7.913 1.00 31.70 604 LYS A CA 1
ATOM 4559 C C . LYS A 1 604 ? -52.725 -37.427 7.188 1.00 31.70 604 LYS A C 1
ATOM 4561 O O . LYS A 1 604 ? -53.737 -37.514 7.877 1.00 31.70 604 LYS A O 1
ATOM 4566 N N . PRO A 1 605 ? -52.835 -37.482 5.840 1.00 49.12 605 PRO A N 1
ATOM 4567 C CA . PRO A 1 605 ? -53.515 -36.438 5.066 1.00 49.12 605 PRO A CA 1
ATOM 4568 C C . PRO A 1 605 ? -54.756 -36.912 4.272 1.00 49.12 605 PRO A C 1
ATOM 4570 O O . PRO A 1 605 ? -55.010 -38.107 4.156 1.00 49.12 605 PRO A O 1
ATOM 4573 N N . LYS A 1 606 ? -55.455 -35.956 3.641 1.00 27.31 606 LYS A N 1
ATOM 4574 C CA . LYS A 1 606 ? -56.411 -36.072 2.509 1.00 27.31 606 LYS A CA 1
ATOM 4575 C C . LYS A 1 606 ? -56.686 -34.647 1.981 1.00 27.31 606 LYS A C 1
ATOM 4577 O O . LYS A 1 606 ? -56.600 -33.722 2.781 1.00 27.31 606 LYS A O 1
ATOM 4582 N N . SER A 1 607 ? -57.070 -34.370 0.734 1.00 30.77 607 SER A N 1
ATOM 4583 C CA . SER A 1 607 ? -56.921 -35.044 -0.576 1.00 30.77 607 SER A CA 1
ATOM 4584 C C . SER A 1 607 ? -57.480 -34.084 -1.645 1.00 30.77 607 SER A C 1
ATOM 4586 O O . SER A 1 607 ? -58.451 -33.389 -1.349 1.00 30.77 607 SER A O 1
ATOM 4588 N N . GLU A 1 608 ? -56.932 -34.046 -2.864 1.00 32.53 608 GLU A N 1
ATOM 4589 C CA . GLU A 1 608 ? -57.523 -33.269 -3.977 1.00 32.53 608 GLU A CA 1
ATOM 4590 C C . GLU A 1 608 ? -58.930 -33.783 -4.353 1.00 32.53 608 GLU A C 1
ATOM 4592 O O . GLU A 1 608 ? -59.265 -34.937 -4.060 1.00 32.53 608 GLU A O 1
ATOM 4597 N N . PRO A 1 609 ? -59.766 -32.937 -4.988 1.00 36.75 609 PRO A N 1
ATOM 4598 C CA . PRO A 1 609 ? -59.891 -33.076 -6.445 1.00 36.75 609 PRO A CA 1
ATOM 4599 C C . PRO A 1 609 ? -60.053 -31.759 -7.240 1.00 36.75 609 PRO A C 1
ATOM 4601 O O . PRO A 1 609 ? -60.517 -30.739 -6.736 1.00 36.75 609 PRO A O 1
ATOM 4604 N N . ALA A 1 610 ? -59.770 -31.851 -8.540 1.00 28.94 610 ALA A N 1
ATOM 4605 C CA . ALA A 1 610 ? -60.234 -30.963 -9.619 1.00 28.94 610 ALA A CA 1
ATOM 4606 C C . ALA A 1 610 ? -61.041 -31.826 -10.641 1.00 28.94 610 ALA A C 1
ATOM 4608 O O . ALA A 1 610 ? -61.209 -33.018 -10.361 1.00 28.94 610 ALA A O 1
ATOM 4609 N N . PRO A 1 611 ? -61.490 -31.360 -11.836 1.00 55.69 611 PRO A N 1
ATOM 4610 C CA . PRO A 1 611 ? -61.563 -29.992 -12.384 1.00 55.69 611 PRO A CA 1
ATOM 4611 C C . PRO A 1 611 ? -62.911 -29.620 -13.080 1.00 55.69 611 PRO A C 1
ATOM 4613 O O . PRO A 1 611 ? -63.571 -30.471 -13.660 1.00 55.69 611 PRO A O 1
ATOM 4616 N N . THR A 1 612 ? -63.241 -28.321 -13.166 1.00 28.56 612 THR A N 1
ATOM 4617 C CA . THR A 1 612 ? -64.124 -27.661 -14.180 1.00 28.56 612 THR A CA 1
ATOM 4618 C C . THR A 1 612 ? -64.001 -26.135 -14.002 1.00 28.56 612 THR A C 1
ATOM 4620 O O . THR A 1 612 ? -63.790 -25.705 -12.875 1.00 28.56 612 THR A O 1
ATOM 4623 N N . GLY A 1 613 ? -64.158 -25.239 -14.987 1.00 26.58 613 GLY A N 1
ATOM 4624 C CA . GLY A 1 613 ? -64.423 -25.371 -16.428 1.00 26.58 613 GLY A CA 1
ATOM 4625 C C . GLY A 1 613 ? -64.958 -24.041 -17.022 1.00 26.58 613 GLY A C 1
ATOM 4626 O O . GLY A 1 613 ? -65.421 -23.184 -16.276 1.00 26.58 613 GLY A O 1
ATOM 4627 N N . SER A 1 614 ? -64.971 -23.902 -18.357 1.00 29.34 614 SER A N 1
ATOM 4628 C CA . SER A 1 614 ? -65.517 -22.763 -19.149 1.00 29.34 614 SER A CA 1
ATOM 4629 C C . SER A 1 614 ? -64.719 -21.434 -19.197 1.00 29.34 614 SER A C 1
ATOM 4631 O O . SER A 1 614 ? -63.738 -21.238 -18.492 1.00 29.34 614 SER A O 1
ATOM 4633 N N . SER A 1 615 ? -65.084 -20.570 -20.156 1.00 28.30 615 SER A N 1
ATOM 4634 C CA . SER A 1 615 ? -64.239 -19.548 -20.814 1.00 28.30 615 SER A CA 1
ATOM 4635 C C . SER A 1 615 ? -64.932 -18.183 -21.003 1.00 28.30 615 SER A C 1
ATOM 4637 O O . SER A 1 615 ? -66.159 -18.160 -20.990 1.00 28.30 615 SER A O 1
ATOM 4639 N N . LYS A 1 616 ? -64.167 -17.157 -21.450 1.00 29.64 616 LYS A N 1
ATOM 4640 C CA . LYS A 1 616 ? -64.601 -15.908 -22.154 1.00 29.64 616 LYS A CA 1
ATOM 4641 C C . LYS A 1 616 ? -65.252 -14.775 -21.298 1.00 29.64 616 LYS A C 1
ATOM 4643 O O . LYS A 1 616 ? -65.826 -15.077 -20.262 1.00 29.64 616 LYS A O 1
ATOM 4648 N N . PRO A 1 617 ? -65.315 -13.504 -21.789 1.00 40.00 617 PRO A N 1
ATOM 4649 C CA . PRO A 1 617 ? -64.250 -12.703 -22.430 1.00 40.00 617 PRO A CA 1
ATOM 4650 C C . PRO A 1 617 ? -64.238 -11.222 -21.866 1.00 40.00 617 PRO A C 1
ATOM 4652 O O . PRO A 1 617 ? -64.238 -11.142 -20.642 1.00 40.00 617 PRO A O 1
ATOM 4655 N N . PRO A 1 618 ? -64.118 -10.059 -22.585 1.00 47.50 618 PRO A N 1
ATOM 4656 C CA . PRO A 1 618 ? -63.177 -9.014 -22.111 1.00 47.50 618 PRO A CA 1
ATOM 4657 C C . PRO A 1 618 ? -63.640 -7.519 -22.091 1.00 47.50 618 PRO A C 1
ATOM 4659 O O . PRO A 1 618 ? -64.661 -7.152 -22.664 1.00 47.50 618 PRO A O 1
ATOM 4662 N N . LEU A 1 619 ? -62.743 -6.645 -21.590 1.00 29.41 619 LEU A N 1
ATOM 4663 C CA . LEU A 1 619 ? -62.586 -5.197 -21.912 1.00 29.41 619 LEU A CA 1
ATOM 4664 C C . LEU A 1 619 ? -63.633 -4.180 -21.332 1.00 29.41 619 LEU A C 1
ATOM 4666 O O . LEU A 1 619 ? -64.624 -4.611 -20.749 1.00 29.41 619 LEU A O 1
ATOM 4670 N N . PRO A 1 620 ? -63.345 -2.844 -21.300 1.00 49.66 620 PRO A N 1
ATOM 4671 C CA . PRO A 1 620 ? -63.551 -2.044 -20.076 1.00 49.66 620 PRO A CA 1
ATOM 4672 C C . PRO A 1 620 ? -64.319 -0.706 -20.257 1.00 49.66 620 PRO A C 1
ATOM 4674 O O . PRO A 1 620 ? -64.838 -0.399 -21.328 1.00 49.66 620 PRO A O 1
ATOM 4677 N N . GLN A 1 621 ? -64.308 0.135 -19.210 1.00 28.47 621 GLN A N 1
ATOM 4678 C CA . GLN A 1 621 ? -64.725 1.551 -19.195 1.00 28.47 621 GLN A CA 1
ATOM 4679 C C . GLN A 1 621 ? -63.750 2.407 -18.337 1.00 28.47 621 GLN A C 1
ATOM 4681 O O . GLN A 1 621 ? -63.037 1.845 -17.510 1.00 28.47 621 GLN A O 1
ATOM 4686 N N . VAL A 1 622 ? -63.771 3.752 -18.378 1.00 31.59 622 VAL A N 1
ATOM 4687 C CA . VAL A 1 622 ? -63.248 4.657 -19.439 1.00 31.59 622 VAL A CA 1
ATOM 4688 C C . VAL A 1 622 ? -63.238 6.125 -18.933 1.00 31.59 622 VAL A C 1
ATOM 4690 O O . VAL A 1 622 ? -64.225 6.553 -18.345 1.00 31.59 622 VAL A O 1
ATOM 4693 N N . ALA A 1 623 ? -62.181 6.898 -19.254 1.00 27.89 623 ALA A N 1
ATOM 4694 C CA . ALA A 1 623 ? -62.028 8.368 -19.065 1.00 27.89 623 ALA A CA 1
ATOM 4695 C C . ALA A 1 623 ? -62.030 8.899 -17.592 1.00 27.89 623 ALA A C 1
ATOM 4697 O O . ALA A 1 623 ? -62.369 8.158 -16.679 1.00 27.89 623 ALA A O 1
ATOM 4698 N N . ALA A 1 624 ? -61.604 10.131 -17.244 1.00 27.97 624 ALA A N 1
ATOM 4699 C CA . ALA A 1 624 ? -61.081 11.287 -18.006 1.00 27.97 624 ALA A CA 1
ATOM 4700 C C . ALA A 1 624 ? -59.981 12.071 -17.213 1.00 27.97 624 ALA A C 1
ATOM 4702 O O . ALA A 1 624 ? -59.568 11.639 -16.140 1.00 27.97 624 ALA A O 1
ATOM 4703 N N . GLN A 1 625 ? -59.497 13.211 -17.735 1.00 26.42 625 GLN A N 1
ATOM 4704 C CA . GLN A 1 625 ? -58.349 14.004 -17.225 1.00 26.42 625 GLN A CA 1
ATOM 4705 C C . GLN A 1 625 ? -58.752 15.266 -16.421 1.00 26.42 625 GLN A C 1
ATOM 4707 O O . GLN A 1 625 ? -59.734 15.900 -16.795 1.00 26.42 625 GLN A O 1
ATOM 4712 N N . ALA A 1 626 ? -57.930 15.699 -15.441 1.00 25.64 626 ALA A N 1
ATOM 4713 C CA . ALA A 1 626 ? -57.605 17.113 -15.104 1.00 25.64 626 ALA A CA 1
ATOM 4714 C C . ALA A 1 626 ? -56.578 17.226 -13.935 1.00 25.64 626 ALA A C 1
ATOM 4716 O O . ALA A 1 626 ? -56.381 16.269 -13.193 1.00 25.64 626 ALA A O 1
ATOM 4717 N N . ALA A 1 627 ? -55.940 18.394 -13.770 1.00 29.45 627 ALA A N 1
ATOM 4718 C CA . ALA A 1 627 ? -54.971 18.771 -12.709 1.00 29.45 627 ALA A CA 1
ATOM 4719 C C . ALA A 1 627 ? -55.485 20.039 -11.945 1.00 29.45 627 ALA A C 1
ATOM 4721 O O . ALA A 1 627 ? -56.567 20.491 -12.335 1.00 29.45 627 ALA A O 1
ATOM 4722 N N . PRO A 1 628 ? -54.794 20.686 -10.956 1.00 37.59 628 PRO A N 1
ATOM 4723 C CA . PRO A 1 628 ? -53.429 20.464 -10.411 1.00 37.59 628 PRO A CA 1
ATOM 4724 C C . PRO A 1 628 ? -53.219 20.613 -8.863 1.00 37.59 628 PRO A C 1
ATOM 4726 O O . PRO A 1 628 ? -54.061 21.192 -8.192 1.00 37.59 628 PRO A O 1
ATOM 4729 N N . LEU A 1 629 ? -52.015 20.225 -8.372 1.00 32.12 629 LEU A N 1
ATOM 4730 C CA . LEU A 1 629 ? -51.238 20.733 -7.188 1.00 32.12 629 LEU A CA 1
ATOM 4731 C C . LEU A 1 629 ? -51.891 20.736 -5.763 1.00 32.12 629 LEU A C 1
ATOM 4733 O O . LEU A 1 629 ? -53.113 20.692 -5.671 1.00 32.12 629 LEU A O 1
ATOM 4737 N N . PRO A 1 630 ? -51.133 20.754 -4.625 1.00 30.38 630 PRO A N 1
ATOM 4738 C CA . PRO A 1 630 ? -49.758 21.252 -4.413 1.00 30.38 630 PRO A CA 1
ATOM 4739 C C . PRO A 1 630 ? -48.750 20.279 -3.738 1.00 30.38 630 PRO A C 1
ATOM 4741 O O . PRO A 1 630 ? -49.034 19.105 -3.513 1.00 30.38 630 PRO A O 1
ATOM 4744 N N . GLU A 1 631 ? -47.551 20.792 -3.434 1.00 28.52 631 GLU A N 1
ATOM 4745 C CA . GLU A 1 631 ? -46.402 20.096 -2.822 1.00 28.52 631 GLU A CA 1
ATOM 4746 C C . GLU A 1 631 ? -46.439 20.012 -1.277 1.00 28.52 631 GLU A C 1
ATOM 4748 O O . GLU A 1 631 ? -46.998 20.897 -0.622 1.00 28.52 631 GLU A O 1
ATOM 4753 N N . PRO A 1 632 ? -45.709 19.051 -0.674 1.00 26.45 632 PRO A N 1
ATOM 4754 C CA . PRO A 1 632 ? -45.148 19.154 0.673 1.00 26.45 632 PRO A CA 1
ATOM 4755 C C . PRO A 1 632 ? -43.623 19.406 0.644 1.00 26.45 632 PRO A C 1
ATOM 4757 O O . PRO A 1 632 ? -42.866 18.669 0.014 1.00 26.45 632 PRO A O 1
ATOM 4760 N N . THR A 1 633 ? -43.147 20.420 1.369 1.00 24.66 633 THR A N 1
ATOM 4761 C CA . THR A 1 633 ? -41.723 20.805 1.410 1.00 24.66 633 THR A CA 1
ATOM 4762 C C . THR A 1 633 ? -40.917 19.981 2.422 1.00 24.66 633 THR A C 1
ATOM 4764 O O . THR A 1 633 ? -41.309 19.863 3.582 1.00 24.66 633 THR A O 1
ATOM 4767 N N . LEU A 1 634 ? -39.730 19.504 2.029 1.00 23.97 634 LEU A N 1
ATOM 4768 C CA . LEU A 1 634 ? -38.707 18.973 2.940 1.00 23.97 634 LEU A CA 1
ATOM 4769 C C . LEU A 1 634 ? -37.445 19.838 2.860 1.00 23.97 634 LEU A C 1
ATOM 4771 O O . LEU A 1 634 ? -36.863 20.004 1.791 1.00 23.97 634 LEU A O 1
ATOM 4775 N N . LYS A 1 635 ? -37.034 20.406 3.998 1.00 24.59 635 LYS A N 1
ATOM 4776 C CA . LYS A 1 635 ? -35.839 21.254 4.096 1.00 24.59 635 LYS A CA 1
ATOM 4777 C C . LYS A 1 635 ? -34.582 20.386 4.159 1.00 24.59 635 LYS A C 1
ATOM 4779 O O . LYS A 1 635 ? -34.439 19.592 5.086 1.00 24.59 635 LYS A O 1
ATOM 4784 N N . LEU A 1 636 ? -33.672 20.578 3.208 1.00 27.30 636 LEU A N 1
ATOM 4785 C CA . LEU A 1 636 ? -32.275 20.160 3.333 1.00 27.30 636 LEU A CA 1
ATOM 4786 C C . LEU A 1 636 ? -31.496 21.246 4.087 1.00 27.30 636 LEU A C 1
ATOM 4788 O O . LEU A 1 636 ? -31.764 22.434 3.918 1.00 27.30 636 LEU A O 1
ATOM 4792 N N . ASP A 1 637 ? -30.564 20.830 4.941 1.00 25.42 637 ASP A N 1
ATOM 4793 C CA . ASP A 1 637 ? -29.844 21.723 5.851 1.00 25.42 637 ASP A CA 1
ATOM 4794 C C . ASP A 1 637 ? -28.505 22.166 5.230 1.00 25.42 637 ASP A C 1
ATOM 4796 O O . ASP A 1 637 ? -27.514 21.429 5.238 1.00 25.42 637 ASP A O 1
ATOM 4800 N N . GLU A 1 638 ? -28.474 23.361 4.632 1.00 29.81 638 GLU A N 1
ATOM 4801 C CA . GLU A 1 638 ? -27.329 23.909 3.877 1.00 29.81 638 GLU A CA 1
ATOM 4802 C C . GLU A 1 638 ? -26.168 24.408 4.774 1.00 29.81 638 GLU A C 1
ATOM 4804 O O . GLU A 1 638 ? -25.567 25.457 4.537 1.00 29.81 638 GLU A O 1
ATOM 4809 N N . GLY A 1 639 ? -25.826 23.659 5.827 1.00 28.25 639 GLY A N 1
ATOM 4810 C CA . GLY A 1 639 ? -24.834 24.063 6.832 1.00 28.25 639 GLY A CA 1
ATOM 4811 C C . GLY A 1 639 ? -23.376 23.664 6.553 1.00 28.25 639 GLY A C 1
ATOM 4812 O O . GLY A 1 639 ? -22.459 24.336 7.027 1.00 28.25 639 GLY A O 1
ATOM 4813 N N . VAL A 1 640 ? -23.130 22.569 5.818 1.00 33.22 640 VAL A N 1
ATOM 4814 C CA . VAL A 1 640 ? -21.811 21.887 5.817 1.00 33.22 640 VAL A CA 1
ATOM 4815 C C . VAL A 1 640 ? -21.105 21.909 4.454 1.00 33.22 640 VAL A C 1
ATOM 4817 O O . VAL A 1 640 ? -19.936 22.293 4.369 1.00 33.22 640 VAL A O 1
ATOM 4820 N N . THR A 1 641 ? -21.802 21.556 3.372 1.00 35.84 641 THR A N 1
ATOM 4821 C CA . THR A 1 641 ? -21.229 21.434 2.013 1.00 35.84 641 THR A CA 1
ATOM 4822 C C . THR A 1 641 ? -20.655 22.751 1.485 1.00 35.84 641 THR A C 1
ATOM 4824 O O . THR A 1 641 ? -19.552 22.777 0.935 1.00 35.84 641 THR A O 1
ATOM 4827 N N . ALA A 1 642 ? -21.346 23.868 1.731 1.00 33.41 642 ALA A N 1
ATOM 4828 C CA . ALA A 1 642 ? -20.921 25.201 1.306 1.00 33.41 642 ALA A CA 1
ATOM 4829 C C . ALA A 1 642 ? -19.582 25.653 1.923 1.00 33.41 642 ALA A C 1
ATOM 4831 O O . ALA A 1 642 ? -18.903 26.510 1.356 1.00 33.41 642 ALA A O 1
ATOM 4832 N N . LYS A 1 643 ? -19.175 25.093 3.073 1.00 31.95 643 LYS A N 1
ATOM 4833 C CA . LYS A 1 643 ? -17.944 25.490 3.774 1.00 31.95 643 LYS A CA 1
ATOM 4834 C C . LYS A 1 643 ? -16.701 24.812 3.192 1.00 31.95 643 LYS A C 1
ATOM 4836 O O . LYS A 1 643 ? -15.685 25.481 3.016 1.00 31.95 643 LYS A O 1
ATOM 4841 N N . ALA A 1 644 ? -16.800 23.531 2.831 1.00 34.06 644 ALA A N 1
ATOM 4842 C CA . ALA A 1 644 ? -15.733 22.806 2.136 1.00 34.06 644 ALA A CA 1
ATOM 4843 C C . ALA A 1 644 ? -15.537 23.339 0.706 1.00 34.06 644 ALA A C 1
ATOM 4845 O O . ALA A 1 644 ? -14.422 23.705 0.338 1.00 34.06 644 ALA A O 1
ATOM 4846 N N . ALA A 1 645 ? -16.629 23.501 -0.054 1.00 33.28 645 ALA A N 1
ATOM 4847 C CA . ALA A 1 645 ? -16.586 24.061 -1.407 1.00 33.28 645 ALA A CA 1
ATOM 4848 C C . ALA A 1 645 ? -15.961 25.470 -1.435 1.00 33.28 645 ALA A C 1
ATOM 4850 O O . ALA A 1 645 ? -15.096 25.747 -2.264 1.00 33.28 645 ALA A O 1
ATOM 4851 N N . ARG A 1 646 ? -16.312 26.342 -0.474 1.00 35.78 646 ARG A N 1
ATOM 4852 C CA . ARG A 1 646 ? -15.660 27.655 -0.324 1.00 35.78 646 ARG A CA 1
ATOM 4853 C C . ARG A 1 646 ? -14.181 27.555 0.062 1.00 35.78 646 ARG A C 1
ATOM 4855 O O . ARG A 1 646 ? -13.404 28.339 -0.472 1.00 35.78 646 ARG A O 1
ATOM 4862 N N . LYS A 1 647 ? -13.763 26.626 0.938 1.00 33.66 647 LYS A N 1
ATOM 4863 C CA . LYS A 1 647 ? -12.338 26.455 1.313 1.00 33.66 647 LYS A CA 1
ATOM 4864 C C . LYS A 1 647 ? -11.492 26.066 0.088 1.00 33.66 647 LYS A C 1
ATOM 4866 O O . LYS A 1 647 ? -10.419 26.630 -0.082 1.00 33.66 647 LYS A O 1
ATOM 4871 N N . ALA A 1 648 ? -12.005 25.194 -0.787 1.00 33.88 648 ALA A N 1
ATOM 4872 C CA . ALA A 1 648 ? -11.347 24.816 -2.043 1.00 33.88 648 ALA A CA 1
ATOM 4873 C C . ALA A 1 648 ? -11.318 25.965 -3.074 1.00 33.88 648 ALA A C 1
ATOM 4875 O O . ALA A 1 648 ? -10.248 26.318 -3.564 1.00 33.88 648 ALA A O 1
ATOM 4876 N N . ALA A 1 649 ? -12.462 26.601 -3.359 1.00 33.09 649 ALA A N 1
ATOM 4877 C CA . ALA A 1 649 ? -12.538 27.695 -4.337 1.00 33.09 649 ALA A CA 1
ATOM 4878 C C . ALA A 1 649 ? -11.673 28.912 -3.945 1.00 33.09 649 ALA A C 1
ATOM 4880 O O . ALA A 1 649 ? -10.966 29.466 -4.781 1.00 33.09 649 ALA A O 1
ATOM 4881 N N . THR A 1 650 ? -11.631 29.264 -2.651 1.00 37.84 650 THR A N 1
ATOM 4882 C CA . THR A 1 650 ? -10.842 30.410 -2.149 1.00 37.84 650 THR A CA 1
ATOM 4883 C C . THR A 1 650 ? -9.331 30.246 -2.369 1.00 37.84 650 THR A C 1
ATOM 4885 O O . THR A 1 650 ? -8.614 31.242 -2.346 1.00 37.84 650 THR A O 1
ATOM 4888 N N . ILE A 1 651 ? -8.823 29.025 -2.575 1.00 37.97 651 ILE A N 1
ATOM 4889 C CA . ILE A 1 651 ? -7.408 28.804 -2.913 1.00 37.97 651 ILE A CA 1
ATOM 4890 C C . ILE A 1 651 ? -7.152 29.166 -4.385 1.00 37.97 651 ILE A C 1
ATOM 4892 O O . ILE A 1 651 ? -6.178 29.851 -4.676 1.00 37.97 651 ILE A O 1
ATOM 4896 N N . VAL A 1 652 ? -8.058 28.786 -5.292 1.00 36.09 652 VAL A N 1
ATOM 4897 C CA . VAL A 1 652 ? -7.937 29.053 -6.737 1.00 36.09 652 VAL A CA 1
ATOM 4898 C C . VAL A 1 652 ? -8.168 30.535 -7.060 1.00 36.09 652 VAL A C 1
ATOM 4900 O O . VAL A 1 652 ? -7.364 31.148 -7.759 1.00 36.09 652 VAL A O 1
ATOM 4903 N N . ASP A 1 653 ? -9.221 31.143 -6.506 1.00 35.88 653 ASP A N 1
ATOM 4904 C CA . ASP A 1 653 ? -9.593 32.533 -6.819 1.00 35.88 653 ASP A CA 1
ATOM 4905 C C . ASP A 1 653 ? -8.580 33.567 -6.289 1.00 35.88 653 ASP A C 1
ATOM 4907 O O . ASP A 1 653 ? -8.438 34.662 -6.841 1.00 35.88 653 ASP A O 1
ATOM 4911 N N . ARG A 1 654 ? -7.874 33.254 -5.193 1.00 36.97 654 ARG A N 1
ATOM 4912 C CA . ARG A 1 654 ? -7.072 34.244 -4.456 1.00 36.97 654 ARG A CA 1
ATOM 4913 C C . ARG A 1 654 ? -5.704 34.533 -5.073 1.00 36.97 654 ARG A C 1
ATOM 4915 O O . ARG A 1 654 ? -5.171 35.615 -4.832 1.00 36.97 654 ARG A O 1
ATOM 4922 N N . GLU A 1 655 ? -5.148 33.627 -5.873 1.00 41.31 655 GLU A N 1
ATOM 4923 C CA . GLU A 1 655 ? -3.863 33.864 -6.550 1.00 41.31 655 GLU A CA 1
ATOM 4924 C C . GLU A 1 655 ? -4.016 34.628 -7.873 1.00 41.31 655 GLU A C 1
ATOM 4926 O O . GLU A 1 655 ? -3.123 35.379 -8.261 1.00 41.31 655 GLU A O 1
ATOM 4931 N N . ILE A 1 656 ? -5.176 34.522 -8.530 1.00 38.25 656 ILE A N 1
ATOM 4932 C CA . ILE A 1 656 ? -5.441 35.154 -9.833 1.00 38.25 656 ILE A CA 1
ATOM 4933 C C . ILE A 1 656 ? -5.633 36.679 -9.698 1.00 38.25 656 ILE A C 1
ATOM 4935 O O . ILE A 1 656 ? -5.260 37.445 -10.585 1.00 38.25 656 ILE A O 1
ATOM 4939 N N . ALA A 1 657 ? -6.152 37.152 -8.561 1.00 31.73 657 ALA A N 1
ATOM 4940 C CA . ALA A 1 657 ? -6.550 38.549 -8.356 1.00 31.73 657 ALA A CA 1
ATOM 4941 C C . ALA A 1 657 ? -5.407 39.551 -8.051 1.00 31.73 657 ALA A C 1
ATOM 4943 O O . ALA A 1 657 ? -5.692 40.700 -7.713 1.00 31.73 657 ALA A O 1
ATOM 4944 N N . THR A 1 658 ? -4.128 39.158 -8.152 1.00 35.44 658 THR A N 1
ATOM 4945 C CA . THR A 1 658 ? -2.974 40.033 -7.813 1.00 35.44 658 THR A CA 1
ATOM 4946 C C . THR A 1 658 ? -2.172 40.507 -9.039 1.00 35.44 658 THR A C 1
ATOM 4948 O O . THR A 1 658 ? -1.085 41.060 -8.890 1.00 35.44 658 THR A O 1
ATOM 4951 N N . ILE A 1 659 ? -2.690 40.317 -10.260 1.00 36.72 659 ILE A N 1
ATOM 4952 C CA . ILE A 1 659 ? -2.011 40.690 -11.517 1.00 36.72 659 ILE A CA 1
ATOM 4953 C C . ILE A 1 659 ? -2.811 41.747 -12.300 1.00 36.72 659 ILE A C 1
ATOM 4955 O O . ILE A 1 659 ? -3.151 41.533 -13.458 1.00 36.72 659 ILE A O 1
ATOM 4959 N N . ASP A 1 660 ? -3.089 42.906 -11.685 1.00 32.16 660 ASP A N 1
ATOM 4960 C CA . ASP A 1 660 ? -3.325 44.147 -12.450 1.00 32.16 660 ASP A CA 1
ATOM 4961 C C . ASP A 1 660 ? -3.078 45.443 -11.639 1.00 32.16 660 ASP A C 1
ATOM 4963 O O . ASP A 1 660 ? -3.996 45.995 -11.027 1.00 32.16 660 ASP A O 1
ATOM 4967 N N . GLN A 1 661 ? -1.811 45.898 -11.603 1.00 29.75 661 GLN A N 1
ATOM 4968 C CA . GLN A 1 661 ? -1.374 47.313 -11.513 1.00 29.75 661 GLN A CA 1
ATOM 4969 C C . GLN A 1 661 ? 0.143 47.433 -11.254 1.00 29.75 661 GLN A C 1
ATOM 4971 O O . GLN A 1 661 ? 0.569 47.453 -10.101 1.00 29.75 661 GLN A O 1
ATOM 4976 N N . ALA A 1 662 ? 0.961 47.584 -12.309 1.00 27.72 662 ALA A N 1
ATOM 4977 C CA . ALA A 1 662 ? 2.284 48.237 -12.233 1.00 27.72 662 ALA A CA 1
ATOM 4978 C C . ALA A 1 662 ? 2.940 48.451 -13.617 1.00 27.72 662 ALA A C 1
ATOM 4980 O O . ALA A 1 662 ? 3.687 47.599 -14.092 1.00 27.72 662 ALA A O 1
ATOM 4981 N N . THR A 1 663 ? 2.780 49.635 -14.219 1.00 28.02 663 THR A N 1
ATOM 4982 C CA . THR A 1 663 ? 3.704 50.128 -15.263 1.00 28.02 663 THR A CA 1
ATOM 4983 C C . THR A 1 663 ? 3.891 51.640 -15.166 1.00 28.02 663 THR A C 1
ATOM 4985 O O . THR A 1 663 ? 2.902 52.359 -15.283 1.00 28.02 663 THR A O 1
ATOM 4988 N N . VAL A 1 664 ? 5.144 52.093 -14.994 1.00 28.67 664 VAL A N 1
ATOM 4989 C CA . VAL A 1 664 ? 5.796 53.313 -15.547 1.00 28.67 664 VAL A CA 1
ATOM 4990 C C . VAL A 1 664 ? 7.078 53.624 -14.740 1.00 28.67 664 VAL A C 1
ATOM 4992 O O . VAL A 1 664 ? 7.083 53.577 -13.514 1.00 28.67 664 VAL A O 1
ATOM 4995 N N . SER A 1 665 ? 8.175 53.920 -15.445 1.00 26.95 665 SER A N 1
ATOM 4996 C CA . SER A 1 665 ? 9.517 54.315 -14.938 1.00 26.95 665 SER A CA 1
ATOM 4997 C C . SER A 1 665 ? 9.740 55.843 -15.164 1.00 26.95 665 SER A C 1
ATOM 4999 O O . SER A 1 665 ? 8.795 56.455 -15.669 1.00 26.95 665 SER A O 1
ATOM 5001 N N . PRO A 1 666 ? 10.907 56.508 -14.904 1.00 40.28 666 PRO A N 1
ATOM 5002 C CA . PRO A 1 666 ? 12.243 56.011 -14.487 1.00 40.28 666 PRO A CA 1
ATOM 5003 C C . PRO A 1 666 ? 13.066 56.865 -13.456 1.00 40.28 666 PRO A C 1
ATOM 5005 O O . PRO A 1 666 ? 12.696 57.988 -13.140 1.00 40.28 666 PRO A O 1
ATOM 5008 N N . ASP A 1 667 ? 14.196 56.298 -12.979 1.00 25.00 667 ASP A N 1
ATOM 5009 C CA . ASP A 1 667 ? 15.565 56.832 -12.675 1.00 25.00 667 ASP A CA 1
ATOM 5010 C C . ASP A 1 667 ? 15.860 58.317 -12.270 1.00 25.00 667 ASP A C 1
ATOM 5012 O O . ASP A 1 667 ? 15.189 59.234 -12.737 1.00 25.00 667 ASP A O 1
ATOM 5016 N N . PRO A 1 668 ? 17.049 58.651 -11.677 1.00 44.44 668 PRO A N 1
ATOM 5017 C CA . PRO A 1 668 ? 17.901 57.976 -10.661 1.00 44.44 668 PRO A CA 1
ATOM 5018 C C . PRO A 1 668 ? 18.343 58.972 -9.514 1.00 44.44 668 PRO A C 1
ATOM 5020 O O . PRO A 1 668 ? 17.449 59.518 -8.878 1.00 44.44 668 PRO A O 1
ATOM 5023 N N . PRO A 1 669 ? 19.628 59.381 -9.268 1.00 40.97 669 PRO A N 1
ATOM 5024 C CA . PRO A 1 669 ? 20.858 58.691 -8.791 1.00 40.97 669 PRO A CA 1
ATOM 5025 C C . PRO A 1 669 ? 21.482 59.243 -7.451 1.00 40.97 669 PRO A C 1
ATOM 5027 O O . PRO A 1 669 ? 21.038 60.264 -6.939 1.00 40.97 669 PRO A O 1
ATOM 5030 N N . LYS A 1 670 ? 22.652 58.690 -7.024 1.00 26.44 670 LYS A N 1
ATOM 5031 C CA . LYS A 1 670 ? 23.651 59.177 -5.998 1.00 26.44 670 LYS A CA 1
ATOM 5032 C C . LYS A 1 670 ? 23.271 59.007 -4.502 1.00 26.44 670 LYS A C 1
ATOM 5034 O O . LYS A 1 670 ? 22.112 59.183 -4.166 1.00 26.44 670 LYS A O 1
ATOM 5039 N N . ALA A 1 671 ? 24.167 58.755 -3.526 1.00 27.27 671 ALA A N 1
ATOM 5040 C CA . ALA A 1 671 ? 25.587 58.298 -3.418 1.00 27.27 671 ALA A CA 1
ATOM 5041 C C . ALA A 1 671 ? 25.830 57.839 -1.923 1.00 27.27 671 ALA A C 1
ATOM 5043 O O . ALA A 1 671 ? 24.826 57.647 -1.243 1.00 27.27 671 ALA A O 1
ATOM 5044 N N . THR A 1 672 ? 26.998 57.583 -1.287 1.00 27.27 672 THR A N 1
ATOM 5045 C CA . THR A 1 672 ? 28.465 57.756 -1.524 1.00 27.27 672 THR A CA 1
ATOM 5046 C C . THR A 1 672 ? 29.281 56.819 -0.567 1.00 27.27 672 THR A C 1
ATOM 5048 O O . THR A 1 672 ? 28.674 56.209 0.302 1.00 27.27 672 THR A O 1
ATOM 5051 N N . ASP A 1 673 ? 30.620 56.730 -0.722 1.00 27.66 673 ASP A N 1
ATOM 5052 C CA . ASP A 1 673 ? 31.754 56.400 0.211 1.00 27.66 673 ASP A CA 1
ATOM 5053 C C . ASP A 1 673 ? 31.598 55.534 1.505 1.00 27.66 673 ASP A C 1
ATOM 5055 O O . ASP A 1 673 ? 30.615 55.615 2.226 1.00 27.66 673 ASP A O 1
ATOM 5059 N N . GLY A 1 674 ? 32.602 54.759 1.972 1.00 26.44 674 GLY A N 1
ATOM 5060 C CA . GLY A 1 674 ? 33.941 54.434 1.429 1.00 26.44 674 GLY A CA 1
ATOM 5061 C C . GLY A 1 674 ? 34.967 53.922 2.487 1.00 26.44 674 GLY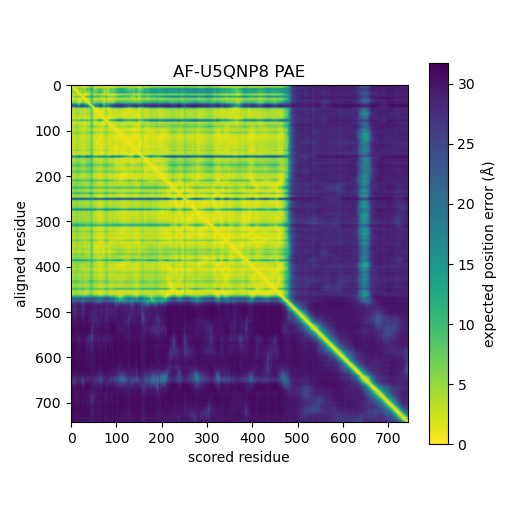 A C 1
ATOM 5062 O O . GLY A 1 674 ? 34.774 54.125 3.682 1.00 26.44 674 GLY A O 1
ATOM 5063 N N . SER A 1 675 ? 36.111 53.354 2.040 1.00 28.02 675 SER A N 1
ATOM 5064 C CA . SER A 1 675 ? 37.369 53.082 2.818 1.00 28.02 675 SER A CA 1
ATOM 5065 C C . SER A 1 675 ? 37.365 51.917 3.870 1.00 28.02 675 SER A C 1
ATOM 5067 O O . SER A 1 675 ? 36.303 51.541 4.340 1.00 28.02 675 SER A O 1
ATOM 5069 N N . THR A 1 676 ? 38.466 51.252 4.313 1.00 28.75 676 THR A N 1
ATOM 5070 C CA . THR A 1 676 ? 39.857 51.074 3.792 1.00 28.75 676 THR A CA 1
ATOM 5071 C C . THR A 1 676 ? 40.639 49.859 4.395 1.00 28.75 676 THR A C 1
ATOM 5073 O O . THR A 1 676 ? 40.529 49.559 5.575 1.00 28.75 676 THR A O 1
ATOM 5076 N N . THR A 1 677 ? 41.561 49.277 3.597 1.00 29.20 677 THR A N 1
ATOM 5077 C CA . THR A 1 677 ? 42.902 48.679 3.929 1.00 29.20 677 THR A CA 1
ATOM 5078 C C . THR A 1 677 ? 43.178 47.440 4.834 1.00 29.20 677 THR A C 1
ATOM 5080 O O . THR A 1 677 ? 43.014 47.497 6.042 1.00 29.20 677 THR A O 1
ATOM 5083 N N . ARG A 1 678 ? 43.976 46.508 4.245 1.00 29.91 678 ARG A N 1
ATOM 5084 C CA . ARG A 1 678 ? 45.214 45.817 4.756 1.00 29.91 678 ARG A CA 1
ATOM 5085 C C . ARG A 1 678 ? 45.132 44.752 5.889 1.00 29.91 678 ARG A C 1
ATOM 5087 O O . ARG A 1 678 ? 44.294 44.842 6.762 1.00 29.91 678 ARG A O 1
ATOM 5094 N N . SER A 1 679 ? 46.059 43.773 6.010 1.00 28.06 679 SER A N 1
ATOM 5095 C CA . SER A 1 679 ? 46.968 43.093 5.039 1.00 28.06 679 SER A CA 1
ATOM 5096 C C . SER A 1 679 ? 47.735 41.897 5.664 1.00 28.06 679 SER A C 1
ATOM 5098 O O . SER A 1 679 ? 47.971 41.921 6.864 1.00 28.06 679 SER A O 1
ATOM 5100 N N . SER A 1 680 ? 48.326 41.026 4.817 1.00 30.16 680 SER A N 1
ATOM 5101 C CA . SER A 1 680 ? 49.584 40.259 5.069 1.00 30.16 680 SER A CA 1
ATOM 5102 C C . SER A 1 680 ? 49.555 39.082 6.080 1.00 30.16 680 SER A C 1
ATOM 5104 O O . SER A 1 680 ? 48.786 39.108 7.022 1.00 30.16 680 SER A O 1
ATOM 5106 N N . ARG A 1 681 ? 50.399 38.025 6.008 1.00 32.28 681 ARG A N 1
ATOM 5107 C CA . ARG A 1 681 ? 51.282 37.446 4.950 1.00 32.28 681 ARG A CA 1
ATOM 5108 C C . ARG A 1 681 ? 51.819 36.056 5.401 1.00 32.28 681 ARG A C 1
ATOM 5110 O O . ARG A 1 681 ? 52.415 36.015 6.464 1.00 32.28 681 ARG A O 1
ATOM 5117 N N . ARG A 1 682 ? 51.867 35.058 4.486 1.00 31.67 682 ARG A N 1
ATOM 5118 C CA . ARG A 1 682 ? 52.931 34.000 4.338 1.00 31.67 682 ARG A CA 1
ATOM 5119 C C . ARG A 1 682 ? 53.168 32.999 5.525 1.00 31.67 682 ARG A C 1
ATOM 5121 O O . ARG A 1 682 ? 52.790 33.286 6.641 1.00 31.67 682 ARG A O 1
ATOM 5128 N N . LYS A 1 683 ? 53.789 31.803 5.381 1.00 29.98 683 LYS A N 1
ATOM 5129 C CA . LYS A 1 683 ? 54.336 31.033 4.222 1.00 29.98 683 LYS A CA 1
ATOM 5130 C C . LYS A 1 683 ? 54.498 29.510 4.531 1.00 29.98 683 LYS A C 1
ATOM 5132 O O . LYS A 1 683 ? 54.922 29.181 5.621 1.00 29.98 683 LYS A O 1
ATOM 5137 N N . GLN A 1 684 ? 54.320 28.656 3.503 1.00 30.64 684 GLN A N 1
ATOM 5138 C CA . GLN A 1 684 ? 55.190 27.521 3.053 1.00 30.64 684 GLN A CA 1
ATOM 5139 C C . GLN A 1 684 ? 55.729 26.448 4.056 1.00 30.64 684 GLN A C 1
ATOM 5141 O O . GLN A 1 684 ? 56.461 26.794 4.964 1.00 30.64 684 GLN A O 1
ATOM 5146 N N . ARG A 1 685 ? 55.407 25.140 3.866 1.00 29.78 685 ARG A N 1
ATOM 5147 C CA . ARG A 1 685 ? 56.168 24.051 3.136 1.00 29.78 685 ARG A CA 1
ATOM 5148 C C . ARG A 1 685 ? 57.265 23.353 3.989 1.00 29.78 685 ARG A C 1
ATOM 5150 O O . ARG A 1 685 ? 57.874 24.039 4.786 1.00 29.78 685 ARG A O 1
ATOM 5157 N N . ARG A 1 686 ? 57.662 22.073 3.804 1.00 29.59 686 ARG A N 1
ATOM 5158 C CA . ARG A 1 686 ? 57.187 20.864 3.051 1.00 29.59 686 ARG A CA 1
ATOM 5159 C C . ARG A 1 686 ? 58.076 19.657 3.482 1.00 29.59 686 ARG A C 1
ATOM 5161 O O . ARG A 1 686 ? 59.228 19.932 3.791 1.00 29.59 686 ARG A O 1
ATOM 5168 N N . THR A 1 687 ? 57.620 18.396 3.319 1.00 28.08 687 THR A N 1
ATOM 5169 C CA . THR A 1 687 ? 58.420 17.117 3.319 1.00 28.08 687 THR A CA 1
ATOM 5170 C C . THR A 1 687 ? 59.221 16.771 4.602 1.00 28.08 687 THR A C 1
ATOM 5172 O O . THR A 1 687 ? 59.612 17.673 5.323 1.00 28.08 687 THR A O 1
ATOM 5175 N N . GLY A 1 688 ? 59.503 15.507 4.961 1.00 24.59 688 GLY A N 1
ATOM 5176 C CA . GLY A 1 688 ? 59.104 14.193 4.413 1.00 24.59 688 GLY A CA 1
ATOM 5177 C C . GLY A 1 688 ? 59.778 13.013 5.168 1.00 24.59 688 GLY A C 1
ATOM 5178 O O . GLY A 1 688 ? 60.739 13.248 5.888 1.00 24.59 688 GLY A O 1
ATOM 5179 N N . GLU A 1 689 ? 59.279 11.784 4.955 1.00 27.94 689 GLU A N 1
ATOM 5180 C CA . GLU A 1 689 ? 59.889 10.463 5.288 1.00 27.94 689 GLU A CA 1
ATOM 5181 C C . GLU A 1 689 ? 60.104 10.047 6.778 1.00 27.94 689 GLU A C 1
ATOM 5183 O O . GLU A 1 689 ? 59.877 10.810 7.713 1.00 27.94 689 GLU A O 1
ATOM 5188 N N . GLN A 1 690 ? 60.406 8.751 6.972 1.00 28.73 690 GLN A N 1
ATOM 5189 C CA . GLN A 1 690 ? 60.614 7.977 8.227 1.00 28.73 690 GLN A CA 1
ATOM 5190 C C . GLN A 1 690 ? 62.092 7.445 8.262 1.00 28.73 690 GLN A C 1
ATOM 5192 O O . GLN A 1 690 ? 62.807 7.811 7.325 1.00 28.73 690 GLN A O 1
ATOM 5197 N N . PRO A 1 691 ? 62.605 6.583 9.197 1.00 47.41 691 PRO A N 1
ATOM 5198 C CA . PRO A 1 691 ? 61.962 5.840 10.306 1.00 47.41 691 PRO A CA 1
ATOM 5199 C C . PRO A 1 691 ? 62.772 5.662 11.639 1.00 47.41 691 PRO A C 1
ATOM 5201 O O . PRO A 1 691 ? 63.854 6.208 11.817 1.00 47.41 691 PRO A O 1
ATOM 5204 N N . GLU A 1 692 ? 62.231 4.803 12.525 1.00 27.83 692 GLU A N 1
ATOM 5205 C CA . GLU A 1 692 ? 62.874 4.031 13.625 1.00 27.83 692 GLU A CA 1
ATOM 5206 C C . GLU A 1 692 ? 63.269 4.693 14.983 1.00 27.83 692 GLU A C 1
ATOM 5208 O O . GLU A 1 692 ? 62.947 5.840 15.277 1.00 27.83 692 GLU A O 1
ATOM 5213 N N . ASN A 1 693 ? 63.781 3.839 15.887 1.00 27.72 693 ASN A N 1
ATOM 5214 C CA . ASN A 1 693 ? 63.817 3.859 17.374 1.00 27.72 693 ASN A CA 1
ATOM 5215 C C . ASN A 1 693 ? 65.315 3.963 17.855 1.00 27.72 693 ASN A C 1
ATOM 5217 O O . ASN A 1 693 ? 66.154 4.147 16.972 1.00 27.72 693 ASN A O 1
ATOM 5221 N N . PRO A 1 694 ? 65.763 3.776 19.136 1.00 44.66 694 PRO A N 1
ATOM 5222 C CA . PRO A 1 694 ? 65.063 3.516 20.410 1.00 44.66 694 PRO A CA 1
ATOM 5223 C C . PRO A 1 694 ? 65.594 4.240 21.698 1.00 44.66 694 PRO A C 1
ATOM 5225 O O . PRO A 1 694 ? 66.595 4.941 21.681 1.00 44.66 694 PRO A O 1
ATOM 5228 N N . LEU A 1 695 ? 64.912 3.979 22.832 1.00 27.41 695 LEU A N 1
ATOM 5229 C CA . LEU A 1 695 ? 65.388 3.792 24.236 1.00 27.41 695 LEU A CA 1
ATOM 5230 C C . LEU A 1 695 ? 66.622 4.543 24.815 1.00 27.41 695 LEU A C 1
ATOM 5232 O O . LEU A 1 695 ? 67.732 4.302 24.360 1.00 27.41 695 LEU A O 1
ATOM 5236 N N . GLN A 1 696 ? 66.429 5.222 25.971 1.00 27.34 696 GLN A N 1
ATOM 5237 C CA . GLN A 1 696 ? 67.263 5.286 27.220 1.00 27.34 696 GLN A CA 1
ATOM 5238 C C . GLN A 1 696 ? 66.961 6.587 28.023 1.00 27.34 696 GLN A C 1
ATOM 5240 O O . GLN A 1 696 ? 66.466 7.541 27.435 1.00 27.34 696 GLN A O 1
ATOM 5245 N N . GLU A 1 697 ? 67.251 6.769 29.326 1.00 26.75 697 GLU A N 1
ATOM 5246 C CA . GLU A 1 697 ? 67.228 5.900 30.530 1.00 26.75 697 GLU A CA 1
ATOM 5247 C C . GLU A 1 697 ? 67.312 6.802 31.802 1.00 26.75 697 GLU A C 1
ATOM 5249 O O . GLU A 1 697 ? 68.048 7.784 31.774 1.00 26.75 697 GLU A O 1
ATOM 5254 N N . ARG A 1 698 ? 66.690 6.417 32.941 1.00 27.20 698 ARG A N 1
ATOM 5255 C CA . ARG A 1 698 ? 66.898 6.992 34.314 1.00 27.20 698 ARG A CA 1
ATOM 5256 C C . ARG A 1 698 ? 66.445 8.476 34.483 1.00 27.20 698 ARG A C 1
ATOM 5258 O O . ARG A 1 698 ? 66.185 9.153 33.504 1.00 27.20 698 ARG A O 1
ATOM 5265 N N . THR A 1 699 ? 66.206 9.041 35.677 1.00 27.28 699 THR A N 1
ATOM 5266 C CA . THR A 1 699 ? 66.736 8.800 37.041 1.00 27.28 699 THR A CA 1
ATOM 5267 C C . THR A 1 699 ? 65.701 8.874 38.187 1.00 27.28 699 THR A C 1
ATOM 5269 O O . THR A 1 699 ? 64.573 9.329 38.042 1.00 27.28 699 THR A O 1
ATOM 5272 N N . VAL A 1 700 ? 66.150 8.397 39.354 1.00 29.16 700 VAL A N 1
ATOM 5273 C CA . VAL A 1 700 ? 65.563 8.354 40.717 1.00 29.16 700 VAL A CA 1
ATOM 5274 C C . VAL A 1 700 ? 66.731 8.857 41.624 1.00 29.16 700 VAL A C 1
ATOM 5276 O O . VAL A 1 700 ? 67.864 8.581 41.204 1.00 29.16 700 VAL A O 1
ATOM 5279 N N . PRO A 1 701 ? 66.596 9.570 42.785 1.00 44.88 701 PRO A N 1
ATOM 5280 C CA . PRO A 1 701 ? 65.770 9.146 43.936 1.00 44.88 701 PRO A CA 1
ATOM 5281 C C . PRO A 1 701 ? 65.284 10.221 44.960 1.00 44.88 701 PRO A C 1
ATOM 5283 O O . PRO A 1 701 ? 65.564 11.403 44.816 1.00 44.88 701 PRO A O 1
ATOM 5286 N N . ALA A 1 702 ? 64.687 9.727 46.067 1.00 28.53 702 ALA A N 1
ATOM 5287 C CA . ALA A 1 702 ? 64.719 10.297 47.438 1.00 28.53 702 ALA A CA 1
ATOM 5288 C C . ALA A 1 702 ? 63.936 11.619 47.698 1.00 28.53 702 ALA A C 1
ATOM 5290 O O . ALA A 1 702 ? 63.734 12.413 46.793 1.00 28.53 702 ALA A O 1
ATOM 5291 N N . THR A 1 703 ? 63.433 11.959 48.899 1.00 28.91 703 THR A N 1
ATOM 5292 C CA . THR A 1 703 ? 63.253 11.272 50.211 1.00 28.91 703 THR A CA 1
ATOM 5293 C C . THR A 1 703 ? 62.205 12.050 51.037 1.00 28.91 703 THR A C 1
ATOM 5295 O O . THR A 1 703 ? 62.047 13.246 50.815 1.00 28.91 703 THR A O 1
ATOM 5298 N N . GLY A 1 704 ? 61.563 11.441 52.046 1.00 27.16 704 GLY A N 1
ATOM 5299 C CA . GLY A 1 704 ? 60.787 12.182 53.064 1.00 27.16 704 GLY A CA 1
ATOM 5300 C C . GLY A 1 704 ? 59.821 11.308 53.877 1.00 27.16 704 GLY A C 1
ATOM 5301 O O . GLY A 1 704 ? 59.183 10.424 53.314 1.00 27.16 704 GLY A O 1
ATOM 5302 N N . LEU A 1 705 ? 59.722 11.530 55.195 1.00 29.73 705 LEU A N 1
ATOM 5303 C CA . LEU A 1 705 ? 58.919 10.720 56.127 1.00 29.73 705 LEU A CA 1
ATOM 5304 C C . LEU A 1 705 ? 58.331 11.570 57.274 1.00 29.73 705 LEU A C 1
ATOM 5306 O O . LEU A 1 705 ? 58.958 12.537 57.693 1.00 29.73 705 LEU A O 1
ATOM 5310 N N . ALA A 1 706 ? 57.208 11.092 57.832 1.00 29.34 706 ALA A N 1
ATOM 5311 C CA . ALA A 1 706 ? 56.553 11.493 59.093 1.00 29.34 706 ALA A CA 1
ATOM 5312 C C . ALA A 1 706 ? 55.870 12.885 59.181 1.00 29.34 706 ALA A C 1
ATOM 5314 O O . ALA A 1 706 ? 56.307 13.860 58.581 1.00 29.34 706 ALA A O 1
ATOM 5315 N N . GLY A 1 707 ? 54.782 12.960 59.972 1.00 27.34 707 GLY A N 1
ATOM 5316 C CA . GLY A 1 707 ? 54.033 14.201 60.245 1.00 27.34 707 GLY A CA 1
ATOM 5317 C C . GLY A 1 707 ? 52.579 14.012 60.724 1.00 27.34 707 GLY A C 1
ATOM 5318 O O . GLY A 1 707 ? 51.645 14.213 59.957 1.00 27.34 707 GLY A O 1
ATOM 5319 N N . THR A 1 708 ? 52.373 13.639 61.990 1.00 28.00 708 THR A N 1
ATOM 5320 C CA . THR A 1 708 ? 51.095 13.790 62.736 1.00 28.00 708 THR A CA 1
ATOM 5321 C C . THR A 1 708 ? 50.859 15.282 63.107 1.00 28.00 708 THR A C 1
ATOM 5323 O O . THR A 1 708 ? 51.795 16.068 63.012 1.00 28.00 708 THR A O 1
ATOM 5326 N N . THR A 1 709 ? 49.689 15.810 63.519 1.00 28.56 709 THR A N 1
ATOM 5327 C CA . THR A 1 709 ? 48.471 15.247 64.160 1.00 28.56 709 THR A CA 1
ATOM 5328 C C . THR A 1 709 ? 47.273 16.233 64.070 1.00 28.56 709 THR A C 1
ATOM 5330 O O . THR A 1 709 ? 47.488 17.413 63.819 1.00 28.56 709 THR A O 1
ATOM 5333 N N . ALA A 1 710 ? 46.074 15.778 64.480 1.00 29.00 710 ALA A N 1
ATOM 5334 C CA . ALA A 1 710 ? 44.930 16.564 65.006 1.00 29.00 710 ALA A CA 1
ATOM 5335 C C . ALA A 1 710 ? 44.023 17.368 64.033 1.00 29.00 710 ALA A C 1
ATOM 5337 O O . ALA A 1 710 ? 44.384 17.679 62.904 1.00 29.00 710 ALA A O 1
ATOM 5338 N N . ALA A 1 711 ? 42.801 17.661 64.503 1.00 33.78 711 ALA A N 1
ATOM 5339 C CA . ALA A 1 711 ? 41.695 18.333 63.799 1.00 33.78 711 ALA A CA 1
ATOM 5340 C C . ALA A 1 711 ? 41.035 19.400 64.702 1.00 33.78 711 ALA A C 1
ATOM 5342 O O . ALA A 1 711 ? 41.273 19.378 65.913 1.00 33.78 711 ALA A O 1
ATOM 5343 N N . PRO A 1 712 ? 40.185 20.296 64.153 1.00 40.31 712 PRO A N 1
ATOM 5344 C CA . PRO A 1 712 ? 38.842 20.440 64.750 1.00 40.31 712 PRO A CA 1
ATOM 5345 C C . PRO A 1 712 ? 37.674 20.821 63.792 1.00 40.31 712 PRO A C 1
ATOM 5347 O O . PRO A 1 712 ? 37.835 21.632 62.892 1.00 40.31 712 PRO A O 1
ATOM 5350 N N . VAL A 1 713 ? 36.490 20.254 64.087 1.00 30.17 713 VAL A N 1
ATOM 5351 C CA . VAL A 1 713 ? 35.155 20.897 64.284 1.00 30.17 713 VAL A CA 1
ATOM 5352 C C . VAL A 1 713 ? 34.554 21.879 63.236 1.00 30.17 713 VAL A C 1
ATOM 5354 O O . VAL A 1 713 ? 35.098 22.948 63.001 1.00 30.17 713 VAL A O 1
ATOM 5357 N N . GLU A 1 714 ? 33.316 21.557 62.794 1.00 30.17 714 GLU A N 1
ATOM 5358 C CA . GLU A 1 714 ? 32.254 22.420 62.188 1.00 30.17 714 GLU A CA 1
ATOM 5359 C C . GLU A 1 714 ? 32.540 23.142 60.839 1.00 30.17 714 GLU A C 1
ATOM 5361 O O . GLU A 1 714 ? 33.679 23.360 60.457 1.00 30.17 714 GLU A O 1
ATOM 5366 N N . THR A 1 715 ? 31.566 23.509 59.984 1.00 30.31 715 THR A N 1
ATOM 5367 C CA . THR A 1 715 ? 30.080 23.613 60.054 1.00 30.31 715 THR A CA 1
ATOM 5368 C C . THR A 1 715 ? 29.394 22.995 58.808 1.00 30.31 715 THR A C 1
ATOM 5370 O O . THR A 1 715 ? 30.053 22.697 57.814 1.00 30.31 715 THR A O 1
ATOM 5373 N N . VAL A 1 716 ? 28.057 22.841 58.821 1.00 35.59 716 VAL A N 1
ATOM 5374 C CA . VAL A 1 716 ? 27.240 22.417 57.656 1.00 35.59 716 VAL A CA 1
ATOM 5375 C C . VAL A 1 716 ? 26.313 23.556 57.184 1.00 35.59 716 VAL A C 1
ATOM 5377 O O . VAL A 1 716 ? 25.504 24.023 57.987 1.00 35.59 716 VAL A O 1
ATOM 5380 N N . PRO A 1 717 ? 26.353 23.980 55.904 1.00 39.94 717 PRO A N 1
ATOM 5381 C CA . PRO A 1 717 ? 25.369 24.898 55.322 1.00 39.94 717 PRO A CA 1
ATOM 5382 C C . PRO A 1 717 ? 24.127 24.164 54.769 1.00 39.94 717 PRO A C 1
ATOM 5384 O O . PRO A 1 717 ? 24.213 23.040 54.276 1.00 39.94 717 PRO A O 1
ATOM 5387 N N . ALA A 1 718 ? 22.963 24.817 54.834 1.00 34.50 718 ALA A N 1
ATOM 5388 C CA . ALA A 1 718 ? 21.665 24.259 54.435 1.00 34.50 718 ALA A CA 1
ATOM 5389 C C . ALA A 1 718 ? 21.373 24.368 52.914 1.00 34.50 718 ALA A C 1
ATOM 5391 O O . ALA A 1 718 ? 21.913 25.256 52.249 1.00 34.50 718 ALA A O 1
ATOM 5392 N N . PRO A 1 719 ? 20.501 23.507 52.345 1.00 43.53 719 PRO A N 1
ATOM 5393 C CA . PRO A 1 719 ? 20.140 23.542 50.924 1.00 43.53 719 PRO A CA 1
ATOM 5394 C C . PRO A 1 719 ? 19.138 24.667 50.570 1.00 43.53 719 PRO A C 1
ATOM 5396 O O . PRO A 1 719 ? 18.337 25.067 51.418 1.00 43.53 719 PRO A O 1
ATOM 5399 N N . PRO A 1 720 ? 19.126 25.153 49.310 1.00 43.50 720 PRO A N 1
ATOM 5400 C CA . PRO A 1 720 ? 18.207 26.197 48.850 1.0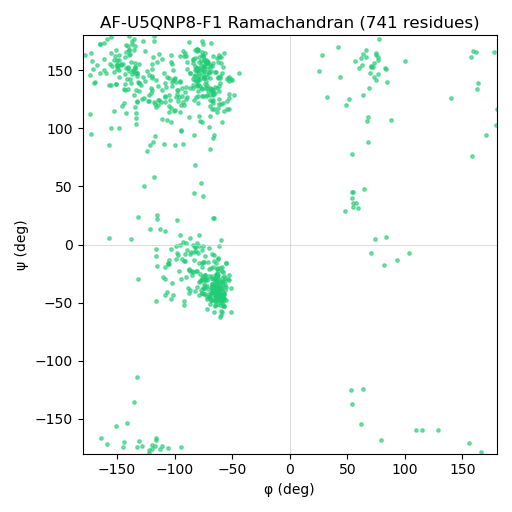0 43.50 720 PRO A CA 1
ATOM 5401 C C . PRO A 1 720 ? 16.750 25.715 48.703 1.00 43.50 720 PRO A C 1
ATOM 5403 O O . PRO A 1 720 ? 16.470 24.527 48.531 1.00 43.50 720 PRO A O 1
ATOM 5406 N N . ALA A 1 721 ? 15.811 26.665 48.763 1.00 35.53 721 ALA A N 1
ATOM 5407 C CA . ALA A 1 721 ? 14.372 26.407 48.838 1.00 35.53 721 ALA A CA 1
ATOM 5408 C C . ALA A 1 721 ? 13.712 26.007 47.499 1.00 35.53 721 ALA A C 1
ATOM 5410 O O . ALA A 1 721 ? 14.190 26.333 46.413 1.00 35.53 721 ALA A O 1
ATOM 5411 N N . ARG A 1 722 ? 12.555 25.333 47.593 1.00 35.19 722 ARG A N 1
ATOM 5412 C CA . ARG A 1 722 ? 11.683 25.000 46.451 1.00 35.19 722 ARG A CA 1
ATOM 5413 C C . ARG A 1 722 ? 10.835 26.208 46.015 1.00 35.19 722 ARG A C 1
ATOM 5415 O O . ARG A 1 722 ? 10.376 26.942 46.888 1.00 35.19 722 ARG A O 1
ATOM 5422 N N . PRO A 1 723 ? 10.513 26.357 44.716 1.00 40.34 723 PRO A N 1
ATOM 5423 C CA . PRO A 1 723 ? 9.410 27.207 44.278 1.00 40.34 723 PRO A CA 1
ATOM 5424 C C . PRO A 1 723 ? 8.055 26.548 44.593 1.00 40.34 723 PRO A C 1
ATOM 5426 O O . PRO A 1 723 ? 7.870 25.347 44.380 1.00 40.34 723 PRO A O 1
ATOM 5429 N N . THR A 1 724 ? 7.099 27.339 45.078 1.00 34.12 724 THR A N 1
ATOM 5430 C CA . THR A 1 724 ? 5.723 26.900 45.361 1.00 34.12 724 THR A CA 1
ATOM 5431 C C . THR A 1 724 ? 4.824 27.181 44.157 1.00 34.12 724 THR A C 1
ATOM 5433 O O . THR A 1 724 ? 4.853 28.287 43.622 1.00 34.12 724 THR A O 1
ATOM 5436 N N . VAL A 1 725 ? 3.989 26.218 43.757 1.00 36.88 725 VAL A N 1
ATOM 5437 C CA . VAL A 1 725 ? 2.935 26.403 42.741 1.00 36.88 725 VAL A CA 1
ATOM 5438 C C . VAL A 1 725 ? 1.570 26.192 43.402 1.00 36.88 725 VAL A C 1
ATOM 5440 O O . VAL A 1 725 ? 1.438 25.359 44.298 1.00 36.88 725 VAL A O 1
ATOM 5443 N N . ALA A 1 726 ? 0.581 27.001 43.019 1.00 37.81 726 ALA A N 1
ATOM 5444 C CA . ALA A 1 726 ? -0.707 27.097 43.704 1.00 37.81 726 ALA A CA 1
ATOM 5445 C C . ALA A 1 726 ? -1.634 25.888 43.466 1.00 37.81 726 ALA A C 1
ATOM 5447 O O . ALA A 1 726 ? -1.577 25.229 42.429 1.00 37.81 726 ALA A O 1
ATOM 5448 N N . ALA A 1 727 ? -2.525 25.637 44.430 1.00 37.38 727 ALA A N 1
ATOM 5449 C CA . ALA A 1 727 ? -3.595 24.647 44.318 1.00 37.38 727 ALA A CA 1
ATOM 5450 C C . ALA A 1 727 ? -4.753 25.156 43.424 1.00 37.38 727 ALA A C 1
ATOM 5452 O O . ALA A 1 727 ? -4.990 26.366 43.372 1.00 37.38 727 ALA A O 1
ATOM 5453 N N . PRO A 1 728 ? -5.490 24.263 42.734 1.00 44.31 728 PRO A N 1
ATOM 5454 C CA . PRO A 1 728 ? -6.565 24.654 41.825 1.00 44.31 728 PRO A CA 1
ATOM 5455 C C . PRO A 1 728 ? -7.835 25.117 42.557 1.00 44.31 728 PRO A C 1
ATOM 5457 O O . PRO A 1 728 ? -8.231 24.556 43.578 1.00 44.31 728 PRO A O 1
ATOM 5460 N N . VAL A 1 729 ? -8.509 26.112 41.977 1.00 42.16 729 VAL A N 1
ATOM 5461 C CA . VAL A 1 729 ? -9.848 26.574 42.381 1.00 42.16 729 VAL A CA 1
ATOM 5462 C C . VAL A 1 729 ? -10.907 25.636 41.773 1.00 42.16 729 VAL A C 1
ATOM 5464 O O . VAL A 1 729 ? -10.774 25.281 40.599 1.00 42.16 729 VAL A O 1
ATOM 5467 N N . PRO A 1 730 ? -11.958 25.223 42.509 1.00 42.03 730 PRO A N 1
ATOM 5468 C CA . PRO A 1 730 ? -13.022 24.386 41.953 1.00 42.03 730 PRO A CA 1
ATOM 5469 C C . PRO A 1 730 ? -13.848 25.141 40.899 1.00 42.03 730 PRO A C 1
ATOM 5471 O O . PRO A 1 730 ? -14.273 26.275 41.122 1.00 42.03 730 PRO A O 1
ATOM 5474 N N . ALA A 1 731 ? -14.101 24.497 39.758 1.00 37.91 731 ALA A N 1
ATOM 5475 C CA . ALA A 1 731 ? -14.955 25.041 38.704 1.00 37.91 731 ALA A CA 1
ATOM 5476 C C . ALA A 1 731 ? -16.441 25.018 39.113 1.00 37.91 731 ALA A C 1
ATOM 5478 O O . ALA A 1 731 ? -16.897 24.089 39.781 1.00 37.91 731 ALA A O 1
ATOM 5479 N N . ALA A 1 732 ? -17.195 26.040 38.702 1.00 40.06 732 ALA A N 1
ATOM 5480 C CA . ALA A 1 732 ? -18.597 26.206 39.076 1.00 40.06 732 ALA A CA 1
ATOM 5481 C C . ALA A 1 732 ? -19.547 25.292 38.279 1.00 40.06 732 ALA A C 1
ATOM 5483 O O . ALA A 1 732 ? -19.390 25.099 37.073 1.00 40.06 732 ALA A O 1
ATOM 5484 N N . THR A 1 733 ? -20.573 24.779 38.958 1.00 40.47 733 THR A N 1
ATOM 5485 C CA . THR A 1 733 ? -21.653 23.975 38.369 1.00 40.47 733 THR A CA 1
ATOM 5486 C C . THR A 1 733 ? -22.535 24.824 37.439 1.00 40.47 733 THR A C 1
ATOM 5488 O O . THR A 1 733 ? -22.959 25.906 37.855 1.00 40.47 733 THR A O 1
ATOM 5491 N N . PRO A 1 734 ? -22.882 24.364 36.221 1.00 45.88 734 PRO A N 1
ATOM 5492 C CA . PRO A 1 734 ? -23.884 25.035 35.395 1.00 45.88 734 PRO A CA 1
ATOM 5493 C C . PRO A 1 734 ? -25.302 24.876 35.989 1.00 45.88 734 PRO A C 1
ATOM 5495 O O . PRO A 1 734 ? -25.590 23.849 36.612 1.00 45.88 734 PRO A O 1
ATOM 5498 N N . PRO A 1 735 ? -26.204 25.859 35.806 1.00 48.78 735 PRO A N 1
ATOM 5499 C CA . PRO A 1 735 ? -27.586 25.775 36.279 1.00 48.78 735 PRO A CA 1
ATOM 5500 C C . PRO A 1 735 ? -28.434 24.794 35.440 1.00 48.78 735 PRO A C 1
ATOM 5502 O O . PRO A 1 735 ? -28.117 24.547 34.274 1.00 48.78 735 PRO A O 1
ATOM 5505 N N . PRO A 1 736 ? -29.530 24.244 35.999 1.00 44.03 736 PRO A N 1
ATOM 5506 C CA . PRO A 1 736 ? -30.433 23.352 35.273 1.00 44.03 736 PRO A CA 1
ATOM 5507 C C . PRO A 1 736 ? -31.281 24.109 34.229 1.00 44.03 736 PRO A C 1
ATOM 5509 O O . PRO A 1 736 ? -31.614 25.277 34.444 1.00 44.03 736 PRO A O 1
ATOM 5512 N N . PRO A 1 737 ? -31.687 23.457 33.122 1.00 43.88 737 PRO A N 1
ATOM 5513 C CA . PRO A 1 737 ? -32.551 24.069 32.115 1.00 43.88 737 PRO A CA 1
ATOM 5514 C C . PRO A 1 737 ? -33.989 24.248 32.629 1.00 43.88 737 PRO A C 1
ATOM 5516 O O . PRO A 1 737 ? -34.597 23.311 33.150 1.00 43.88 737 PRO A O 1
ATOM 5519 N N . THR A 1 738 ? -34.558 25.439 32.437 1.00 43.06 738 THR A N 1
ATOM 5520 C CA . THR A 1 738 ? -35.987 25.707 32.659 1.00 43.06 738 THR A CA 1
ATOM 5521 C C . THR A 1 738 ? -36.834 25.286 31.455 1.00 43.06 738 THR A C 1
ATOM 5523 O O . THR A 1 738 ? -36.376 25.297 30.316 1.00 43.06 738 THR A O 1
ATOM 5526 N N . SER A 1 739 ? -38.085 24.906 31.715 1.00 36.88 739 SER A N 1
ATOM 5527 C CA . SER A 1 739 ? -39.050 24.405 30.727 1.00 36.88 739 SER A CA 1
ATOM 5528 C C . SER A 1 739 ? -39.860 25.511 30.027 1.00 36.88 739 SER A C 1
ATOM 5530 O O . SER A 1 739 ? -39.850 26.656 30.473 1.00 36.88 739 SER A O 1
ATOM 5532 N N . SER A 1 740 ? -40.669 25.111 29.028 1.00 35.59 740 SER A N 1
ATOM 5533 C CA . SER A 1 740 ? -41.575 25.924 28.176 1.00 35.59 740 SER A CA 1
ATOM 5534 C C . SER A 1 740 ? -40.862 26.768 27.093 1.00 35.59 740 SER A C 1
ATOM 5536 O O . SER A 1 740 ? -39.775 27.273 27.343 1.00 35.59 740 SER A O 1
ATOM 5538 N N . SER A 1 741 ? -41.378 26.921 25.863 1.00 38.16 741 SER A N 1
ATOM 5539 C CA . SER A 1 741 ? -42.606 26.380 25.233 1.00 38.16 741 SER A CA 1
ATOM 5540 C C . SER A 1 741 ? -42.502 26.327 23.695 1.00 38.16 741 SER A C 1
ATOM 5542 O O . SER A 1 741 ? -41.793 27.129 23.097 1.00 38.16 741 SER A O 1
ATOM 5544 N N . THR A 1 742 ? -43.282 25.432 23.077 1.00 37.31 742 THR A N 1
ATOM 5545 C CA . THR A 1 742 ? -43.744 25.451 21.665 1.00 37.31 742 THR A CA 1
ATOM 5546 C C . THR A 1 742 ? -44.511 26.752 21.319 1.00 37.31 742 THR A C 1
ATOM 5548 O O . THR A 1 742 ? -44.901 27.456 22.260 1.00 37.31 742 THR A O 1
ATOM 5551 N N . PRO A 1 743 ? -44.753 27.120 20.035 1.00 50.22 743 PRO A N 1
ATOM 5552 C CA . PRO A 1 743 ?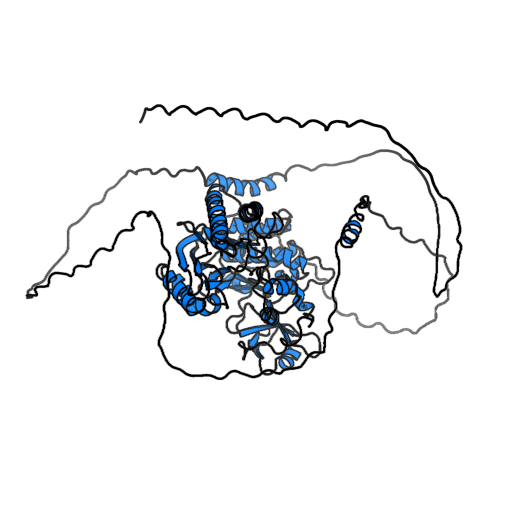 -44.989 26.275 18.843 1.00 50.22 743 PRO A CA 1
ATOM 5553 C C . PRO A 1 743 ? -43.759 25.957 17.986 1.00 50.22 743 PRO A C 1
ATOM 5555 O O . PRO A 1 743 ? -42.961 26.884 17.733 1.00 50.22 743 PRO A O 1
#

Organism: Gloeobacter kilaueensis (strain ATCC BAA-2537 / CCAP 1431/1 / ULC 316 / JS1) (NCBI:txid1183438)

Solvent-accessible surface area (backbone atoms only — not comparable to full-atom values): 47167 Å² total; per-residue (Å²): 88,65,28,43,52,48,60,66,70,89,56,40,76,83,49,39,64,92,52,37,43,80,79,40,79,70,98,68,25,28,32,34,44,76,53,71,92,50,81,62,93,70,54,82,56,57,83,78,62,74,55,55,81,88,49,38,51,38,22,61,37,44,89,45,42,70,32,37,37,39,49,32,44,65,38,70,60,99,69,79,59,28,41,33,25,32,74,49,50,52,61,99,76,44,67,46,47,26,38,63,62,44,48,61,78,46,52,73,52,32,50,36,22,37,50,35,52,55,41,70,44,40,66,63,25,50,76,55,44,25,41,56,27,73,54,32,48,80,34,28,19,45,57,84,50,45,48,22,31,75,58,84,35,71,48,58,92,89,61,84,86,48,74,53,55,45,45,60,43,52,72,74,43,55,81,71,54,44,65,57,44,44,52,40,48,35,37,67,74,51,77,44,78,48,56,68,61,46,32,46,51,38,52,51,47,34,36,70,28,16,44,37,43,46,77,48,74,42,65,50,73,45,38,46,75,63,46,90,65,58,25,58,31,68,50,64,46,95,71,44,45,31,41,38,32,15,38,28,38,29,56,87,84,18,6,46,50,27,5,42,51,36,44,57,48,43,54,58,51,59,70,55,52,84,78,65,77,67,54,77,58,54,50,48,51,50,54,46,51,46,53,52,50,33,15,39,55,38,24,49,53,26,59,76,71,65,42,54,80,66,50,28,30,17,15,31,32,28,36,40,40,52,54,42,19,32,40,34,38,37,40,39,18,62,39,38,37,33,45,33,40,97,88,53,73,42,61,73,60,67,47,30,22,43,29,50,49,38,23,40,68,36,48,40,37,49,62,47,29,75,65,44,94,64,21,86,43,72,70,45,42,36,16,74,44,60,79,90,69,66,78,69,49,70,54,74,42,45,46,63,54,61,31,37,39,38,34,27,25,50,26,50,45,58,93,52,40,47,82,74,38,32,86,78,68,51,45,58,48,78,87,44,72,59,83,66,46,49,65,54,51,53,53,49,22,53,73,76,38,21,63,33,42,32,35,40,43,42,36,34,37,42,50,44,76,78,44,84,75,92,58,74,82,55,78,76,76,80,74,80,74,78,80,72,77,77,85,75,80,86,81,82,88,80,85,91,80,85,90,81,85,86,82,91,80,84,93,79,85,87,82,84,81,89,80,85,86,82,78,91,74,83,84,87,85,80,86,91,67,99,75,62,77,70,62,64,74,62,65,76,79,76,83,82,89,78,86,81,92,82,83,83,84,85,90,84,90,80,81,92,82,83,91,85,85,85,88,84,88,83,89,90,84,88,84,92,83,91,91,86,84,87,90,86,87,85,83,86,87,80,89,82,86,86,82,89,86,85,83,86,88,88,88,84,92,86,78,90,86,85,89,85,83,91,82,88,88,86,89,89,85,82,90,86,90,88,86,81,88,87,86,84,91,81,88,78,82,88,78,57,68,65,54,52,54,46,60,58,49,55,60,64,59,62,68,66,76,76,80,86,89,89,89,86,87,82,90,90,86,91,89,82,90,81,91,84,87,89,79,90,79,88,81,83,90,78,90,82,90,87,87,91,87,83,93,88,80,90,89,84,83,89,87,88,82,90,84,86,82,92,85,83,82,91,86,85,87,83,83,85,84,83,87,88,79,86,83,85,80,86,82,80,83,80,82,82,88,81,82,88,79,84,136

Mean predicted aligned error: 18.56 Å

Radius of gyration: 38.99 Å; Cα contacts (8 Å, |Δi|>4): 1031; chains: 1; bounding box: 133×110×119 Å

Foldseek 3Di:
DKWWKDDPQVCPVVQQPPQWDFPDDDPTTMIDGPCVVDQDPCLPPPLQPAFFPQQLLLLLCVQLLLAGWAQQDWTDDPDGIMTTTPSACADPNRHADFQQRVLVVDDPLLVLQAVLSLLVCQVSCVVSQQNVQLLDSRQWGDDASGIYGSGGDGHDPPDDDAPLSNLVSVVSRPDDDLLSLVLNVCVVVCVQVGSVSSSLSSQVQSLVQWFKFFPAKDKDKDFFDAHDDQLKDKDADRRRQKIKIKAKAAPDCQSNVLNVLLRVQLVVQLVVVVQPLDGPVRVQVSLQVSLLVSLAVLQVVCVVVVQDDRRRMWIWMWMWGDRTQKIKIKTAAQWWKWKFELRDIDTSGDGQWQLSVCSSSSSDRNSNSVPPPRGRHHPTTRNPDDRPPDDMDMDMGGNPAKIKMKTWDCLQCPPNNCRVPCNPQPNVCSVPPCPPNVVSSVVSSSVPRSNGMIIMMMTIMHIGDGDNDDDPRDDNPDDPPPPDPPDDDDDDDDDDDDDDDDDDDDDDDDDDDDDDDDDDDDDDDDDDDPPPPVVVVVVPPPDDDDDDDDDDDDDDDDDDDDDDDDDDDDDDDDDDDDDDDDDDDDDDDDDDDDDDDDDDDDDDDDDDDDDDDDDDDDDDDDDDDDDDDDDDDDDDDPDRPVVSVCVVVCVVVVVVPPPDDDDDDDDDDDDDDDDDDDDDDDDDYDDDDDDDDDDDDDDDDDDDDDDDDDDDDDDDDDDDDDDDDDDDDDDDDDDDDDDDDDD